Protein AF-0000000084931324 (afdb_homodimer)

Secondary structure (DSSP, 8-state):
--------EEEEESSTTHHHHHHHHHHHHHHHTT--EEEEEEES-TTSTHHHHHHHHHHHHT--S-EEEEEBBTTBGGG-TTTPPBGGGS-HHHHHHHHHHHHHHH--SEEEEE-TT-TTTT-HHHHHHHHHHHHHHHHHT-TTSSTTS-S----SEEEEEE-BGGG-TTHHHHHHHTT-----B-GGG--EEEE-GGGHHHHHHHHHT-HHHHTSSSSHHHHHHTS-HHHHHHHHTEEEEEEEEEEEPP--TTTTT---HHHHTT---/--------EEEEESSTTHHHHHHHHHHHHHHHTT--EEEEEEES-TTSTHHHHHHHHHHHHT--S-EEEEEBBTTBGGG-TTTPPBGGGS-HHHHHHHHHHHHHHH--SEEEEE-TT-TTTT-HHHHHHHHHHHHHHHHHT-TTSSTTS-S----SEEEEEE-BGGG-TTHHHHHHHTT-----B-GGG--EEEE-GGGHHHHHHHHHT-HHHHTSSSSHHHHHHTS-HHHHHHHHTEEEEEEEEEEEPP--TTTTT---HHHHT----

Structure (mmCIF, N/CA/C/O backbone):
data_AF-0000000084931324-model_v1
#
loop_
_entity.id
_entity.type
_entity.pdbx_description
1 polymer 'N-acetyl-1-D-myo-inosityl-2-amino-2-deoxy-alpha-D-glucopyranoside deacetylase MshB'
#
loop_
_atom_site.group_PDB
_atom_site.id
_atom_site.type_symbol
_atom_site.label_atom_id
_atom_site.label_alt_id
_atom_site.label_comp_id
_atom_site.label_asym_id
_atom_site.label_entity_id
_atom_site.label_seq_id
_atom_site.pdbx_PDB_ins_code
_atom_site.Cartn_x
_atom_site.Cartn_y
_atom_site.Cartn_z
_atom_site.occupancy
_atom_site.B_iso_or_equiv
_atom_site.auth_seq_id
_atom_site.auth_comp_id
_atom_site.auth_asym_id
_atom_site.auth_atom_id
_atom_site.pdbx_PDB_model_num
ATOM 1 N N . MET A 1 1 ? 27.25 8.977 28.375 1 31.2 1 MET A N 1
ATOM 2 C CA . MET A 1 1 ? 26.297 8.172 27.609 1 31.2 1 MET A CA 1
ATOM 3 C C . MET A 1 1 ? 25.453 9.055 26.703 1 31.2 1 MET A C 1
ATOM 5 O O . MET A 1 1 ? 24.781 9.977 27.172 1 31.2 1 MET A O 1
ATOM 9 N N . THR A 1 2 ? 25.781 9.273 25.453 1 41.12 2 THR A N 1
ATOM 10 C CA . THR A 1 2 ? 25.188 10.234 24.531 1 41.12 2 THR A CA 1
ATOM 11 C C . THR A 1 2 ? 23.672 10.039 24.453 1 41.12 2 THR A C 1
ATOM 13 O O . THR A 1 2 ? 23.188 8.914 24.328 1 41.12 2 THR A O 1
ATOM 16 N N . GLN A 1 3 ? 22.906 10.758 25.094 1 44.5 3 GLN A N 1
ATOM 17 C CA . GLN A 1 3 ? 21.453 10.68 25.156 1 44.5 3 GLN A CA 1
ATOM 18 C C . GLN A 1 3 ? 20.859 10.383 23.781 1 44.5 3 GLN A C 1
ATOM 20 O O . GLN A 1 3 ? 21.219 11.016 22.797 1 44.5 3 GLN A O 1
ATOM 25 N N . PRO A 1 4 ? 20.312 9.234 23.672 1 54.84 4 PRO A N 1
ATOM 26 C CA . PRO A 1 4 ? 19.828 8.852 22.344 1 54.84 4 PRO A CA 1
ATOM 27 C C . PRO A 1 4 ? 18.953 9.93 21.703 1 54.84 4 PRO A C 1
ATOM 29 O O . PRO A 1 4 ? 18.172 10.594 22.406 1 54.84 4 PRO A O 1
ATOM 32 N N . SER A 1 5 ? 19.406 10.609 20.625 1 66.25 5 SER A N 1
ATOM 33 C CA . SER A 1 5 ? 18.719 11.656 19.875 1 66.25 5 SER A CA 1
ATOM 34 C C . SER A 1 5 ? 17.328 11.227 19.453 1 66.25 5 SER A C 1
ATOM 36 O O . SER A 1 5 ? 17.031 10.023 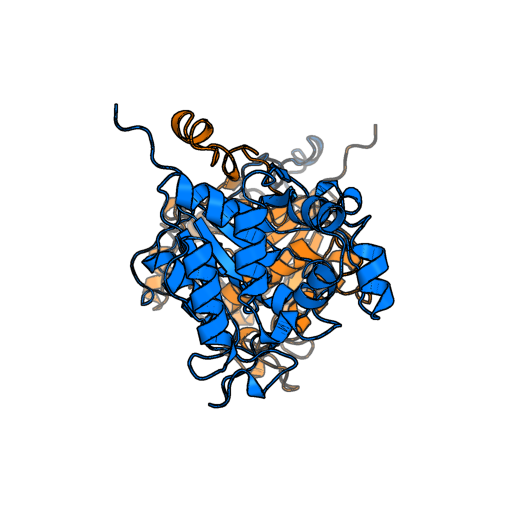19.375 1 66.25 5 SER A O 1
ATOM 38 N N . ALA A 1 6 ? 16.25 12.094 19.75 1 82.75 6 ALA A N 1
ATOM 39 C CA . ALA A 1 6 ? 14.891 11.883 19.25 1 82.75 6 ALA A CA 1
ATOM 40 C C . ALA A 1 6 ? 14.898 11.352 17.828 1 82.75 6 ALA A C 1
ATOM 42 O O . ALA A 1 6 ? 15.766 11.719 17.031 1 82.75 6 ALA A O 1
ATOM 43 N N . PRO A 1 7 ? 14.094 10.367 17.594 1 89.38 7 PRO A N 1
ATOM 44 C CA . PRO A 1 7 ? 14.055 9.82 16.234 1 89.38 7 PRO A CA 1
ATOM 45 C C . PRO A 1 7 ? 13.797 10.891 15.172 1 89.38 7 PRO A C 1
ATOM 47 O O . PRO A 1 7 ? 13.039 11.836 15.414 1 89.38 7 PRO A O 1
ATOM 50 N N . SER A 1 8 ? 14.43 10.773 14.086 1 94.31 8 SER A N 1
ATOM 51 C CA . SER A 1 8 ? 14.172 11.664 12.953 1 94.31 8 SER A CA 1
ATOM 52 C C . SER A 1 8 ? 12.82 11.367 12.312 1 94.31 8 SER A C 1
ATOM 54 O O . SER A 1 8 ? 12.367 10.219 12.305 1 94.31 8 SER A O 1
ATOM 56 N N . VAL A 1 9 ? 12.148 12.453 11.82 1 96 9 VAL A N 1
ATOM 57 C CA . VAL A 1 9 ? 10.789 12.328 11.312 1 96 9 VAL A CA 1
ATOM 58 C C . VAL A 1 9 ? 10.703 12.945 9.914 1 96 9 VAL A C 1
ATOM 60 O O . VAL A 1 9 ? 11.211 14.039 9.68 1 96 9 VAL A O 1
ATOM 63 N N . LEU A 1 10 ? 10.125 12.172 9.016 1 98.56 10 LEU A N 1
ATOM 64 C CA . LEU A 1 10 ? 9.75 12.695 7.703 1 98.56 10 LEU A CA 1
ATOM 65 C C . LEU A 1 10 ? 8.234 12.719 7.535 1 98.56 10 LEU A C 1
ATOM 67 O O . LEU A 1 10 ? 7.586 11.68 7.602 1 98.56 10 LEU A O 1
ATOM 71 N N . GLY A 1 11 ? 7.688 13.922 7.387 1 98.75 11 GLY A N 1
ATOM 72 C CA . GLY A 1 11 ? 6.293 14.039 6.992 1 98.75 11 GLY A CA 1
ATOM 73 C C . GLY A 1 11 ? 6.09 13.984 5.488 1 98.75 11 GLY A C 1
ATOM 74 O O . GLY A 1 11 ? 6.844 14.609 4.73 1 98.75 11 GLY A O 1
ATOM 75 N N . VAL A 1 12 ? 5.109 13.227 5.023 1 98.88 12 VAL A N 1
ATOM 76 C CA . VAL A 1 12 ? 4.723 13.141 3.617 1 98.88 12 VAL A CA 1
ATOM 77 C C . VAL A 1 12 ? 3.256 13.531 3.463 1 98.88 12 VAL A C 1
ATOM 79 O O . VAL A 1 12 ? 2.365 12.805 3.914 1 98.88 12 VAL A O 1
ATOM 82 N N . PHE A 1 13 ? 3.004 14.641 2.766 1 98.75 13 PHE A N 1
ATOM 83 C CA . PHE A 1 13 ? 1.649 15.18 2.756 1 98.75 13 PHE A CA 1
ATOM 84 C C . PHE A 1 13 ? 1.268 15.656 1.361 1 98.75 13 PHE A C 1
ATOM 86 O O . PHE A 1 13 ? 2.139 15.93 0.533 1 98.75 13 PHE A O 1
ATOM 93 N N . ALA A 1 14 ? -0.019 15.766 1.095 1 98.56 14 ALA A N 1
ATOM 94 C CA . ALA A 1 14 ? -0.546 16.094 -0.229 1 98.56 14 ALA A CA 1
ATOM 95 C C . ALA A 1 14 ? -0.399 17.578 -0.535 1 98.56 14 ALA A C 1
ATOM 97 O O . ALA A 1 14 ? 0.105 17.953 -1.597 1 98.56 14 ALA A O 1
ATOM 98 N N . HIS A 1 15 ? -0.837 18.406 0.388 1 98.12 15 HIS A N 1
ATOM 99 C CA . HIS A 1 15 ? -0.908 19.828 0.12 1 98.12 15 HIS A CA 1
ATOM 100 C C . HIS A 1 15 ? -0.058 20.625 1.109 1 98.12 15 HIS A C 1
ATOM 102 O O . HIS A 1 15 ? 0.158 20.188 2.24 1 98.12 15 HIS A O 1
ATOM 108 N N . PRO A 1 16 ? 0.355 21.875 0.625 1 98.31 16 PRO A N 1
ATOM 109 C CA . PRO A 1 16 ? 0.882 22.797 1.634 1 98.31 16 PRO A CA 1
ATOM 110 C C . PRO A 1 16 ? -0.142 23.141 2.715 1 98.31 16 PRO A C 1
ATOM 112 O O . PRO A 1 16 ? -1.246 23.594 2.404 1 98.31 16 PRO A O 1
ATOM 115 N N . ASP A 1 17 ? 0.05 22.938 3.938 1 98.5 17 ASP A N 1
ATOM 116 C CA . ASP A 1 17 ? -0.689 23.188 5.172 1 98.5 17 ASP A CA 1
ATOM 117 C C . ASP A 1 17 ? -1.017 21.875 5.887 1 98.5 17 ASP A C 1
ATOM 119 O O . ASP A 1 17 ? -1.266 21.875 7.094 1 98.5 17 ASP A O 1
ATOM 123 N N . ASP A 1 18 ? -1.03 20.734 5.129 1 98.44 18 ASP A N 1
ATOM 124 C CA . ASP A 1 18 ? -1.323 19.453 5.754 1 98.44 18 ASP A CA 1
ATOM 125 C C . ASP A 1 18 ? -0.317 19.141 6.859 1 98.44 18 ASP A C 1
ATOM 127 O O . ASP A 1 18 ? -0.682 18.578 7.895 1 98.44 18 ASP A O 1
ATOM 131 N N . GLU A 1 19 ? 0.991 19.453 6.613 1 98.75 19 GLU A N 1
ATOM 132 C CA . GLU A 1 19 ? 2.033 19.172 7.594 1 98.75 19 GLU A CA 1
ATOM 133 C C . GLU A 1 19 ? 1.749 19.859 8.922 1 98.75 19 GLU A C 1
ATOM 135 O O . GLU A 1 19 ? 1.959 19.281 9.992 1 98.75 19 GLU A O 1
ATOM 140 N N . SER A 1 20 ? 1.288 21.078 8.859 1 98.75 20 SER A N 1
ATOM 141 C CA . SER A 1 20 ? 0.969 21.859 10.047 1 98.75 20 SER A CA 1
ATOM 142 C C . SER A 1 20 ? -0.312 21.375 10.711 1 98.75 20 SER A C 1
ATOM 144 O O . SER A 1 20 ? -0.377 21.234 11.93 1 98.75 20 SER A O 1
ATOM 146 N N . LEU A 1 21 ? -1.293 21.031 9.891 1 97.75 21 LEU A N 1
ATOM 147 C CA . LEU A 1 21 ? -2.611 20.641 10.383 1 97.75 21 LEU A CA 1
ATOM 148 C C . LEU A 1 21 ? -2.572 19.25 11.016 1 97.75 21 LEU A C 1
ATOM 150 O O . LEU A 1 21 ? -3.195 19.016 12.047 1 97.75 21 LEU A O 1
ATOM 154 N N . LEU A 1 22 ? -1.836 18.359 10.406 1 97.69 22 LEU A N 1
ATOM 155 C CA . LEU A 1 22 ? -1.981 16.953 10.75 1 97.69 22 LEU A CA 1
ATOM 156 C C . LEU A 1 22 ? -0.855 16.5 11.672 1 97.69 22 LEU A C 1
ATOM 158 O O . LEU A 1 22 ? -1.035 15.578 12.469 1 97.69 22 LEU A O 1
ATOM 162 N N . ALA A 1 23 ? 0.325 17.188 11.547 1 97.94 23 ALA A N 1
ATOM 163 C CA . ALA A 1 23 ? 1.479 16.688 12.297 1 97.94 23 ALA A CA 1
ATOM 164 C C . ALA A 1 23 ? 2.332 17.844 12.82 1 97.94 23 ALA A C 1
ATOM 166 O O . ALA A 1 23 ? 3.496 17.641 13.18 1 97.94 23 ALA A O 1
ATOM 167 N N . GLY A 1 24 ? 1.84 19.047 12.805 1 98.44 24 GLY A N 1
ATOM 168 C CA . GLY A 1 24 ? 2.629 20.203 13.211 1 98.44 24 GLY A CA 1
ATOM 169 C C . GLY A 1 24 ? 3.184 20.078 14.617 1 98.44 24 GLY A C 1
ATOM 170 O O . GLY A 1 24 ? 4.32 20.469 14.875 1 98.44 24 GLY A O 1
ATOM 171 N N . GLY A 1 25 ? 2.355 19.594 15.562 1 97 25 GLY A N 1
ATOM 172 C CA . GLY A 1 25 ? 2.797 19.422 16.938 1 97 25 GLY A CA 1
ATOM 173 C C . GLY A 1 25 ? 3.939 18.422 17.062 1 97 25 GLY A C 1
ATOM 174 O O . GLY A 1 25 ? 4.961 18.734 17.688 1 97 25 GLY A O 1
ATOM 175 N N . VAL A 1 26 ? 3.785 17.281 16.438 1 95.75 26 VAL A N 1
ATOM 176 C CA . VAL A 1 26 ? 4.801 16.234 16.531 1 95.75 26 VAL A CA 1
ATOM 177 C C . VAL A 1 26 ? 6.086 16.703 15.852 1 95.75 26 VAL A C 1
ATOM 179 O O . VAL A 1 26 ? 7.184 16.469 16.359 1 95.75 26 VAL A O 1
ATOM 182 N N . LEU A 1 27 ? 5.973 17.312 14.688 1 96.94 27 LEU A N 1
ATOM 183 C CA . LEU A 1 27 ? 7.152 17.844 14.008 1 96.94 27 LEU A CA 1
ATOM 184 C C . LEU A 1 27 ? 7.891 18.844 14.898 1 96.94 27 LEU A C 1
ATOM 186 O O . LEU A 1 27 ? 9.109 18.75 15.055 1 96.94 27 LEU A O 1
ATOM 190 N N . ALA A 1 28 ? 7.176 19.75 15.508 1 96.25 28 ALA A N 1
ATOM 191 C CA . ALA A 1 28 ? 7.773 20.766 16.375 1 96.25 28 ALA A CA 1
ATOM 192 C C . ALA A 1 28 ? 8.414 20.109 17.609 1 96.25 28 ALA A C 1
ATOM 194 O O . ALA A 1 28 ? 9.516 20.5 18.016 1 96.25 28 ALA A O 1
ATOM 195 N N . GLN A 1 29 ? 7.691 19.188 18.156 1 93.81 29 GLN A N 1
ATOM 196 C CA . GLN A 1 29 ? 8.172 18.469 19.328 1 93.81 29 GLN A CA 1
ATOM 197 C C . GLN A 1 29 ? 9.5 17.781 19.047 1 93.81 29 GLN A C 1
ATOM 199 O O . GLN A 1 29 ? 10.445 17.891 19.844 1 93.81 29 GLN A O 1
ATOM 204 N N . HIS A 1 30 ? 9.594 17.062 17.969 1 93.88 30 HIS A N 1
ATOM 205 C CA . HIS A 1 30 ? 10.805 16.344 17.609 1 93.88 30 HIS A CA 1
ATOM 206 C C . HIS A 1 30 ? 11.945 17.297 17.281 1 93.88 30 HIS A C 1
ATOM 208 O O . HIS A 1 30 ? 13.086 17.078 17.672 1 93.88 30 HIS A O 1
ATOM 214 N N . ALA A 1 31 ? 11.641 18.344 16.562 1 94.5 31 ALA A N 1
ATOM 215 C CA . ALA A 1 31 ? 12.648 19.359 16.266 1 94.5 31 ALA A CA 1
ATOM 216 C C . ALA A 1 31 ? 13.211 19.984 17.531 1 94.5 31 ALA A C 1
ATOM 218 O O . ALA A 1 31 ? 14.43 20.156 17.656 1 94.5 31 ALA A O 1
ATOM 219 N N . ALA A 1 32 ? 12.352 20.281 18.453 1 91.81 32 ALA A N 1
ATOM 220 C CA . ALA A 1 32 ? 12.766 20.875 19.719 1 91.81 32 ALA A CA 1
ATOM 221 C C . ALA A 1 32 ? 13.672 19.938 20.5 1 91.81 32 ALA A C 1
ATOM 223 O O . ALA A 1 32 ? 14.523 20.375 21.281 1 91.81 32 ALA A O 1
ATOM 224 N N . ALA A 1 33 ? 13.453 18.672 20.25 1 90.12 33 ALA A N 1
ATOM 225 C CA . ALA A 1 33 ? 14.25 17.656 20.938 1 90.12 33 ALA A CA 1
ATOM 226 C C . ALA A 1 33 ? 15.547 17.375 20.188 1 90.12 33 ALA A C 1
ATOM 228 O O . ALA A 1 33 ? 16.297 16.453 20.547 1 90.12 33 ALA A O 1
ATOM 229 N N . GLY A 1 34 ? 15.781 18.125 19.094 1 91.69 34 GLY A N 1
ATOM 230 C CA . GLY A 1 34 ? 17.047 18.016 18.391 1 91.69 34 GLY A CA 1
ATOM 231 C C . GLY A 1 34 ? 17.016 17.016 17.25 1 91.69 34 GLY A C 1
ATOM 232 O O . GLY A 1 34 ? 18.047 16.766 16.609 1 91.69 34 GLY A O 1
ATOM 233 N N . ALA A 1 35 ? 15.875 16.453 17.016 1 92 35 ALA A N 1
ATOM 234 C CA . ALA A 1 35 ? 15.75 15.484 15.922 1 92 35 ALA A CA 1
ATOM 235 C C . ALA A 1 35 ? 15.734 16.188 14.57 1 92 35 ALA A C 1
ATOM 237 O O . ALA A 1 35 ? 15.258 17.312 14.453 1 92 35 ALA A O 1
ATOM 238 N N . ARG A 1 36 ? 16.25 15.508 13.594 1 95.19 36 ARG A N 1
ATOM 239 C CA . ARG A 1 36 ? 16.078 15.969 12.219 1 95.19 36 ARG A CA 1
ATOM 240 C C . ARG A 1 36 ? 14.648 15.742 11.75 1 95.19 36 ARG A C 1
ATOM 242 O O . ARG A 1 36 ? 14.133 14.625 11.828 1 95.19 36 ARG A O 1
ATOM 249 N N . THR A 1 37 ? 14.016 16.781 11.367 1 96.94 37 THR A N 1
ATOM 250 C CA . THR A 1 37 ? 12.664 16.688 10.82 1 96.94 37 THR A CA 1
ATOM 251 C C . THR A 1 37 ? 12.609 17.266 9.414 1 96.94 37 THR A C 1
ATOM 253 O O . THR A 1 37 ? 13.375 18.172 9.078 1 96.94 37 THR A O 1
ATOM 256 N N . ALA A 1 38 ? 11.82 16.688 8.523 1 98.69 38 ALA A N 1
ATOM 257 C CA . ALA A 1 38 ? 11.648 17.109 7.137 1 98.69 38 ALA A CA 1
ATOM 258 C C . ALA A 1 38 ? 10.227 16.859 6.656 1 98.69 38 ALA A C 1
ATOM 260 O O . ALA A 1 38 ? 9.477 16.109 7.297 1 98.69 38 ALA A O 1
ATOM 261 N N . VAL A 1 39 ? 9.875 17.531 5.582 1 98.88 39 VAL A N 1
ATOM 262 C CA . VAL A 1 39 ? 8.547 17.359 5.008 1 98.88 39 VAL A CA 1
ATOM 263 C C . VAL A 1 39 ? 8.641 17.281 3.488 1 98.88 39 VAL A C 1
ATOM 265 O O . VAL A 1 39 ? 9.344 18.078 2.863 1 98.88 39 VAL A O 1
ATOM 268 N N . VAL A 1 40 ? 8.016 16.281 2.924 1 98.88 40 VAL A N 1
ATOM 269 C CA . VAL A 1 40 ? 7.773 16.203 1.486 1 98.88 40 VAL A CA 1
ATOM 270 C C . VAL A 1 40 ? 6.312 16.516 1.189 1 98.88 40 VAL A C 1
ATOM 272 O O . VAL A 1 40 ? 5.406 15.938 1.789 1 98.88 40 VAL A O 1
ATOM 275 N N . THR A 1 41 ? 6.078 17.484 0.336 1 98.88 41 THR A N 1
ATOM 276 C CA . THR A 1 41 ? 4.734 17.828 -0.105 1 98.88 41 THR A CA 1
ATOM 277 C C . THR A 1 41 ? 4.512 17.406 -1.553 1 98.88 41 THR A C 1
ATOM 279 O O . THR A 1 41 ? 5.336 17.688 -2.424 1 98.88 41 THR A O 1
ATOM 282 N N . ALA A 1 42 ? 3.41 16.766 -1.859 1 98.44 42 ALA A N 1
ATOM 283 C CA . ALA A 1 42 ? 3.227 16.062 -3.133 1 98.44 42 ALA A CA 1
ATOM 284 C C . ALA A 1 42 ? 2.762 17.031 -4.219 1 98.44 42 ALA A C 1
ATOM 286 O O . ALA A 1 42 ? 3.066 16.844 -5.398 1 98.44 42 ALA A O 1
ATOM 287 N N . THR A 1 43 ? 1.958 18 -3.811 1 97.75 43 THR A N 1
ATOM 288 C CA . THR A 1 43 ? 1.375 18.875 -4.82 1 97.75 43 THR A CA 1
ATOM 289 C C . THR A 1 43 ? 1.871 20.312 -4.648 1 97.75 43 THR A C 1
ATOM 291 O O . THR A 1 43 ? 2.486 20.641 -3.635 1 97.75 43 THR A O 1
ATOM 294 N N . TRP A 1 44 ? 1.572 21.156 -5.676 1 93.81 44 TRP A N 1
ATOM 295 C CA . TRP A 1 44 ? 2.049 22.531 -5.816 1 93.81 44 TRP A CA 1
ATOM 296 C C . TRP A 1 44 ? 3.541 22.562 -6.133 1 93.81 44 TRP A C 1
ATOM 298 O O . TRP A 1 44 ? 4.344 21.938 -5.43 1 93.81 44 TRP A O 1
ATOM 308 N N . THR A 1 45 ? 3.824 23.266 -7.168 1 94.62 45 THR A N 1
ATOM 309 C CA . THR A 1 45 ? 5.199 23.281 -7.652 1 94.62 45 THR A CA 1
ATOM 310 C C . THR A 1 45 ? 5.922 24.547 -7.195 1 94.62 45 THR A C 1
ATOM 312 O O . THR A 1 45 ? 5.301 25.453 -6.637 1 94.62 45 THR A O 1
ATOM 315 N N . ALA A 1 46 ? 7.238 24.562 -7.34 1 92.31 46 ALA A N 1
ATOM 316 C CA . ALA A 1 46 ? 8.164 25.531 -6.758 1 92.31 46 ALA A CA 1
ATOM 317 C C . ALA A 1 46 ? 7.789 26.953 -7.16 1 92.31 46 ALA A C 1
ATOM 319 O O . ALA A 1 46 ? 7.996 27.906 -6.395 1 92.31 46 ALA A O 1
ATOM 320 N N . ASP A 1 47 ? 7.117 27.156 -8.219 1 90.31 47 ASP A N 1
ATOM 321 C CA . ASP A 1 47 ? 6.879 28.5 -8.727 1 90.31 47 ASP A CA 1
ATOM 322 C C . ASP A 1 47 ? 5.488 29 -8.344 1 90.31 47 ASP A C 1
ATOM 324 O O . ASP A 1 47 ? 5.027 30.031 -8.852 1 90.31 47 ASP A O 1
ATOM 328 N N . THR A 1 48 ? 4.906 28.359 -7.418 1 95.38 48 THR A N 1
ATOM 329 C CA . THR A 1 48 ? 3.568 28.781 -7.012 1 95.38 48 THR A CA 1
ATOM 330 C C . THR A 1 48 ? 3.619 29.562 -5.707 1 95.38 48 THR A C 1
ATOM 332 O O . THR A 1 48 ? 4.59 29.469 -4.953 1 95.38 48 THR A O 1
ATOM 335 N N . HIS A 1 49 ? 2.549 30.344 -5.406 1 95.38 49 HIS A N 1
ATOM 336 C CA . HIS A 1 49 ? 2.5 31.219 -4.242 1 95.38 49 HIS A CA 1
ATOM 337 C C . HIS A 1 49 ? 2.453 30.406 -2.949 1 95.38 49 HIS A C 1
ATOM 339 O O . HIS A 1 49 ? 2.719 30.938 -1.868 1 95.38 49 HIS A O 1
ATOM 345 N N . ARG A 1 50 ? 2.129 29.141 -3.025 1 97.38 50 ARG A N 1
ATOM 346 C CA . ARG A 1 50 ? 1.974 28.312 -1.832 1 97.38 50 ARG A CA 1
ATOM 347 C C . ARG A 1 50 ? 3.33 27.891 -1.279 1 97.38 50 ARG A C 1
ATOM 349 O O . ARG A 1 50 ? 3.438 27.5 -0.114 1 97.38 50 ARG A O 1
ATOM 356 N N . ILE A 1 51 ? 4.398 27.984 -2.1 1 97.81 51 ILE A N 1
ATOM 357 C CA . ILE A 1 51 ? 5.68 27.438 -1.68 1 97.81 51 ILE A CA 1
ATOM 358 C C . ILE A 1 51 ? 6.355 28.391 -0.695 1 97.81 51 ILE A C 1
ATOM 360 O O . ILE A 1 51 ? 6.891 27.953 0.329 1 97.81 51 ILE A O 1
ATOM 364 N N . PRO A 1 52 ? 6.297 29.734 -0.902 1 98.31 52 PRO A N 1
ATOM 365 C CA . PRO A 1 52 ? 6.797 30.609 0.151 1 98.31 52 PRO A CA 1
ATOM 366 C C . PRO A 1 52 ? 6.051 30.438 1.472 1 98.31 52 PRO A C 1
ATOM 368 O O . PRO A 1 52 ? 6.656 30.516 2.543 1 98.31 52 PRO A O 1
ATOM 371 N N . GLU A 1 53 ? 4.758 30.219 1.424 1 98.75 53 GLU A N 1
ATOM 372 C CA . GLU A 1 53 ? 3.969 29.969 2.627 1 98.75 53 GLU A CA 1
ATOM 373 C C . GLU A 1 53 ? 4.41 28.688 3.322 1 98.75 53 GLU A C 1
ATOM 375 O O . GLU A 1 53 ? 4.582 28.656 4.543 1 98.75 53 GLU A O 1
ATOM 380 N N . LEU A 1 54 ? 4.594 27.641 2.523 1 98.81 54 LEU A N 1
ATOM 381 C CA . LEU A 1 54 ? 5.094 26.375 3.049 1 98.81 54 LEU A CA 1
ATOM 382 C C . LEU A 1 54 ? 6.473 26.547 3.674 1 98.81 54 LEU A C 1
ATOM 384 O O . LEU A 1 54 ? 6.75 26 4.742 1 98.81 54 LEU A O 1
ATOM 388 N N . THR A 1 55 ? 7.332 27.312 3.043 1 98.81 55 THR A N 1
ATOM 389 C CA . THR A 1 55 ? 8.672 27.578 3.545 1 98.81 55 THR A CA 1
ATOM 390 C C . THR A 1 55 ? 8.617 28.219 4.93 1 98.81 55 THR A C 1
ATOM 392 O O . THR A 1 55 ? 9.32 27.797 5.848 1 98.81 55 THR A O 1
ATOM 395 N N . ASP A 1 56 ? 7.762 29.172 5.066 1 98.81 56 ASP A N 1
ATOM 396 C CA . ASP A 1 56 ? 7.598 29.844 6.348 1 98.81 56 ASP A CA 1
ATOM 397 C C . ASP A 1 56 ? 7.094 28.891 7.422 1 98.81 56 ASP A C 1
ATOM 399 O O . ASP A 1 56 ? 7.594 28.891 8.547 1 98.81 56 ASP A O 1
ATOM 403 N N . ALA A 1 57 ? 6.078 28.094 7.07 1 98.94 57 ALA A N 1
ATOM 404 C CA . ALA A 1 57 ? 5.504 27.125 8.008 1 98.94 57 ALA A CA 1
ATOM 405 C C . ALA A 1 57 ? 6.559 26.141 8.492 1 98.94 57 ALA A C 1
ATOM 407 O O . ALA A 1 57 ? 6.66 25.859 9.688 1 98.94 57 ALA A O 1
ATOM 408 N N . LEU A 1 58 ? 7.352 25.641 7.562 1 98.88 58 LEU A N 1
ATOM 409 C CA . LEU A 1 58 ? 8.367 24.641 7.898 1 98.88 58 LEU A CA 1
ATOM 410 C C . LEU A 1 58 ? 9.461 25.25 8.766 1 98.88 58 LEU A C 1
ATOM 412 O O . LEU A 1 58 ? 10.016 24.578 9.633 1 98.88 58 LEU A O 1
ATOM 416 N N . ALA A 1 59 ? 9.789 26.516 8.523 1 98.75 59 ALA A N 1
ATOM 417 C CA . ALA A 1 59 ? 10.742 27.203 9.375 1 98.75 59 ALA A CA 1
ATOM 418 C C . ALA A 1 59 ? 10.234 27.297 10.812 1 98.75 59 ALA A C 1
ATOM 420 O O . ALA A 1 59 ? 10.984 27.047 11.758 1 98.75 59 ALA A O 1
ATOM 421 N N . VAL A 1 60 ? 8.969 27.609 10.984 1 98.69 60 VAL A N 1
ATOM 422 C CA . VAL A 1 60 ? 8.336 27.703 12.305 1 98.69 60 VAL A CA 1
ATOM 423 C C . VAL A 1 60 ? 8.406 26.344 13 1 98.69 60 VAL A C 1
ATOM 425 O O . VAL A 1 60 ? 8.68 26.266 14.195 1 98.69 60 VAL A O 1
ATOM 428 N N . LEU A 1 61 ? 8.234 25.234 12.273 1 98.56 61 LEU A N 1
ATOM 429 C CA . LEU A 1 61 ? 8.141 23.891 12.82 1 98.56 61 LEU A CA 1
ATOM 430 C C . LEU A 1 61 ? 9.531 23.281 13.023 1 98.56 61 LEU A C 1
ATOM 432 O O . LEU A 1 61 ? 9.672 22.25 13.672 1 98.56 61 LEU A O 1
ATOM 436 N N . GLY A 1 62 ? 10.555 23.906 12.445 1 97.88 62 GLY A N 1
ATOM 437 C CA . GLY A 1 62 ? 11.883 23.328 12.477 1 97.88 62 GLY A CA 1
ATOM 438 C C . GLY A 1 62 ? 12.023 22.125 11.562 1 97.88 62 GLY A C 1
ATOM 439 O O . GLY A 1 62 ? 12.727 21.156 11.898 1 97.88 62 GLY A O 1
ATOM 440 N N . ALA A 1 63 ? 11.344 22.188 10.453 1 98 63 ALA A N 1
ATOM 441 C CA . ALA A 1 63 ? 11.289 21.016 9.586 1 98 63 ALA A CA 1
ATOM 442 C C . ALA A 1 63 ? 12.055 21.25 8.281 1 98 63 ALA A C 1
ATOM 444 O O . ALA A 1 63 ? 11.789 20.609 7.27 1 98 63 ALA A O 1
ATOM 445 N N . GLY A 1 64 ? 12.961 22.234 8.242 1 97.12 64 GLY A N 1
ATOM 446 C CA . GLY A 1 64 ? 13.844 22.469 7.109 1 97.12 64 GLY A CA 1
ATOM 447 C C . GLY A 1 64 ? 13.133 23.031 5.898 1 97.12 64 GLY A C 1
ATOM 448 O O . GLY A 1 64 ? 12.031 23.578 6.016 1 97.12 64 GLY A O 1
ATOM 449 N N . ALA A 1 65 ? 13.812 23 4.703 1 97.75 65 ALA A N 1
ATOM 450 C CA . ALA A 1 65 ? 13.281 23.531 3.455 1 97.75 65 ALA A CA 1
ATOM 451 C C . ALA A 1 65 ? 12.242 22.594 2.846 1 97.75 65 ALA A C 1
ATOM 453 O O . ALA A 1 65 ? 12.281 21.391 3.08 1 97.75 65 ALA A O 1
ATOM 454 N N . PRO A 1 66 ? 11.391 23.156 2.01 1 98.44 66 PRO A N 1
ATOM 455 C CA . PRO A 1 66 ? 10.391 22.312 1.351 1 98.44 66 PRO A CA 1
ATOM 456 C C . PRO A 1 66 ? 11.016 21.297 0.397 1 98.44 66 PRO A C 1
ATOM 458 O O . PRO A 1 66 ? 11.992 21.609 -0.293 1 98.44 66 PRO A O 1
ATOM 461 N N . ARG A 1 67 ? 10.602 20.125 0.437 1 98.44 67 ARG A N 1
ATOM 462 C CA . ARG A 1 67 ? 10.805 19.094 -0.562 1 98.44 67 ARG A CA 1
ATOM 463 C C . ARG A 1 67 ? 9.516 18.781 -1.311 1 98.44 67 ARG A C 1
ATOM 465 O O . ARG A 1 67 ? 8.453 18.641 -0.695 1 98.44 67 ARG A O 1
ATOM 472 N N . LEU A 1 68 ? 9.617 18.75 -2.641 1 98.19 68 LEU A N 1
ATOM 473 C CA . LEU A 1 68 ? 8.398 18.656 -3.441 1 98.19 68 LEU A CA 1
ATOM 474 C C . LEU A 1 68 ? 8.43 17.438 -4.352 1 98.19 68 LEU A C 1
ATOM 476 O O . LEU A 1 68 ? 9.477 17.109 -4.918 1 98.19 68 LEU A O 1
ATOM 480 N N . LEU A 1 69 ? 7.254 16.75 -4.5 1 97.56 69 LEU A N 1
ATOM 481 C CA . LEU A 1 69 ? 7.168 15.68 -5.492 1 97.56 69 LEU A CA 1
ATOM 482 C C . LEU A 1 69 ? 6.883 16.25 -6.879 1 97.56 69 LEU A C 1
ATOM 484 O O . LEU A 1 69 ? 7.129 15.594 -7.891 1 97.56 69 LEU A O 1
ATOM 488 N N . GLY A 1 70 ? 6.18 17.422 -6.945 1 95.56 70 GLY A N 1
ATOM 489 C CA . GLY A 1 70 ? 6.113 18.141 -8.211 1 95.56 70 GLY A CA 1
ATOM 490 C C . GLY A 1 70 ? 4.824 17.891 -8.969 1 95.56 70 GLY A C 1
ATOM 491 O O . GLY A 1 70 ? 4.758 18.125 -10.18 1 95.56 70 GLY A O 1
ATOM 492 N N . TYR A 1 71 ? 3.752 17.453 -8.328 1 97.5 71 TYR A N 1
ATOM 493 C CA . TYR A 1 71 ? 2.502 17.156 -9.016 1 97.5 71 TYR A CA 1
ATOM 494 C C . TYR A 1 71 ? 1.479 18.266 -8.805 1 97.5 71 TYR A C 1
ATOM 496 O O . TYR A 1 71 ? 1.651 19.109 -7.926 1 97.5 71 TYR A O 1
ATOM 504 N N . ALA A 1 72 ? 0.468 18.266 -9.633 1 97.25 72 ALA A N 1
ATOM 505 C CA . ALA A 1 72 ? -0.625 19.219 -9.516 1 97.25 72 ALA A CA 1
ATOM 506 C C . ALA A 1 72 ? -1.713 18.703 -8.578 1 97.25 72 ALA A C 1
ATOM 508 O O . ALA A 1 72 ? -1.917 17.484 -8.469 1 97.25 72 ALA A O 1
ATOM 509 N N . ASP A 1 73 ? -2.33 19.625 -7.887 1 96.56 73 ASP A N 1
ATOM 510 C CA . ASP A 1 73 ? -3.516 19.359 -7.082 1 96.56 73 ASP A CA 1
ATOM 511 C C . ASP A 1 73 ? -4.68 18.891 -7.957 1 96.56 73 ASP A C 1
ATOM 513 O O . ASP A 1 73 ? -4.906 19.438 -9.039 1 96.56 73 ASP A O 1
ATOM 517 N N . ALA A 1 74 ? -5.375 17.906 -7.52 1 94.94 74 ALA A N 1
ATOM 518 C CA . ALA A 1 74 ? -6.465 17.312 -8.281 1 94.94 74 ALA A CA 1
ATOM 519 C C . ALA A 1 74 ? -7.52 18.344 -8.641 1 94.94 74 ALA A C 1
ATOM 521 O O . ALA A 1 74 ? -8.172 18.25 -9.688 1 94.94 74 ALA A O 1
ATOM 522 N N . ARG A 1 75 ? -7.676 19.359 -7.844 1 92.19 75 ARG A N 1
ATOM 523 C CA . ARG A 1 75 ? -8.773 20.297 -8.008 1 92.19 75 ARG A CA 1
ATOM 524 C C . ARG A 1 75 ? -8.266 21.672 -8.438 1 92.19 75 ARG A C 1
ATOM 526 O O . ARG A 1 75 ? -9.039 22.625 -8.547 1 92.19 75 ARG A O 1
ATOM 533 N N . ASN A 1 76 ? -6.965 21.828 -8.547 1 93.12 76 ASN A N 1
ATOM 534 C CA . ASN A 1 76 ? -6.363 23.125 -8.883 1 93.12 76 ASN A CA 1
ATOM 535 C C . ASN A 1 76 ? -5.223 22.969 -9.883 1 93.12 76 ASN A C 1
ATOM 537 O O . ASN A 1 76 ? -4.051 23 -9.5 1 93.12 76 ASN A O 1
ATOM 541 N N . PRO A 1 77 ? -5.527 22.922 -11.094 1 88.25 77 PRO A N 1
ATOM 542 C CA . PRO A 1 77 ? -4.488 22.766 -12.117 1 88.25 77 PRO A CA 1
ATOM 543 C C . PRO A 1 77 ? -3.449 23.875 -12.078 1 88.25 77 PRO A C 1
ATOM 545 O O . PRO A 1 77 ? -2.311 23.672 -12.516 1 88.25 77 PRO A O 1
ATOM 548 N N . ALA A 1 78 ? -3.812 25 -11.547 1 91.31 78 ALA A N 1
ATOM 549 C CA . ALA A 1 78 ? -2.9 26.141 -11.469 1 91.31 78 ALA A CA 1
ATOM 550 C C . ALA A 1 78 ? -1.804 25.891 -10.438 1 91.31 78 ALA A C 1
ATOM 552 O O . ALA A 1 78 ? -0.822 26.641 -10.383 1 91.31 78 ALA A O 1
ATOM 553 N N . SER A 1 79 ? -1.958 24.781 -9.703 1 95.25 79 SER A N 1
ATOM 554 C CA . SER A 1 79 ? -0.973 24.438 -8.688 1 95.25 79 SER A CA 1
ATOM 555 C C . SER A 1 79 ? 0.31 23.906 -9.312 1 95.25 79 SER A C 1
ATOM 557 O O . SER A 1 79 ? 1.328 23.766 -8.641 1 95.25 79 SER A O 1
ATOM 559 N N . ALA A 1 80 ? 0.234 23.562 -10.578 1 94 80 ALA A N 1
ATOM 560 C CA . ALA A 1 80 ? 1.402 23.188 -11.375 1 94 80 ALA A CA 1
ATOM 561 C C . ALA A 1 80 ? 1.37 23.844 -12.75 1 94 80 ALA A C 1
ATOM 563 O O . ALA A 1 80 ? 1.086 23.188 -13.75 1 94 80 ALA A O 1
ATOM 564 N N . PRO A 1 81 ? 1.833 25.016 -12.852 1 88.62 81 PRO A N 1
ATOM 565 C CA . PRO A 1 81 ? 1.673 25.781 -14.086 1 88.62 81 PRO A CA 1
ATOM 566 C C . PRO A 1 81 ? 2.48 25.219 -15.25 1 88.62 81 PRO A C 1
ATOM 568 O O . PRO A 1 81 ? 2.156 25.469 -16.406 1 88.62 81 PRO A O 1
ATOM 571 N N . ASP A 1 82 ? 3.527 24.453 -14.984 1 89.06 82 ASP A N 1
ATOM 572 C CA . ASP A 1 82 ? 4.34 23.844 -16.031 1 89.06 82 ASP A CA 1
ATOM 573 C C . ASP A 1 82 ? 3.709 22.562 -16.547 1 89.06 82 ASP A C 1
ATOM 575 O O . ASP A 1 82 ? 4.379 21.734 -17.188 1 89.06 82 ASP A O 1
ATOM 579 N N . SER A 1 83 ? 2.553 22.297 -16.125 1 82.56 83 SER A N 1
ATOM 580 C CA . SER A 1 83 ? 1.701 21.25 -16.672 1 82.56 83 SER A CA 1
ATOM 581 C C . SER A 1 83 ? 2.141 19.875 -16.188 1 82.56 83 SER A C 1
ATOM 583 O O . SER A 1 83 ? 2.166 18.906 -16.953 1 82.56 83 SER A O 1
ATOM 585 N N . SER A 1 84 ? 2.514 19.859 -15.062 1 89.12 84 SER A N 1
ATOM 586 C CA . SER A 1 84 ? 2.713 18.547 -14.43 1 89.12 84 SER A CA 1
ATOM 587 C C . SER A 1 84 ? 1.392 17.797 -14.281 1 89.12 84 SER A C 1
ATOM 589 O O . SER A 1 84 ? 0.324 18.422 -14.242 1 89.12 84 SER A O 1
ATOM 591 N N . ALA A 1 85 ? 1.437 16.5 -14.336 1 94 85 ALA A N 1
ATOM 592 C CA . ALA A 1 85 ? 0.246 15.68 -14.102 1 94 85 ALA A CA 1
ATOM 593 C C . ALA A 1 85 ? -0.321 15.93 -12.703 1 94 85 ALA A C 1
ATOM 595 O O . ALA A 1 85 ? 0.421 16.25 -11.773 1 94 85 ALA A O 1
ATOM 596 N N . ARG A 1 86 ? -1.662 15.867 -12.602 1 96.56 86 ARG A N 1
ATOM 597 C CA . ARG A 1 86 ? -2.254 15.797 -11.266 1 96.56 86 ARG A CA 1
ATOM 598 C C . ARG A 1 86 ? -1.694 14.609 -10.484 1 96.56 86 ARG A C 1
ATOM 600 O O . ARG A 1 86 ? -1.431 13.555 -11.055 1 96.56 86 ARG A O 1
ATOM 607 N N . LEU A 1 87 ? -1.554 14.766 -9.164 1 97.62 87 LEU A N 1
ATOM 608 C CA . LEU A 1 87 ? -1.078 13.688 -8.305 1 97.62 87 LEU A CA 1
ATOM 609 C C . LEU A 1 87 ? -1.9 12.422 -8.523 1 97.62 87 LEU A C 1
ATOM 611 O O . LEU A 1 87 ? -1.344 11.328 -8.641 1 97.62 87 LEU A O 1
ATOM 615 N N . VAL A 1 88 ? -3.248 12.516 -8.648 1 95.94 88 VAL A N 1
ATOM 616 C CA . VAL A 1 88 ? -4.164 11.383 -8.734 1 95.94 88 VAL A CA 1
ATOM 617 C C . VAL A 1 88 ? -4.008 10.688 -10.086 1 95.94 88 VAL A C 1
ATOM 619 O O . VAL A 1 88 ? -4.422 9.539 -10.25 1 95.94 88 VAL A O 1
ATOM 622 N N . ASP A 1 89 ? -3.404 11.438 -11.023 1 94.44 89 ASP A N 1
ATOM 623 C CA . ASP A 1 89 ? -3.262 10.898 -12.375 1 94.44 89 ASP A CA 1
ATOM 624 C C . ASP A 1 89 ? -1.817 10.492 -12.656 1 94.44 89 ASP A C 1
ATOM 626 O O . ASP A 1 89 ? -1.513 9.969 -13.727 1 94.44 89 ASP A O 1
ATOM 630 N N . ALA A 1 90 ? -0.89 10.75 -11.719 1 95.12 90 ALA A N 1
ATOM 631 C CA . ALA A 1 90 ? 0.525 10.438 -11.914 1 95.12 90 ALA A CA 1
ATOM 632 C C . ALA A 1 90 ? 0.75 8.938 -12.023 1 95.12 90 ALA A C 1
ATOM 634 O O . ALA A 1 90 ? 0.138 8.156 -11.297 1 95.12 90 ALA A O 1
ATOM 635 N N . PRO A 1 91 ? 1.651 8.516 -12.992 1 94.12 91 PRO A N 1
ATOM 636 C CA . PRO A 1 91 ? 2.031 7.098 -12.969 1 94.12 91 PRO A CA 1
ATOM 637 C C . PRO A 1 91 ? 2.541 6.648 -11.602 1 94.12 91 PRO A C 1
ATOM 639 O O . PRO A 1 91 ? 3.43 7.285 -11.031 1 94.12 91 PRO A O 1
ATOM 642 N N . LEU A 1 92 ? 1.979 5.598 -11.164 1 95.62 92 LEU A N 1
ATOM 643 C CA . LEU A 1 92 ? 2.223 5.172 -9.789 1 95.62 92 LEU A CA 1
ATOM 644 C C . LEU A 1 92 ? 3.707 4.91 -9.555 1 95.62 92 LEU A C 1
ATOM 646 O O . LEU A 1 92 ? 4.273 5.367 -8.562 1 95.62 92 LEU A O 1
ATOM 650 N N . ASP A 1 93 ? 4.355 4.195 -10.484 1 94.25 93 ASP A N 1
ATOM 651 C CA . ASP A 1 93 ? 5.754 3.814 -10.312 1 94.25 93 ASP A CA 1
ATOM 652 C C . ASP A 1 93 ? 6.652 5.043 -10.234 1 94.25 93 ASP A C 1
ATOM 654 O O . ASP A 1 93 ? 7.609 5.074 -9.461 1 94.25 93 ASP A O 1
ATOM 658 N N . GLU A 1 94 ? 6.328 6.004 -11.016 1 96 94 GLU A N 1
ATOM 659 C CA . GLU A 1 94 ? 7.098 7.246 -11.008 1 96 94 GLU A CA 1
ATOM 660 C C . GLU A 1 94 ? 6.949 7.977 -9.68 1 96 94 GLU A C 1
ATOM 662 O O . GLU A 1 94 ? 7.945 8.406 -9.086 1 96 94 GLU A O 1
ATOM 667 N N . ALA A 1 95 ? 5.734 8.125 -9.219 1 97.56 95 ALA A N 1
ATOM 668 C CA . ALA A 1 95 ? 5.465 8.836 -7.973 1 97.56 95 ALA A CA 1
ATOM 669 C C . ALA A 1 95 ? 6.109 8.133 -6.781 1 97.56 95 ALA A C 1
ATOM 671 O O . ALA A 1 95 ? 6.715 8.781 -5.922 1 97.56 95 ALA A O 1
ATOM 672 N N . VAL A 1 96 ? 5.996 6.793 -6.766 1 97.88 96 VAL A N 1
ATOM 673 C CA . VAL A 1 96 ? 6.613 6.004 -5.703 1 97.88 96 VAL A CA 1
ATOM 674 C C . VAL A 1 96 ? 8.133 6.176 -5.742 1 97.88 96 VAL A C 1
ATOM 676 O O . VAL A 1 96 ? 8.766 6.398 -4.711 1 97.88 96 VAL A O 1
ATOM 679 N N . GLY A 1 97 ? 8.695 6.098 -6.934 1 98 97 GLY A N 1
ATOM 680 C CA . GLY A 1 97 ? 10.133 6.258 -7.082 1 98 97 GLY A CA 1
ATOM 681 C C . GLY A 1 97 ? 10.633 7.605 -6.602 1 98 97 GLY A C 1
ATOM 682 O O . GLY A 1 97 ? 11.68 7.688 -5.953 1 98 97 GLY A O 1
ATOM 683 N N . ARG A 1 98 ? 9.906 8.648 -6.898 1 98.25 98 ARG A N 1
ATOM 684 C CA . ARG A 1 98 ? 10.289 9.977 -6.441 1 98.25 98 ARG A CA 1
ATOM 685 C C . ARG A 1 98 ? 10.297 10.055 -4.918 1 98.25 98 ARG A C 1
ATOM 687 O O . ARG A 1 98 ? 11.203 10.641 -4.324 1 98.25 98 ARG A O 1
ATOM 694 N N . LEU A 1 99 ? 9.273 9.484 -4.293 1 98.75 99 LEU A N 1
ATOM 695 C CA . LEU A 1 99 ? 9.227 9.531 -2.836 1 98.75 99 LEU A CA 1
ATOM 696 C C . LEU A 1 99 ? 10.305 8.641 -2.227 1 98.75 99 LEU A C 1
ATOM 698 O O . LEU A 1 99 ? 10.898 8.984 -1.202 1 98.75 99 LEU A O 1
ATOM 702 N N . VAL A 1 100 ? 10.578 7.461 -2.82 1 98.69 100 VAL A N 1
ATOM 703 C CA . VAL A 1 100 ? 11.664 6.602 -2.363 1 98.69 100 VAL A CA 1
ATOM 704 C C . VAL A 1 100 ? 12.969 7.395 -2.332 1 98.69 100 VAL A C 1
ATOM 706 O O . VAL A 1 100 ? 13.734 7.301 -1.37 1 98.69 100 VAL A O 1
ATOM 709 N N . ALA A 1 101 ? 13.203 8.172 -3.365 1 98.75 101 ALA A N 1
ATOM 710 C CA . ALA A 1 101 ? 14.422 8.977 -3.43 1 98.75 101 ALA A CA 1
ATOM 711 C C . ALA A 1 101 ? 14.508 9.938 -2.248 1 98.75 101 ALA A C 1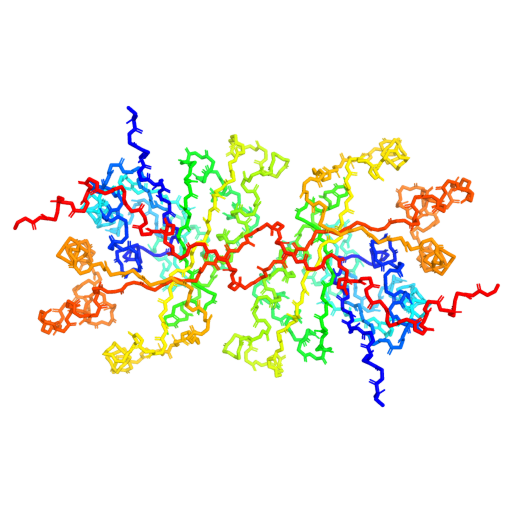
ATOM 713 O O . ALA A 1 101 ? 15.578 10.102 -1.647 1 98.75 101 ALA A O 1
ATOM 714 N N . HIS A 1 102 ? 13.43 10.578 -1.913 1 98.75 102 HIS A N 1
ATOM 715 C CA . HIS A 1 102 ? 13.414 11.484 -0.771 1 98.75 102 HIS A CA 1
ATOM 716 C C . HIS A 1 102 ? 13.664 10.734 0.533 1 98.75 102 HIS A C 1
ATOM 718 O O . HIS A 1 102 ? 14.406 11.211 1.396 1 98.75 102 HIS A O 1
ATOM 724 N N . ILE A 1 103 ? 13.016 9.562 0.734 1 98.69 103 ILE A N 1
ATOM 725 C CA . ILE A 1 103 ? 13.195 8.773 1.947 1 98.69 103 ILE A CA 1
ATOM 726 C C . ILE A 1 103 ? 14.656 8.375 2.1 1 98.69 103 ILE A C 1
ATOM 728 O O . ILE A 1 103 ? 15.234 8.492 3.186 1 98.69 103 ILE A O 1
ATOM 732 N N . ARG A 1 104 ? 15.227 7.91 0.978 1 98.62 104 ARG A N 1
ATOM 733 C CA . ARG A 1 104 ? 16.609 7.445 1.012 1 98.62 104 ARG A CA 1
ATOM 734 C C . ARG A 1 104 ? 17.578 8.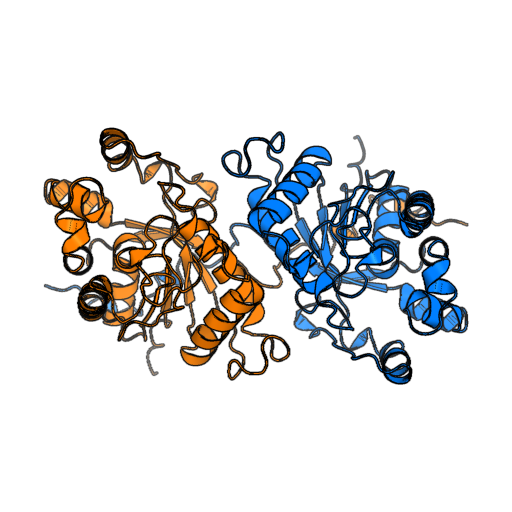609 1.247 1 98.62 104 ARG A C 1
ATOM 736 O O . ARG A 1 104 ? 18.625 8.43 1.854 1 98.62 104 ARG A O 1
ATOM 743 N N . GLN A 1 105 ? 17.234 9.789 0.81 1 98.38 105 GLN A N 1
ATOM 744 C CA . GLN A 1 105 ? 18.047 10.977 1.038 1 98.38 105 GLN A CA 1
ATOM 745 C C . GLN A 1 105 ? 17.953 11.438 2.488 1 98.38 105 GLN A C 1
ATOM 747 O O . GLN A 1 105 ? 18.953 11.75 3.117 1 98.38 105 GLN A O 1
ATOM 752 N N . VAL A 1 106 ? 16.75 11.469 3.051 1 98.06 106 VAL A N 1
ATOM 753 C CA . VAL A 1 106 ? 16.484 12.008 4.383 1 98.06 106 VAL A CA 1
ATOM 754 C C . VAL A 1 106 ? 16.844 10.961 5.438 1 98.06 106 VAL A C 1
ATOM 756 O O . VAL A 1 106 ? 17.25 11.297 6.551 1 98.06 106 VAL A O 1
ATOM 759 N N . GLN A 1 107 ? 16.641 9.695 5.137 1 97.88 107 GLN A N 1
ATOM 760 C CA . GLN A 1 107 ? 16.906 8.547 6.004 1 97.88 107 GLN A CA 1
ATOM 761 C C . GLN A 1 107 ? 16.203 8.711 7.348 1 97.88 107 GLN A C 1
ATOM 763 O O . GLN A 1 107 ? 16.828 8.594 8.398 1 97.88 107 GLN A O 1
ATOM 768 N N . PRO A 1 108 ? 14.938 8.906 7.336 1 97.25 108 PRO A N 1
ATOM 769 C CA . PRO A 1 108 ? 14.195 9.117 8.578 1 97.25 108 PRO A CA 1
ATOM 770 C C . PRO A 1 108 ? 14.016 7.828 9.383 1 97.25 108 PRO A C 1
ATOM 772 O O . PRO A 1 108 ? 13.914 6.746 8.797 1 97.25 108 PRO A O 1
ATOM 775 N N . ASP A 1 109 ? 13.953 7.98 10.695 1 93.25 109 ASP A N 1
ATOM 776 C CA . ASP A 1 109 ? 13.531 6.879 11.555 1 93.25 109 ASP A CA 1
ATOM 777 C C . ASP A 1 109 ? 12.031 6.625 11.422 1 93.25 109 ASP A C 1
ATOM 779 O O . ASP A 1 109 ? 11.586 5.477 11.383 1 93.25 109 ASP A O 1
ATOM 783 N N . ILE A 1 110 ? 11.258 7.715 11.344 1 93.81 110 ILE A N 1
ATOM 784 C CA . ILE A 1 110 ? 9.797 7.648 11.32 1 93.81 110 ILE A CA 1
ATOM 785 C C . ILE A 1 110 ? 9.266 8.422 10.125 1 93.81 110 ILE A C 1
ATOM 787 O O . ILE A 1 110 ? 9.742 9.516 9.812 1 93.81 110 ILE A O 1
ATOM 791 N N . VAL A 1 111 ? 8.297 7.836 9.438 1 97.19 111 VAL A N 1
ATOM 792 C CA . VAL A 1 111 ? 7.547 8.547 8.406 1 97.19 111 VAL A CA 1
ATOM 793 C C . VAL A 1 111 ? 6.109 8.766 8.867 1 97.19 111 VAL A C 1
ATOM 795 O O . VAL A 1 111 ? 5.492 7.867 9.445 1 97.19 111 VAL A O 1
ATOM 798 N N . ILE A 1 112 ? 5.586 9.977 8.688 1 97.5 112 ILE A N 1
ATOM 799 C CA . ILE A 1 112 ? 4.195 10.312 8.969 1 97.5 112 ILE A CA 1
ATOM 800 C C . ILE A 1 112 ? 3.49 10.727 7.684 1 97.5 112 ILE A C 1
ATOM 802 O O . ILE A 1 112 ? 3.982 11.594 6.953 1 97.5 112 ILE A O 1
ATOM 806 N N . GLY A 1 113 ? 2.398 10.094 7.371 1 97.69 113 GLY A N 1
ATOM 807 C CA . GLY A 1 113 ? 1.624 10.461 6.195 1 97.69 113 GLY A CA 1
ATOM 808 C C . GLY A 1 113 ? 0.133 10.539 6.461 1 97.69 113 GLY A C 1
ATOM 809 O O . GLY A 1 113 ? -0.287 10.797 7.59 1 97.69 113 GLY A O 1
ATOM 810 N N . HIS A 1 114 ? -0.644 10.469 5.398 1 97.88 114 HIS A N 1
ATOM 811 C CA . HIS A 1 114 ? -2.102 10.492 5.469 1 97.88 114 HIS A CA 1
ATOM 812 C C . HIS A 1 114 ? -2.664 9.117 5.809 1 97.88 114 HIS A C 1
ATOM 814 O O . HIS A 1 114 ? -2.016 8.102 5.566 1 97.88 114 HIS A O 1
ATOM 820 N N . ASP A 1 115 ? -3.824 9.148 6.352 1 95.12 115 ASP A N 1
ATOM 821 C CA . ASP A 1 115 ? -4.484 7.871 6.598 1 95.12 115 ASP A CA 1
ATOM 822 C C . ASP A 1 115 ? -5.207 7.375 5.352 1 95.12 115 ASP A C 1
ATOM 824 O O . ASP A 1 115 ? -5.227 8.062 4.324 1 95.12 115 ASP A O 1
ATOM 828 N N . VAL A 1 116 ? -5.723 6.191 5.41 1 93.06 116 VAL A N 1
ATOM 829 C CA . VAL A 1 116 ? -6.316 5.5 4.27 1 93.06 116 VAL A CA 1
ATOM 830 C C . VAL A 1 116 ? -7.609 6.199 3.854 1 93.06 116 VAL A C 1
ATOM 832 O O . VAL A 1 116 ? -8.031 6.098 2.701 1 93.06 116 VAL A O 1
ATOM 835 N N . PHE A 1 117 ? -8.227 7.047 4.668 1 90.31 117 PHE A N 1
ATOM 836 C CA . PHE A 1 117 ? -9.523 7.664 4.434 1 90.31 117 PHE A CA 1
ATOM 837 C C . PHE A 1 117 ? -9.367 8.977 3.674 1 90.31 117 PHE A C 1
ATOM 839 O O . PHE A 1 117 ? -10.328 9.461 3.066 1 90.31 117 PHE A O 1
ATOM 846 N N . GLY A 1 118 ? -8.18 9.492 3.719 1 91.44 118 GLY A N 1
ATOM 847 C CA . GLY A 1 118 ? -8 10.844 3.215 1 91.44 118 GLY A CA 1
ATOM 848 C C . GLY A 1 118 ? -8.406 11.914 4.215 1 91.44 118 GLY A C 1
ATOM 849 O O . GLY A 1 118 ? -8.883 12.984 3.83 1 91.44 118 GLY A O 1
ATOM 850 N N . GLN A 1 119 ? -8.281 11.539 5.512 1 88.31 119 GLN A N 1
ATOM 851 C CA . GLN A 1 119 ? -8.703 12.352 6.645 1 88.31 119 GLN A CA 1
ATOM 852 C C . GLN A 1 119 ? -10.195 12.664 6.574 1 88.31 119 GLN A C 1
ATOM 854 O O . GLN A 1 119 ? -10.977 11.867 6.059 1 88.31 119 GLN A O 1
ATOM 859 N N . LEU A 1 120 ? -10.562 13.828 7.137 1 85.25 120 LEU A N 1
ATOM 860 C CA . LEU A 1 120 ? -11.969 14.156 7.383 1 85.25 120 LEU A CA 1
ATOM 861 C C . LEU A 1 120 ? -12.711 14.391 6.07 1 85.25 120 LEU A C 1
ATOM 863 O O . LEU A 1 120 ? -13.859 13.977 5.93 1 85.25 120 LEU A O 1
ATOM 867 N N . THR A 1 121 ? -12.031 14.867 5.109 1 84.69 121 THR A N 1
ATOM 868 C CA . THR A 1 121 ? -12.734 15.312 3.914 1 84.69 121 THR A CA 1
ATOM 869 C C . THR A 1 121 ? -12.711 14.234 2.838 1 84.69 121 THR A C 1
ATOM 871 O O . THR A 1 121 ? -13.461 14.305 1.862 1 84.69 121 THR A O 1
ATOM 874 N N . GLY A 1 122 ? -11.836 13.297 2.979 1 88.69 122 GLY A N 1
ATOM 875 C CA . GLY A 1 122 ? -11.719 12.289 1.939 1 88.69 122 GLY A CA 1
ATOM 876 C C . GLY A 1 122 ? -11.109 12.82 0.657 1 88.69 122 GLY A C 1
ATOM 877 O O . GLY A 1 122 ? -11.383 12.312 -0.429 1 88.69 122 GLY A O 1
ATOM 878 N N . HIS A 1 123 ? -10.328 13.875 0.748 1 92.25 123 HIS A N 1
ATOM 879 C CA . HIS A 1 123 ? -9.727 14.484 -0.434 1 92.25 123 HIS A CA 1
ATOM 880 C C . HIS A 1 123 ? -8.938 13.453 -1.241 1 92.25 123 HIS A C 1
ATOM 882 O O . HIS A 1 123 ? -8.117 12.719 -0.687 1 92.25 123 HIS A O 1
ATOM 888 N N . PRO A 1 124 ? -9.203 13.352 -2.561 1 94.06 124 PRO A N 1
ATOM 889 C CA . PRO A 1 124 ? -8.547 12.328 -3.371 1 94.06 124 PRO A CA 1
ATOM 890 C C . PRO A 1 124 ? -7.023 12.422 -3.33 1 94.06 124 PRO A C 1
ATOM 892 O O . PRO A 1 124 ? -6.332 11.406 -3.373 1 94.06 124 PRO A O 1
ATOM 895 N N . ASP A 1 125 ? -6.469 13.625 -3.227 1 97.38 125 ASP A N 1
ATOM 896 C CA . ASP A 1 125 ? -5.023 13.781 -3.133 1 97.38 125 ASP A CA 1
ATOM 897 C C . ASP A 1 125 ? -4.48 13.164 -1.845 1 97.38 125 ASP A C 1
ATOM 899 O O . ASP A 1 125 ? -3.371 12.633 -1.822 1 97.38 125 ASP A O 1
ATOM 903 N N . HIS A 1 126 ? -5.23 13.266 -0.734 1 97.62 126 HIS A N 1
ATOM 904 C CA . HIS A 1 126 ? -4.801 12.656 0.519 1 97.62 126 HIS A CA 1
ATOM 905 C C . HIS A 1 126 ? -4.734 11.141 0.399 1 97.62 126 HIS A C 1
ATOM 907 O O . HIS A 1 126 ? -3.758 10.516 0.834 1 97.62 126 HIS A O 1
ATOM 913 N N . ARG A 1 127 ? -5.758 10.609 -0.237 1 95.5 127 ARG A N 1
ATOM 914 C CA . ARG A 1 127 ? -5.785 9.164 -0.427 1 95.5 127 ARG A CA 1
ATOM 915 C C . ARG A 1 127 ? -4.633 8.703 -1.313 1 95.5 127 ARG A C 1
ATOM 917 O O . ARG A 1 127 ? -3.965 7.719 -1.008 1 95.5 127 ARG A O 1
ATOM 924 N N . ARG A 1 128 ? -4.426 9.422 -2.371 1 97.5 128 ARG A N 1
ATOM 925 C CA . ARG A 1 128 ? -3.336 9.078 -3.279 1 97.5 128 ARG A CA 1
ATOM 926 C C . ARG A 1 128 ? -1.984 9.211 -2.588 1 97.5 128 ARG A C 1
ATOM 928 O O . ARG A 1 128 ? -1.109 8.359 -2.76 1 97.5 128 ARG A O 1
ATOM 935 N N . ALA A 1 129 ? -1.792 10.242 -1.824 1 98.44 129 ALA A N 1
ATOM 936 C CA . ALA A 1 129 ? -0.554 10.414 -1.069 1 98.44 129 ALA A CA 1
ATOM 937 C C . ALA A 1 129 ? -0.343 9.266 -0.09 1 98.44 129 ALA A C 1
ATOM 939 O O . ALA A 1 129 ? 0.783 8.797 0.098 1 98.44 129 ALA A O 1
ATOM 940 N N . HIS A 1 130 ? -1.408 8.828 0.532 1 97.31 130 HIS A N 1
ATOM 941 C CA . HIS A 1 130 ? -1.336 7.664 1.41 1 97.31 130 HIS A CA 1
ATOM 942 C C . HIS A 1 130 ? -0.836 6.434 0.658 1 97.31 130 HIS A C 1
ATOM 944 O O . HIS A 1 130 ? 0.095 5.762 1.107 1 97.31 130 HIS A O 1
ATOM 950 N N . GLN A 1 131 ? -1.45 6.195 -0.46 1 96.5 131 GLN A N 1
ATOM 951 C CA . GLN A 1 131 ? -1.094 5.035 -1.271 1 96.5 131 GLN A CA 1
ATOM 952 C C . GLN A 1 131 ? 0.375 5.086 -1.684 1 96.5 131 GLN A C 1
ATOM 954 O O . GLN A 1 131 ? 1.102 4.102 -1.527 1 96.5 131 GLN A O 1
ATOM 959 N N . ILE A 1 132 ? 0.826 6.207 -2.145 1 97.88 132 ILE A N 1
ATOM 960 C CA . ILE A 1 132 ? 2.207 6.402 -2.576 1 97.88 132 ILE A CA 1
ATOM 961 C C . ILE A 1 132 ? 3.148 6.211 -1.389 1 97.88 132 ILE A C 1
ATOM 963 O O . ILE A 1 132 ? 4.191 5.566 -1.514 1 97.88 132 ILE A O 1
ATOM 967 N N . THR A 1 133 ? 2.775 6.723 -0.241 1 98 133 THR A N 1
ATOM 968 C CA . THR A 1 133 ? 3.617 6.648 0.949 1 98 133 THR A CA 1
ATOM 969 C C . THR A 1 133 ? 3.783 5.199 1.404 1 98 133 THR A C 1
ATOM 971 O O . THR A 1 133 ? 4.895 4.762 1.702 1 98 133 THR A O 1
ATOM 974 N N . LEU A 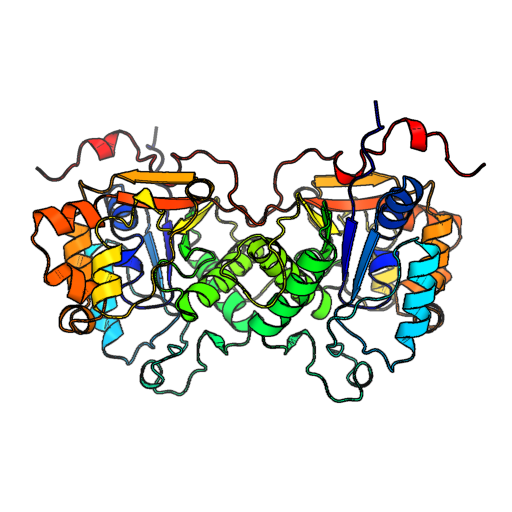1 134 ? 2.697 4.504 1.436 1 95.75 134 LEU A N 1
ATOM 975 C CA . LEU A 1 134 ? 2.734 3.098 1.829 1 95.75 134 LEU A CA 1
ATOM 976 C C . LEU A 1 134 ? 3.699 2.312 0.948 1 95.75 134 LEU A C 1
ATOM 978 O O . LEU A 1 134 ? 4.566 1.599 1.454 1 95.75 134 LEU A O 1
ATOM 982 N N . LEU A 1 135 ? 3.566 2.484 -0.286 1 95.94 135 LEU A N 1
ATOM 983 C CA . LEU A 1 135 ? 4.363 1.734 -1.251 1 95.94 135 LEU A CA 1
ATOM 984 C C . LEU A 1 135 ? 5.82 2.18 -1.216 1 95.94 135 LEU A C 1
ATOM 986 O O . LEU A 1 135 ? 6.73 1.354 -1.333 1 95.94 135 LEU A O 1
ATOM 990 N N . ALA A 1 136 ? 6.031 3.455 -1.047 1 97.88 136 ALA A N 1
ATOM 991 C CA . ALA A 1 136 ? 7.395 3.982 -1.027 1 97.88 136 ALA A CA 1
ATOM 992 C C . ALA A 1 136 ? 8.148 3.506 0.211 1 97.88 136 ALA A C 1
ATOM 994 O O . ALA A 1 136 ? 9.328 3.166 0.133 1 97.88 136 ALA A O 1
ATOM 995 N N . VAL A 1 137 ? 7.512 3.523 1.333 1 96.31 137 VAL A N 1
ATOM 996 C CA . VAL A 1 137 ? 8.164 3.082 2.564 1 96.31 137 VAL A CA 1
ATOM 997 C C . VAL A 1 137 ? 8.531 1.604 2.455 1 96.31 137 VAL A C 1
ATOM 999 O O . VAL A 1 137 ? 9.609 1.191 2.887 1 96.31 137 VAL A O 1
ATOM 1002 N N . GLU A 1 138 ? 7.652 0.814 1.872 1 93.5 138 GLU A N 1
ATOM 1003 C CA . GLU A 1 138 ? 7.945 -0.601 1.667 1 93.5 138 GLU A CA 1
ATOM 1004 C C . GLU A 1 138 ? 9.156 -0.787 0.76 1 93.5 138 GLU A C 1
ATOM 1006 O O . GLU A 1 138 ? 10.008 -1.638 1.022 1 93.5 138 GLU A O 1
ATOM 1011 N N . ALA A 1 139 ? 9.289 0.013 -0.23 1 94.81 139 ALA A N 1
ATOM 1012 C CA . ALA A 1 139 ? 10.281 -0.167 -1.281 1 94.81 139 ALA A CA 1
ATOM 1013 C C . ALA A 1 139 ? 11.625 0.438 -0.875 1 94.81 139 ALA A C 1
ATOM 1015 O O . ALA A 1 139 ? 12.672 0.031 -1.379 1 94.81 139 ALA A O 1
ATOM 1016 N N . ALA A 1 140 ? 11.617 1.364 0 1 96.69 140 ALA A N 1
ATOM 1017 C CA . ALA A 1 140 ? 12.766 2.225 0.259 1 96.69 140 ALA A CA 1
ATOM 1018 C C . ALA A 1 140 ? 13.938 1.418 0.808 1 96.69 140 ALA A C 1
ATOM 1020 O O . ALA A 1 140 ? 15.102 1.778 0.598 1 96.69 140 ALA A O 1
ATOM 1021 N N . GLY A 1 141 ? 13.656 0.377 1.459 1 93.88 141 GLY A N 1
ATOM 1022 C CA . GLY A 1 141 ? 14.711 -0.424 2.055 1 93.88 141 GLY A CA 1
ATOM 1023 C C . GLY A 1 141 ? 15.25 -1.49 1.12 1 93.88 141 GLY A C 1
ATOM 1024 O O . GLY A 1 141 ? 16.188 -2.217 1.471 1 93.88 141 GLY A O 1
ATOM 1025 N N . LEU A 1 142 ? 14.703 -1.664 -0.045 1 91.25 142 LEU A N 1
ATOM 1026 C CA . LEU A 1 142 ? 15.039 -2.746 -0.963 1 91.25 142 LEU A CA 1
ATOM 1027 C C . LEU A 1 142 ? 15.922 -2.242 -2.098 1 91.25 142 LEU A C 1
ATOM 1029 O O . LEU A 1 142 ? 15.492 -1.431 -2.918 1 91.25 142 LEU A O 1
ATOM 1033 N N . PRO A 1 143 ? 17.125 -2.672 -2.209 1 89.62 143 PRO A N 1
ATOM 1034 C CA . PRO A 1 143 ? 18.109 -2.1 -3.129 1 89.62 143 PRO A CA 1
ATOM 1035 C C . PRO A 1 143 ? 17.75 -2.303 -4.594 1 89.62 143 PRO A C 1
ATOM 1037 O O . PRO A 1 143 ? 18.094 -1.482 -5.445 1 89.62 143 PRO A O 1
ATOM 1040 N N . HIS A 1 144 ? 17.031 -3.357 -4.938 1 87.19 144 HIS A N 1
ATOM 1041 C CA . HIS A 1 144 ? 16.781 -3.654 -6.344 1 87.19 144 HIS A CA 1
ATOM 1042 C C . HIS A 1 144 ? 15.594 -2.861 -6.875 1 87.19 144 HIS A C 1
ATOM 1044 O O . HIS A 1 144 ? 15.375 -2.803 -8.086 1 87.19 144 HIS A O 1
ATOM 1050 N N . LEU A 1 145 ? 14.828 -2.371 -5.926 1 91.31 145 LEU A N 1
ATOM 1051 C CA . LEU A 1 145 ? 13.742 -1.496 -6.336 1 91.31 145 LEU A CA 1
ATOM 1052 C C . LEU A 1 145 ? 14.203 -0.046 -6.418 1 91.31 145 LEU A C 1
ATOM 1054 O O . LEU A 1 145 ? 14.789 0.477 -5.465 1 91.31 145 LEU A O 1
ATOM 1058 N N . TYR A 1 146 ? 13.984 0.595 -7.543 1 94.75 146 TYR A N 1
ATOM 1059 C CA . TYR A 1 146 ? 14.383 1.974 -7.793 1 94.75 146 TYR A CA 1
ATOM 1060 C C . TYR A 1 146 ? 15.875 2.16 -7.547 1 94.75 146 TYR A C 1
ATOM 1062 O O . TYR A 1 146 ? 16.281 2.975 -6.711 1 94.75 146 TYR A O 1
ATOM 1070 N N . PRO A 1 147 ? 16.656 1.457 -8.289 1 93.38 147 PRO A N 1
ATOM 1071 C CA . PRO A 1 147 ? 18.094 1.402 -8.016 1 93.38 147 PRO A CA 1
ATOM 1072 C C . PRO A 1 147 ? 18.781 2.764 -8.156 1 93.38 147 PRO A C 1
ATOM 1074 O O . PRO A 1 147 ? 19.844 2.992 -7.57 1 93.38 147 PRO A O 1
ATOM 1077 N N . ASP A 1 148 ? 18.156 3.682 -8.859 1 96.12 148 ASP A N 1
ATOM 1078 C CA . ASP A 1 148 ? 18.781 4.973 -9.109 1 96.12 148 ASP A CA 1
ATOM 1079 C C . ASP A 1 148 ? 18.359 6.004 -8.062 1 96.12 148 ASP A C 1
ATOM 1081 O O . ASP A 1 148 ? 18.734 7.176 -8.156 1 96.12 148 ASP A O 1
ATOM 1085 N N . ALA A 1 149 ? 17.625 5.562 -7.023 1 96.94 149 ALA A N 1
ATOM 1086 C CA . ALA A 1 149 ? 17.016 6.5 -6.078 1 96.94 149 ALA A CA 1
ATOM 1087 C C . ALA A 1 149 ? 17.906 6.68 -4.848 1 96.94 149 ALA A C 1
ATOM 1089 O O . ALA A 1 149 ? 17.438 7.168 -3.811 1 96.94 149 ALA A O 1
ATOM 1090 N N . GLY A 1 150 ? 19.188 6.328 -4.855 1 96.44 150 GLY A N 1
ATOM 1091 C CA . GLY A 1 150 ? 20.062 6.48 -3.701 1 96.44 150 GLY A CA 1
ATOM 1092 C C . GLY A 1 150 ? 20.188 5.211 -2.883 1 96.44 150 GLY A C 1
ATOM 1093 O O . GLY A 1 150 ? 19.625 4.176 -3.234 1 96.44 150 GLY A O 1
ATOM 1094 N N . GLU A 1 151 ? 20.922 5.238 -1.772 1 97.38 151 GLU A N 1
ATOM 1095 C CA . GLU A 1 151 ? 21.172 4.082 -0.917 1 97.38 151 GLU A CA 1
ATOM 1096 C C . GLU A 1 151 ? 19.906 3.648 -0.177 1 97.38 151 GLU A C 1
ATOM 1098 O O . GLU A 1 151 ? 19.203 4.48 0.392 1 97.38 151 GLU A O 1
ATOM 1103 N N . PRO A 1 152 ? 19.641 2.373 -0.183 1 96.44 152 PRO A N 1
ATOM 1104 C CA . PRO A 1 152 ? 18.438 1.893 0.498 1 96.44 152 PRO A CA 1
ATOM 1105 C C . PRO A 1 152 ? 18.391 2.32 1.963 1 96.44 152 PRO A C 1
ATOM 1107 O O . PRO A 1 152 ? 19.422 2.428 2.621 1 96.44 152 PRO A O 1
ATOM 1110 N N . TRP A 1 153 ? 17.172 2.605 2.439 1 97.19 153 TRP A N 1
ATOM 1111 C CA . TRP A 1 153 ? 16.891 2.963 3.828 1 97.19 153 TRP A CA 1
ATOM 1112 C C . TRP A 1 153 ? 15.508 2.496 4.246 1 97.19 153 TRP A C 1
ATOM 1114 O O . TRP A 1 153 ? 14.516 2.83 3.6 1 97.19 153 TRP A O 1
ATOM 1124 N N . GLN A 1 154 ? 15.461 1.702 5.281 1 94.12 154 GLN A N 1
ATOM 1125 C CA . GLN A 1 154 ? 14.172 1.25 5.793 1 94.12 154 GLN A CA 1
ATOM 1126 C C . GLN A 1 154 ? 13.773 2.027 7.047 1 94.12 154 GLN A C 1
ATOM 1128 O O . GLN A 1 154 ? 14.344 1.824 8.117 1 94.12 154 GLN A O 1
ATOM 1133 N N . PRO A 1 155 ? 12.773 2.973 6.902 1 94 155 PRO A N 1
ATOM 1134 C CA . PRO A 1 155 ? 12.281 3.611 8.125 1 94 155 PRO A CA 1
ATOM 1135 C C . PRO A 1 155 ? 11.82 2.602 9.172 1 94 155 PRO A C 1
ATOM 1137 O O . PRO A 1 155 ? 11.305 1.538 8.828 1 94 155 PRO A O 1
ATOM 1140 N N . ALA A 1 156 ? 11.922 2.949 10.414 1 88.38 156 ALA A N 1
ATOM 1141 C CA . ALA A 1 156 ? 11.586 2.057 11.523 1 88.38 156 ALA A CA 1
ATOM 1142 C C . ALA A 1 156 ? 10.078 1.982 11.727 1 88.38 156 ALA A C 1
ATOM 1144 O O . ALA A 1 156 ? 9.555 0.979 12.219 1 88.38 156 ALA A O 1
ATOM 1145 N N . ALA A 1 157 ? 9.414 3.086 11.312 1 89.81 157 ALA A N 1
ATOM 1146 C CA . ALA A 1 157 ? 7.973 3.109 11.539 1 89.81 157 ALA A CA 1
ATOM 1147 C C . ALA A 1 157 ? 7.273 4.02 10.539 1 89.81 157 ALA A C 1
ATOM 1149 O O . ALA A 1 157 ? 7.871 4.977 10.031 1 89.81 157 ALA A O 1
ATOM 1150 N N . LEU A 1 158 ? 6.055 3.664 10.281 1 93.81 158 LEU A N 1
ATOM 1151 C CA . LEU A 1 158 ? 5.141 4.477 9.484 1 93.81 158 LEU A CA 1
ATOM 1152 C C . LEU A 1 158 ? 3.859 4.77 10.258 1 93.81 158 LEU A C 1
ATOM 1154 O O . LEU A 1 158 ? 3.219 3.85 10.773 1 93.81 158 LEU A O 1
ATOM 1158 N N . TYR A 1 159 ? 3.588 6.039 10.375 1 94.12 159 TYR A N 1
ATOM 1159 C CA . TYR A 1 159 ? 2.346 6.477 11 1 94.12 159 TYR A CA 1
ATOM 1160 C C . TYR A 1 159 ? 1.476 7.242 10.016 1 94.12 159 TYR A C 1
ATOM 1162 O O . TYR A 1 159 ? 1.984 8.031 9.211 1 94.12 159 TYR A O 1
ATOM 1170 N N . ALA A 1 160 ? 0.222 6.969 10.078 1 96.06 160 ALA A N 1
ATOM 1171 C CA . ALA A 1 160 ? -0.764 7.746 9.328 1 96.06 160 ALA A CA 1
ATOM 1172 C C . ALA A 1 160 ? -1.551 8.672 10.258 1 96.06 160 ALA A C 1
ATOM 1174 O O . ALA A 1 160 ? -2.207 8.203 11.195 1 96.06 160 ALA A O 1
ATOM 1175 N N . ALA A 1 161 ? -1.445 9.977 10.023 1 96.5 161 ALA A N 1
ATOM 1176 C CA . ALA A 1 161 ? -2.268 10.906 10.789 1 96.5 161 ALA A CA 1
ATOM 1177 C C . ALA A 1 161 ? -3.752 10.664 10.531 1 96.5 161 ALA A C 1
ATOM 1179 O O . ALA A 1 161 ? -4.164 10.43 9.398 1 96.5 161 ALA A O 1
ATOM 1180 N N . THR A 1 162 ? -4.527 10.672 11.609 1 94.69 162 THR A N 1
ATOM 1181 C CA . THR A 1 162 ? -5.945 10.352 11.461 1 94.69 162 THR A CA 1
ATOM 1182 C C . THR A 1 162 ? -6.789 11.164 12.438 1 94.69 162 THR A C 1
ATOM 1184 O O . THR A 1 162 ? -6.262 12.008 13.164 1 94.69 162 THR A O 1
ATOM 1187 N N . HIS A 1 163 ? -8.102 11.062 12.273 1 93.75 163 HIS A N 1
ATOM 1188 C CA . HIS A 1 163 ? -9.078 11.711 13.141 1 93.75 163 HIS A CA 1
ATOM 1189 C C . HIS A 1 163 ? -10.18 10.734 13.555 1 93.75 163 HIS A C 1
ATOM 1191 O O . HIS A 1 163 ? -11.07 10.43 12.758 1 93.75 163 HIS A O 1
ATOM 1197 N N . PRO A 1 164 ? -10.102 10.328 14.805 1 92.44 164 PRO A N 1
ATOM 1198 C CA . PRO A 1 164 ? -11.172 9.43 15.258 1 92.44 164 PRO A CA 1
ATOM 1199 C C . PRO A 1 164 ? -12.492 10.164 15.5 1 92.44 164 PRO A C 1
ATOM 1201 O O . PRO A 1 164 ? -12.516 11.398 15.547 1 92.44 164 PRO A O 1
ATOM 1204 N N . GLU A 1 165 ? -13.516 9.414 15.633 1 86.75 165 GLU A N 1
ATOM 1205 C CA . GLU A 1 165 ? -14.828 9.992 15.906 1 86.75 165 GLU A CA 1
ATOM 1206 C C . GLU A 1 165 ? -14.789 10.875 17.156 1 86.75 165 GLU A C 1
ATOM 1208 O O . GLU A 1 165 ? -15.359 11.969 17.156 1 86.75 165 GLU A O 1
ATOM 1213 N N . SER A 1 166 ? -14.141 10.438 18.125 1 85 166 SER A N 1
ATOM 1214 C CA . SER A 1 166 ? -14.055 11.18 19.375 1 85 166 SER A CA 1
ATOM 1215 C C . SER A 1 166 ? -13.258 12.469 19.203 1 85 166 SER A C 1
ATOM 1217 O O . SER A 1 166 ? -13.43 13.43 19.953 1 85 166 SER A O 1
ATOM 1219 N N . GLY A 1 167 ? -12.43 12.492 18.188 1 81.44 167 GLY A N 1
ATOM 1220 C CA . GLY A 1 167 ? -11.547 13.625 17.984 1 81.44 167 GLY A CA 1
ATOM 1221 C C . GLY A 1 167 ? -12.141 14.703 17.094 1 81.44 167 GLY A C 1
ATOM 1222 O O . GLY A 1 167 ? -11.578 15.789 16.953 1 81.44 167 GLY A O 1
ATOM 1223 N N . VAL A 1 168 ? -13.289 14.383 16.5 1 85.06 168 VAL A N 1
ATOM 1224 C CA . VAL A 1 168 ? -13.805 15.352 15.531 1 85.06 168 VAL A CA 1
ATOM 1225 C C . VAL A 1 168 ? -15.078 15.992 16.078 1 85.06 168 VAL A C 1
ATOM 1227 O O . VAL A 1 168 ? -15.805 16.656 15.336 1 85.06 168 VAL A O 1
ATOM 1230 N N . ARG A 1 169 ? -15.281 15.906 17.297 1 84.25 169 ARG A N 1
ATOM 1231 C CA . ARG A 1 169 ? -16.531 16.406 17.875 1 84.25 169 ARG A CA 1
ATOM 1232 C C . ARG A 1 169 ? -16.656 17.922 17.672 1 84.25 169 ARG A C 1
ATOM 1234 O O . ARG A 1 169 ? -17.734 18.406 17.328 1 84.25 169 ARG A O 1
ATOM 1241 N N . LEU A 1 170 ? -15.594 18.625 17.844 1 83.44 170 LEU A N 1
ATOM 1242 C CA . LEU A 1 170 ? -15.625 20.078 17.734 1 83.44 170 LEU A CA 1
ATOM 1243 C C . LEU A 1 170 ? -15.477 20.516 16.281 1 83.44 170 LEU A C 1
ATOM 1245 O O . LEU A 1 170 ? -16.109 21.469 15.852 1 83.44 170 LEU A O 1
ATOM 1249 N N . LEU A 1 171 ? -14.742 19.781 15.539 1 86.38 171 LEU A N 1
ATOM 1250 C CA . LEU A 1 171 ? -14.414 20.172 14.172 1 86.38 171 LEU A CA 1
ATOM 1251 C C . LEU A 1 171 ? -15.492 19.719 13.203 1 86.38 171 LEU A C 1
ATOM 1253 O O . LEU A 1 171 ? -15.766 20.391 12.203 1 86.38 171 LEU A O 1
ATOM 1257 N N . GLY A 1 172 ? -16.125 18.625 13.477 1 86.12 172 GLY A N 1
ATOM 1258 C CA . GLY A 1 172 ? -17.094 18.016 12.586 1 86.12 172 GLY A CA 1
ATOM 1259 C C . GLY A 1 172 ? -18.203 18.953 12.164 1 86.12 172 GLY A C 1
ATOM 1260 O O . GLY A 1 172 ? -18.375 19.234 10.977 1 86.12 172 GLY A O 1
ATOM 1261 N N . PRO A 1 173 ? -18.859 19.5 13.133 1 86.31 173 PRO A N 1
ATOM 1262 C CA . PRO A 1 173 ? -19.953 20.422 12.812 1 86.31 173 PRO A CA 1
ATOM 1263 C C . PRO A 1 173 ? -19.484 21.656 12.039 1 86.31 173 PRO A C 1
ATOM 1265 O O . PRO A 1 173 ? -20.219 22.156 11.18 1 86.31 173 PRO A O 1
ATOM 1268 N N . ARG A 1 174 ? -18.344 22.078 12.281 1 86.12 174 ARG A N 1
ATOM 1269 C CA . ARG A 1 174 ? -17.812 23.25 11.594 1 86.12 174 ARG A CA 1
ATOM 1270 C C . ARG A 1 174 ? -17.516 22.938 10.125 1 86.12 174 ARG A C 1
ATOM 1272 O O . ARG A 1 174 ? -17.797 23.766 9.25 1 86.12 174 ARG A O 1
ATOM 1279 N N . LEU A 1 175 ? -16.953 21.812 9.922 1 87.62 175 LEU A N 1
ATOM 1280 C CA . LEU A 1 175 ? -16.688 21.375 8.555 1 87.62 175 LEU A CA 1
ATOM 1281 C C . LEU A 1 175 ? -18 21.172 7.793 1 87.62 175 LEU A C 1
ATOM 1283 O O . LEU A 1 175 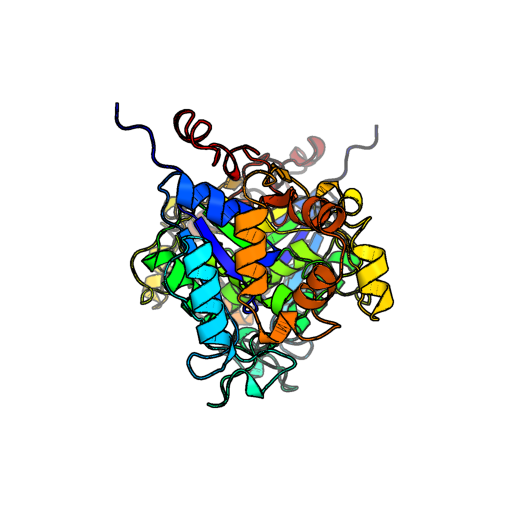? -18.125 21.594 6.641 1 87.62 175 LEU A O 1
ATOM 1287 N N . GLN A 1 176 ? -18.938 20.625 8.414 1 87.5 176 GLN A N 1
ATOM 1288 C CA . GLN A 1 176 ? -20.234 20.391 7.785 1 87.5 176 GLN A CA 1
ATOM 1289 C C . GLN A 1 176 ? -20.922 21.703 7.441 1 87.5 176 GLN A C 1
ATOM 1291 O O . GLN A 1 176 ? -21.609 21.812 6.418 1 87.5 176 GLN A O 1
ATOM 1296 N N . SER A 1 177 ? -20.703 22.656 8.266 1 88.19 177 SER A N 1
ATOM 1297 C CA . SER A 1 177 ? -21.359 23.953 8.07 1 88.19 177 SER A CA 1
ATOM 1298 C C . SER A 1 177 ? -20.875 24.625 6.793 1 88.19 177 SER A C 1
ATOM 1300 O O . SER A 1 177 ? -21.547 25.484 6.242 1 88.19 177 SER A O 1
ATOM 1302 N N . VAL A 1 178 ? -19.734 24.234 6.336 1 88.25 178 VAL A N 1
ATOM 1303 C CA . VAL A 1 178 ? -19.219 24.828 5.113 1 88.25 178 VAL A CA 1
ATOM 1304 C C . VAL A 1 178 ? -19.312 23.828 3.963 1 88.25 178 VAL A C 1
ATOM 1306 O O . VAL A 1 178 ? -18.594 23.969 2.965 1 88.25 178 VAL A O 1
ATOM 1309 N N . GLY A 1 179 ? -20.062 22.766 4.18 1 87.19 179 GLY A N 1
ATOM 1310 C CA . GLY A 1 179 ? -20.406 21.844 3.104 1 87.19 179 GLY A CA 1
ATOM 1311 C C . GLY A 1 179 ? -19.375 20.734 2.928 1 87.19 179 GLY A C 1
ATOM 1312 O O . GLY A 1 179 ? -19.328 20.078 1.878 1 87.19 179 GLY A O 1
ATOM 1313 N N . LYS A 1 180 ? -18.547 20.547 3.895 1 86 180 LYS A N 1
ATOM 1314 C CA . LYS A 1 180 ? -17.547 19.5 3.771 1 86 180 LYS A CA 1
ATOM 1315 C C . LYS A 1 180 ? -18.016 18.203 4.434 1 86 180 LYS A C 1
ATOM 1317 O O . LYS A 1 180 ? -18.734 18.234 5.43 1 86 180 LYS A O 1
ATOM 1322 N N . THR A 1 181 ? -17.641 17.141 3.785 1 82.88 181 THR A N 1
ATOM 1323 C CA . THR A 1 181 ? -17.891 15.82 4.371 1 82.88 181 THR A CA 1
ATOM 1324 C C . THR A 1 181 ? -16.953 15.57 5.551 1 82.88 181 THR A C 1
ATOM 1326 O O . THR A 1 181 ? -15.852 16.125 5.605 1 82.88 181 THR A O 1
ATOM 1329 N N . VAL A 1 182 ? -17.5 14.852 6.5 1 85.5 182 VAL A N 1
ATOM 1330 C CA . VAL A 1 182 ? -16.688 14.492 7.656 1 85.5 182 VAL A CA 1
ATOM 1331 C C . VAL A 1 182 ? -16.594 12.977 7.777 1 85.5 182 VAL A C 1
ATOM 1333 O O . VAL A 1 182 ? -17.609 12.305 8.039 1 85.5 182 VAL A O 1
ATOM 1336 N N . HIS A 1 183 ? -15.438 12.492 7.469 1 84.44 183 HIS A N 1
ATOM 1337 C CA . HIS A 1 183 ? -15.133 11.086 7.703 1 84.44 183 HIS A CA 1
ATOM 1338 C C . HIS A 1 183 ? -14.227 10.914 8.922 1 84.44 183 HIS A C 1
ATOM 1340 O O . HIS A 1 183 ? -13.148 11.508 8.992 1 84.44 183 HIS A O 1
ATOM 1346 N N . ALA A 1 184 ? -14.742 10.211 9.898 1 88.38 184 ALA A N 1
ATOM 1347 C CA . ALA A 1 184 ? -13.93 9.914 11.078 1 88.38 184 ALA A CA 1
ATOM 1348 C C . ALA A 1 184 ? -13.453 8.469 11.062 1 88.38 184 ALA A C 1
ATOM 1350 O O . ALA A 1 184 ? -14.18 7.57 10.633 1 88.38 184 ALA A O 1
ATOM 1351 N N . ALA A 1 185 ? -12.281 8.305 11.453 1 89.56 185 ALA A N 1
ATOM 1352 C CA . ALA A 1 185 ? -11.75 6.953 11.562 1 89.56 185 ALA A CA 1
ATOM 1353 C C . ALA A 1 185 ? -12.375 6.215 12.742 1 89.56 185 ALA A C 1
ATOM 1355 O O . ALA A 1 185 ? -12.633 6.809 13.789 1 89.56 185 ALA A O 1
ATOM 1356 N N . PRO A 1 186 ? -12.617 4.891 12.539 1 87.44 186 PRO A N 1
ATOM 1357 C CA . PRO A 1 186 ? -12.984 4.113 13.727 1 87.44 186 PRO A CA 1
ATOM 1358 C C . PRO A 1 186 ? -11.938 4.211 14.836 1 87.44 186 PRO A C 1
ATOM 1360 O O . PRO A 1 186 ? -10.734 4.266 14.562 1 87.44 186 PRO A O 1
ATOM 1363 N N . GLU A 1 187 ? -12.391 4.16 16.078 1 90.06 187 GLU A N 1
ATOM 1364 C CA . GLU A 1 187 ? -11.492 4.301 17.219 1 90.06 187 GLU A CA 1
ATOM 1365 C C . GLU A 1 187 ? -10.383 3.256 17.188 1 90.06 187 GLU A C 1
ATOM 1367 O O . GLU A 1 187 ? -9.258 3.523 17.609 1 90.06 187 GLU A O 1
ATOM 1372 N N . ALA A 1 188 ? -10.719 2.092 16.625 1 87.88 188 ALA A N 1
ATOM 1373 C CA . ALA A 1 188 ? -9.781 0.973 16.594 1 87.88 188 ALA A CA 1
ATOM 1374 C C . ALA A 1 188 ? -8.586 1.283 15.695 1 87.88 188 ALA A C 1
ATOM 1376 O O . ALA A 1 188 ? -7.551 0.621 15.781 1 87.88 188 ALA A O 1
ATOM 1377 N N . TYR A 1 189 ? -8.688 2.289 14.898 1 89.06 189 TYR A N 1
ATOM 1378 C CA . TYR A 1 189 ? -7.613 2.656 13.984 1 89.06 189 TYR A CA 1
ATOM 1379 C C . TYR A 1 189 ? -6.617 3.588 14.664 1 89.06 189 TYR A C 1
ATOM 1381 O O . TYR A 1 189 ? -5.523 3.82 14.141 1 89.06 189 TYR A O 1
ATOM 1389 N N . VAL A 1 190 ? -6.977 4.125 15.789 1 91.25 190 VAL A N 1
ATOM 1390 C CA . VAL A 1 190 ? -6.062 5.004 16.516 1 91.25 190 VAL A CA 1
ATOM 1391 C C . VAL A 1 190 ? -5.117 4.168 17.375 1 91.25 190 VAL A C 1
ATOM 1393 O O . VAL A 1 190 ? -5.523 3.627 18.406 1 91.25 190 VAL A O 1
ATOM 1396 N N . THR A 1 191 ? -3.889 4.07 16.969 1 89.38 191 THR A N 1
ATOM 1397 C CA . THR A 1 191 ? -2.908 3.287 17.719 1 89.38 191 THR A CA 1
ATOM 1398 C C . THR A 1 191 ? -2.047 4.191 18.594 1 89.38 191 THR A C 1
ATOM 1400 O O . THR A 1 191 ? -1.411 3.725 19.531 1 89.38 191 THR A O 1
ATOM 1403 N N . THR A 1 192 ? -1.969 5.496 18.266 1 91 192 THR A N 1
ATOM 1404 C CA . THR A 1 192 ? -1.121 6.445 18.984 1 91 192 THR A CA 1
ATOM 1405 C C . THR A 1 192 ? -1.811 7.801 19.109 1 91 192 THR A C 1
ATOM 1407 O O . THR A 1 192 ? -2.348 8.32 18.125 1 91 192 THR A O 1
ATOM 1410 N N . THR A 1 193 ? -1.89 8.273 20.25 1 92.19 193 THR A N 1
ATOM 1411 C CA . THR A 1 193 ? -2.379 9.609 20.547 1 92.19 193 THR A CA 1
ATOM 1412 C C . THR A 1 193 ? -1.283 10.461 21.188 1 92.19 193 THR A C 1
ATOM 1414 O O . THR A 1 193 ? -0.648 10.031 22.156 1 92.19 193 THR A O 1
ATOM 1417 N N . VAL A 1 194 ? -1.035 11.625 20.641 1 93.12 194 VAL A N 1
ATOM 1418 C CA . VAL A 1 194 ? 0.028 12.484 21.156 1 93.12 194 VAL A CA 1
ATOM 1419 C C . VAL A 1 194 ? -0.564 13.797 21.641 1 93.12 194 VAL A C 1
ATOM 1421 O O . VAL A 1 194 ? -1.229 14.516 20.891 1 93.12 194 VAL A O 1
ATOM 1424 N N . ASP A 1 195 ? -0.319 14.102 22.906 1 92.88 195 ASP A N 1
ATOM 1425 C CA . ASP A 1 195 ? -0.634 15.43 23.438 1 92.88 195 ASP A CA 1
ATOM 1426 C C . ASP A 1 195 ? 0.395 16.453 22.969 1 92.88 195 ASP A C 1
ATOM 1428 O O . ASP A 1 195 ? 1.54 16.453 23.438 1 92.88 195 ASP A O 1
ATOM 1432 N N . VAL A 1 196 ? -0.073 17.359 22.125 1 95.06 196 VAL A N 1
ATOM 1433 C CA . VAL A 1 196 ? 0.856 18.359 21.625 1 95.06 196 VAL A CA 1
ATOM 1434 C C . VAL A 1 196 ? 0.45 19.734 22.125 1 95.06 196 VAL A C 1
ATOM 1436 O O . VAL A 1 196 ? 0.793 20.75 21.5 1 95.06 196 VAL A O 1
ATOM 1439 N N . SER A 1 197 ? -0.297 19.797 23.141 1 95 197 SER A N 1
ATOM 1440 C CA . SER A 1 197 ? -0.753 21.062 23.719 1 95 197 SER A CA 1
ATOM 1441 C C . SER A 1 197 ? 0.42 21.984 24.016 1 95 197 SER A C 1
ATOM 1443 O O . SER A 1 197 ? 0.32 23.203 23.828 1 95 197 SER A O 1
ATOM 1445 N N . PRO A 1 198 ? 1.562 21.5 24.469 1 93.75 198 PRO A N 1
ATOM 1446 C CA . PRO A 1 198 ? 2.691 22.406 24.703 1 93.75 198 PRO A CA 1
ATOM 1447 C C . PRO A 1 198 ? 3.197 23.078 23.422 1 93.75 198 PRO A C 1
ATOM 1449 O O . PRO A 1 198 ? 3.869 24.109 23.484 1 93.75 198 PRO A O 1
ATOM 1452 N N . TRP A 1 199 ? 2.875 22.516 22.297 1 95.12 199 TRP A N 1
ATOM 1453 C CA . TRP A 1 199 ? 3.359 23.031 21.016 1 95.12 199 TRP A CA 1
ATOM 1454 C C . TRP A 1 199 ? 2.223 23.656 20.219 1 95.12 199 TRP A C 1
ATOM 1456 O O . TRP A 1 199 ? 2.359 23.906 19.016 1 95.12 199 TRP A O 1
ATOM 1466 N N . ALA A 1 200 ? 1.108 23.875 20.875 1 96.5 200 ALA A N 1
ATOM 1467 C CA . ALA A 1 200 ? -0.072 24.375 20.188 1 96.5 200 ALA A CA 1
ATOM 1468 C C . ALA A 1 200 ? 0.205 25.75 19.562 1 96.5 200 ALA A C 1
ATOM 1470 O O . ALA A 1 200 ? -0.25 26.031 18.453 1 96.5 200 ALA A O 1
ATOM 1471 N N . ALA A 1 201 ? 0.941 26.578 20.312 1 96.94 201 ALA A N 1
ATOM 1472 C CA . ALA A 1 201 ? 1.231 27.906 19.797 1 96.94 201 ALA A CA 1
ATOM 1473 C C . ALA A 1 201 ? 2.082 27.844 18.547 1 96.94 201 ALA A C 1
ATOM 1475 O O . ALA A 1 201 ? 1.805 28.547 17.562 1 96.94 201 ALA A O 1
ATOM 1476 N N . VAL A 1 202 ? 3.123 27.031 18.562 1 98 202 VAL A N 1
ATOM 1477 C CA . VAL A 1 202 ? 4 26.859 17.406 1 98 202 VAL A CA 1
ATOM 1478 C C . VAL A 1 202 ? 3.217 26.25 16.25 1 98 202 VAL A C 1
ATOM 1480 O O . VAL A 1 202 ? 3.35 26.703 15.102 1 98 202 VAL A O 1
ATOM 1483 N N . LYS A 1 203 ? 2.41 25.266 16.531 1 98.44 203 LYS A N 1
ATOM 1484 C CA . LYS A 1 203 ? 1.562 24.641 15.516 1 98.44 203 LYS A CA 1
ATOM 1485 C C . LYS A 1 203 ? 0.621 25.672 14.883 1 98.44 203 LYS A C 1
ATOM 1487 O O . LYS A 1 203 ? 0.464 25.703 13.664 1 98.44 203 LYS A O 1
ATOM 1492 N N . TRP A 1 204 ? 0.057 26.5 15.68 1 98.38 204 TRP A N 1
ATOM 1493 C CA . TRP A 1 204 ? -0.868 27.5 15.188 1 98.38 204 TRP A CA 1
ATOM 1494 C C . TRP A 1 204 ? -0.144 28.516 14.297 1 98.38 204 TRP A C 1
ATOM 1496 O O . TRP A 1 204 ? -0.651 28.906 13.242 1 98.38 204 TRP A O 1
ATOM 1506 N N . GLU A 1 205 ? 1.015 28.938 14.742 1 98.62 205 GLU A N 1
ATOM 1507 C CA . GLU A 1 205 ? 1.817 29.859 13.938 1 98.62 205 GLU A CA 1
ATOM 1508 C C . GLU A 1 205 ? 2.119 29.25 12.562 1 98.62 205 GLU A C 1
ATOM 1510 O O . GLU A 1 205 ? 2.049 29.953 11.555 1 98.62 205 GLU A O 1
ATOM 1515 N N . ALA A 1 206 ? 2.443 27.984 12.531 1 98.88 206 ALA A N 1
ATOM 1516 C CA . ALA A 1 206 ? 2.723 27.312 11.273 1 98.88 206 ALA A CA 1
ATOM 1517 C C . ALA A 1 206 ? 1.479 27.25 10.391 1 98.88 206 ALA A C 1
ATOM 1519 O O . ALA A 1 206 ? 1.557 27.469 9.18 1 98.88 206 ALA A O 1
ATOM 1520 N N . ILE A 1 207 ? 0.314 26.938 10.969 1 98.75 207 ILE A N 1
ATOM 1521 C CA . ILE A 1 207 ? -0.943 26.891 10.227 1 98.75 207 ILE A CA 1
ATOM 1522 C C . ILE A 1 207 ? -1.228 28.266 9.617 1 98.75 207 ILE A C 1
ATOM 1524 O O . ILE A 1 207 ? -1.576 28.359 8.445 1 98.75 207 ILE A O 1
ATOM 1528 N N . LEU A 1 208 ? -0.953 29.312 10.344 1 98.25 208 LEU A N 1
ATOM 1529 C CA . LEU A 1 208 ? -1.25 30.672 9.898 1 98.25 208 LEU A CA 1
ATOM 1530 C C . LEU A 1 208 ? -0.274 31.125 8.82 1 98.25 208 LEU A C 1
ATOM 1532 O O . LEU A 1 208 ? -0.56 32.062 8.062 1 98.25 208 LEU A O 1
ATOM 1536 N N . ALA A 1 209 ? 0.887 30.516 8.805 1 98.69 209 ALA A N 1
ATOM 1537 C CA . ALA A 1 209 ? 1.861 30.828 7.766 1 98.69 209 ALA A CA 1
ATOM 1538 C C . ALA A 1 209 ? 1.3 30.531 6.379 1 98.69 209 ALA A C 1
ATOM 1540 O O . ALA A 1 209 ? 1.803 31.047 5.375 1 98.69 209 ALA A O 1
ATOM 1541 N N . HIS A 1 210 ? 0.34 29.656 6.32 1 98.62 210 HIS A N 1
ATOM 1542 C CA . HIS A 1 210 ? -0.38 29.438 5.074 1 98.62 210 HIS A CA 1
ATOM 1543 C C . HIS A 1 210 ? -1.471 30.469 4.871 1 98.62 210 HIS A C 1
ATOM 1545 O O . HIS A 1 210 ? -2.66 30.156 4.918 1 98.62 210 HIS A O 1
ATOM 1551 N N . ARG A 1 211 ? -1.024 31.625 4.477 1 98.12 211 ARG A N 1
ATOM 1552 C CA . ARG A 1 211 ? -1.816 32.844 4.504 1 98.12 211 ARG A CA 1
ATOM 1553 C C . ARG A 1 211 ? -2.979 32.781 3.518 1 98.12 211 ARG A C 1
ATOM 1555 O O . ARG A 1 211 ? -4.09 33.219 3.824 1 98.12 211 ARG A O 1
ATOM 1562 N N . SER A 1 212 ? -2.734 32.25 2.344 1 97.12 212 SER A N 1
ATOM 1563 C CA . SER A 1 212 ? -3.77 32.188 1.316 1 97.12 212 SER A CA 1
ATOM 1564 C C . SER A 1 212 ? -4.922 31.297 1.747 1 97.12 212 SER A C 1
ATOM 1566 O O . SER A 1 212 ? -6.082 31.562 1.424 1 97.12 212 SER A O 1
ATOM 1568 N N . GLU A 1 213 ? -4.605 30.234 2.494 1 96.5 213 GLU A N 1
ATOM 1569 C CA . GLU A 1 213 ? -5.637 29.328 2.994 1 96.5 213 GLU A CA 1
ATOM 1570 C C . GLU A 1 213 ? -6.336 29.906 4.223 1 96.5 213 GLU A C 1
ATOM 1572 O O . GLU A 1 213 ? -7.547 29.766 4.387 1 96.5 213 GLU A O 1
ATOM 1577 N N . ALA A 1 214 ? -5.582 30.578 5.105 1 97 214 ALA A N 1
ATOM 1578 C CA . ALA A 1 214 ? -6.125 31.156 6.332 1 97 214 ALA A CA 1
ATOM 1579 C C . ALA A 1 214 ? -7.078 32.312 6.02 1 97 214 ALA A C 1
ATOM 1581 O O . ALA A 1 214 ? -8.008 32.562 6.789 1 97 214 ALA A O 1
ATOM 1582 N N . ALA A 1 215 ? -6.887 32.938 4.91 1 96.38 215 ALA A N 1
ATOM 1583 C CA . ALA A 1 215 ? -7.68 34.125 4.539 1 96.38 215 ALA A CA 1
ATOM 1584 C C . ALA A 1 215 ? -9.055 33.688 4.016 1 96.38 215 ALA A C 1
ATOM 1586 O O . ALA A 1 215 ? -9.984 34.5 3.998 1 96.38 215 ALA A O 1
ATOM 1587 N N . ARG A 1 216 ? -9.188 32.5 3.602 1 94.06 216 ARG A N 1
ATOM 1588 C CA . ARG A 1 216 ? -10.43 32 3.006 1 94.06 216 ARG A CA 1
ATOM 1589 C C . ARG A 1 216 ? -11.281 31.266 4.039 1 94.06 216 ARG A C 1
ATOM 1591 O O . ARG A 1 216 ? -10.742 30.625 4.953 1 94.06 216 ARG A O 1
ATOM 1598 N N . PRO A 1 217 ? -12.547 31.297 3.934 1 90.94 217 PRO A N 1
ATOM 1599 C CA . PRO A 1 217 ? -13.422 30.781 4.992 1 90.94 217 PRO A CA 1
ATOM 1600 C C . PRO A 1 217 ? -13.625 29.266 4.906 1 90.94 217 PRO A C 1
ATOM 1602 O O . PRO A 1 217 ? -14.062 28.641 5.879 1 90.94 217 PRO A O 1
ATOM 1605 N N . ARG A 1 218 ? -13.32 28.656 3.873 1 89.94 218 ARG A N 1
ATOM 1606 C CA . ARG A 1 218 ? -13.719 27.25 3.705 1 89.94 218 ARG A CA 1
ATOM 1607 C C . ARG A 1 218 ? -12.578 26.312 4.082 1 89.94 218 ARG A C 1
ATOM 1609 O O . ARG A 1 218 ? -12.805 25.297 4.727 1 89.94 218 ARG A O 1
ATOM 1616 N N . PRO A 1 219 ? -11.359 26.75 3.707 1 92.94 219 PRO A N 1
ATOM 1617 C CA . PRO A 1 219 ? -10.273 25.844 4.113 1 92.94 219 PRO A CA 1
ATOM 1618 C C . PRO A 1 219 ? -10.109 25.766 5.629 1 92.94 219 PRO A C 1
ATOM 1620 O O . PRO A 1 219 ? -10.477 26.703 6.344 1 92.94 219 PRO A O 1
ATOM 1623 N N . LEU A 1 220 ? -9.531 24.672 6.047 1 93.62 220 LEU A N 1
ATOM 1624 C CA . LEU A 1 220 ? -9.445 24.406 7.48 1 93.62 220 LEU A CA 1
ATOM 1625 C C . LEU A 1 220 ? -8.656 25.5 8.188 1 93.62 220 LEU A C 1
ATOM 1627 O O . LEU A 1 220 ? -9.047 25.953 9.266 1 93.62 220 LEU A O 1
ATOM 1631 N N . PRO A 1 221 ? -7.504 25.969 7.648 1 96.5 221 PRO A N 1
ATOM 1632 C CA . PRO A 1 221 ? -6.84 27.078 8.32 1 96.5 221 PRO A CA 1
ATOM 1633 C C . PRO A 1 221 ? -7.762 28.281 8.523 1 96.5 221 PRO A C 1
ATOM 1635 O O . PRO A 1 221 ? -7.723 28.922 9.578 1 96.5 221 PRO A O 1
ATOM 1638 N N . GLY A 1 222 ? -8.562 28.547 7.527 1 95.94 222 GLY A N 1
ATOM 1639 C CA . GLY A 1 222 ? -9.516 29.641 7.656 1 95.94 222 GLY A CA 1
ATOM 1640 C C . GLY A 1 222 ? -10.586 29.375 8.695 1 95.94 222 GLY A C 1
ATOM 1641 O O . GLY A 1 222 ? -10.93 30.266 9.484 1 95.94 222 GLY A O 1
ATOM 1642 N N . LEU A 1 223 ? -11.102 28.188 8.734 1 94 223 LEU A N 1
ATOM 1643 C CA . LEU A 1 223 ? -12.102 27.812 9.727 1 94 223 LEU A CA 1
ATOM 1644 C C . LEU A 1 223 ? -11.539 27.938 11.141 1 94 223 LEU A C 1
ATOM 1646 O O . LEU A 1 223 ? -12.203 28.453 12.039 1 94 223 LEU A O 1
ATOM 1650 N N . LEU A 1 224 ? -10.352 27.469 11.328 1 95.44 224 LEU A N 1
ATOM 1651 C CA . LEU A 1 224 ? -9.711 27.516 12.641 1 95.44 224 LEU A CA 1
ATOM 1652 C C . LEU A 1 224 ? -9.43 28.953 13.055 1 95.44 224 LEU A C 1
ATOM 1654 O O . LEU A 1 224 ? -9.523 29.297 14.242 1 95.44 224 LEU A O 1
ATOM 1658 N N . ALA A 1 225 ? -9.07 29.781 12.07 1 95.12 225 ALA A N 1
ATOM 1659 C CA . ALA A 1 225 ? -8.734 31.188 12.352 1 95.12 225 ALA A CA 1
ATOM 1660 C C . ALA A 1 225 ? -9.945 31.938 12.891 1 95.12 225 ALA A C 1
ATOM 1662 O O . ALA A 1 225 ? -9.797 32.969 13.562 1 95.12 225 ALA A O 1
ATOM 1663 N N . ARG A 1 226 ? -11.109 31.438 12.672 1 93.19 226 ARG A N 1
ATOM 1664 C CA . ARG A 1 226 ? -12.344 32.125 13.047 1 93.19 226 ARG A CA 1
ATOM 1665 C C . ARG A 1 226 ? -12.898 31.594 14.367 1 93.19 226 ARG A C 1
ATOM 1667 O O . ARG A 1 226 ? -13.883 32.094 14.883 1 93.19 226 ARG A O 1
ATOM 1674 N N . LEU A 1 227 ? -12.203 30.656 14.906 1 93.31 227 LEU A N 1
ATOM 1675 C CA . LEU A 1 227 ? -12.609 30.109 16.188 1 93.31 227 LEU A CA 1
ATOM 1676 C C . LEU A 1 227 ? -11.984 30.891 17.344 1 93.31 227 LEU A C 1
ATOM 1678 O O . LEU A 1 227 ? -10.891 31.438 17.203 1 93.31 227 LEU A O 1
ATOM 1682 N N . PRO A 1 228 ? -12.75 30.797 18.516 1 94.06 228 PRO A N 1
ATOM 1683 C CA . PRO A 1 228 ? -12.078 31.297 19.719 1 94.06 228 PRO A CA 1
ATOM 1684 C C . PRO A 1 228 ? -10.805 30.516 20.047 1 94.06 228 PRO A C 1
ATOM 1686 O O . PRO A 1 228 ? -10.727 29.312 19.812 1 94.06 228 PRO A O 1
ATOM 1689 N N . GLU A 1 229 ? -9.859 31.25 20.625 1 94.31 229 GLU A N 1
ATOM 1690 C CA . GLU A 1 229 ? -8.539 30.703 20.906 1 94.31 229 GLU A CA 1
ATOM 1691 C C . GLU A 1 229 ? -8.648 29.406 21.719 1 94.31 229 GLU A C 1
ATOM 1693 O O . GLU A 1 229 ? -7.945 28.438 21.453 1 94.31 229 GLU A O 1
ATOM 1698 N N . ALA A 1 230 ? -9.508 29.391 22.734 1 93.56 230 ALA A N 1
ATOM 1699 C CA . ALA A 1 230 ? -9.641 28.219 23.609 1 93.56 230 ALA A CA 1
ATOM 1700 C C . ALA A 1 230 ? -10.094 27 22.812 1 93.56 230 ALA A C 1
ATOM 1702 O O . ALA A 1 230 ? -9.578 25.891 23.016 1 93.56 230 ALA A O 1
ATOM 1703 N N . GLU A 1 231 ? -11.055 27.203 21.969 1 93.44 231 GLU A N 1
ATOM 1704 C CA . GLU A 1 231 ? -11.57 26.109 21.156 1 93.44 231 GLU A CA 1
ATOM 1705 C C . GLU A 1 231 ? -10.523 25.641 20.141 1 93.44 231 GLU A C 1
ATOM 1707 O O . GLU A 1 231 ? -10.344 24.438 19.922 1 93.44 231 GLU A O 1
ATOM 1712 N N . ARG A 1 232 ? -9.859 26.578 19.531 1 94.94 232 ARG A N 1
ATOM 1713 C CA . ARG A 1 232 ? -8.812 26.266 18.562 1 94.94 232 ARG A CA 1
ATOM 1714 C C . ARG A 1 232 ? -7.711 25.438 19.188 1 94.94 232 ARG A C 1
ATOM 1716 O O . ARG A 1 232 ? -7.281 24.422 18.609 1 94.94 232 ARG A O 1
ATOM 1723 N N . THR A 1 233 ? -7.316 25.828 20.375 1 94.25 233 THR A N 1
ATOM 1724 C CA . THR A 1 233 ? -6.246 25.141 21.094 1 94.25 233 THR A CA 1
ATOM 1725 C C . THR A 1 233 ? -6.668 23.719 21.453 1 94.25 233 THR A C 1
ATOM 1727 O O . THR A 1 233 ? -5.859 22.797 21.391 1 94.25 233 THR A O 1
ATOM 1730 N N . GLU A 1 234 ? -7.906 23.594 21.828 1 92.81 234 GLU A N 1
ATOM 1731 C CA . GLU A 1 234 ? -8.43 22.25 22.125 1 92.81 234 GLU A CA 1
ATOM 1732 C C . GLU A 1 234 ? -8.398 21.359 20.891 1 92.81 234 GLU A C 1
ATOM 1734 O O . GLU A 1 234 ? -8.039 20.188 20.969 1 92.81 234 GLU A O 1
ATOM 1739 N N . ILE A 1 235 ? -8.734 21.906 19.781 1 93.69 235 ILE A N 1
ATOM 1740 C CA . ILE A 1 235 ? -8.828 21.156 18.531 1 93.69 235 ILE A CA 1
ATOM 1741 C C . ILE A 1 235 ? -7.43 20.75 18.062 1 93.69 235 ILE A C 1
ATOM 1743 O O . ILE A 1 235 ? -7.215 19.609 17.672 1 93.69 235 ILE A O 1
ATOM 1747 N N . ILE A 1 236 ? -6.43 21.672 18.172 1 95.94 236 ILE A N 1
ATOM 1748 C CA . ILE A 1 236 ? -5.148 21.391 17.531 1 95.94 236 ILE A CA 1
ATOM 1749 C C . ILE A 1 236 ? -4.184 20.812 18.562 1 95.94 236 ILE A C 1
ATOM 1751 O O . ILE A 1 236 ? -3.053 20.438 18.219 1 95.94 236 ILE A O 1
ATOM 1755 N N . GLY A 1 237 ? -4.609 20.609 19.844 1 95.56 237 GLY A N 1
ATOM 1756 C CA . GLY A 1 237 ? -3.725 20.234 20.938 1 95.56 237 GLY A CA 1
ATOM 1757 C C . GLY A 1 237 ? -3.494 18.734 21.016 1 95.56 237 GLY A C 1
ATOM 1758 O O . GLY A 1 237 ? -2.701 18.266 21.844 1 95.56 237 GLY A O 1
ATOM 1759 N N . THR A 1 238 ? -4.227 17.953 20.25 1 94.88 238 THR A N 1
ATOM 1760 C CA . THR A 1 238 ? -4.051 16.516 20.219 1 94.88 238 THR A CA 1
ATOM 1761 C C . THR A 1 238 ? -3.949 16.016 18.781 1 94.88 238 THR A C 1
ATOM 1763 O O . THR A 1 238 ? -4.711 16.438 17.922 1 94.88 238 THR A O 1
ATOM 1766 N N . GLU A 1 239 ? -2.979 15.18 18.531 1 95.25 239 GLU A N 1
ATOM 1767 C CA . GLU A 1 239 ? -2.809 14.547 17.219 1 95.25 239 GLU A CA 1
ATOM 1768 C C . GLU A 1 239 ? -2.939 13.031 17.328 1 95.25 239 GLU A C 1
ATOM 1770 O O . GLU A 1 239 ? -2.457 12.422 18.281 1 95.25 239 GLU A O 1
ATOM 1775 N N . PHE A 1 240 ? -3.666 12.398 16.406 1 93.81 240 PHE A N 1
ATOM 1776 C CA . PHE A 1 240 ? -3.967 10.977 16.391 1 93.81 240 PHE A CA 1
ATOM 1777 C C . PHE A 1 240 ? -3.303 10.297 15.195 1 93.81 240 PHE A C 1
ATOM 1779 O O . PHE A 1 240 ? -3.271 10.852 14.094 1 93.81 240 PHE A O 1
ATOM 1786 N N . PHE A 1 241 ? -2.801 9.086 15.477 1 94.56 241 PHE A N 1
ATOM 1787 C CA . PHE A 1 241 ? -2.09 8.383 14.414 1 94.56 241 PHE A CA 1
ATOM 1788 C C . PHE A 1 241 ? -2.465 6.902 14.406 1 94.56 241 PHE A C 1
ATOM 1790 O O . PHE A 1 241 ? -2.766 6.324 15.453 1 94.56 241 PHE A O 1
ATOM 1797 N N . THR A 1 242 ? -2.473 6.336 13.258 1 93 242 THR A N 1
ATOM 1798 C CA . THR A 1 242 ? -2.48 4.895 13.047 1 93 242 THR A CA 1
ATOM 1799 C C . THR A 1 242 ? -1.084 4.391 12.695 1 93 242 THR A C 1
ATOM 1801 O O . THR A 1 242 ? -0.497 4.816 11.695 1 93 242 THR A O 1
ATOM 1804 N N . ARG A 1 243 ? -0.518 3.543 13.5 1 92 243 ARG A N 1
ATOM 1805 C CA . ARG A 1 243 ? 0.752 2.916 13.148 1 92 243 ARG A CA 1
ATOM 1806 C C . ARG A 1 243 ? 0.557 1.834 12.094 1 92 243 ARG A C 1
ATOM 1808 O O . ARG A 1 243 ? -0.345 1.002 12.203 1 92 243 ARG A O 1
ATOM 1815 N N . LEU A 1 244 ? 1.363 1.898 11.07 1 90.06 244 LEU A N 1
ATOM 1816 C CA . LEU A 1 244 ? 1.297 0.938 9.977 1 90.06 244 LEU A CA 1
ATOM 1817 C C . LEU A 1 244 ? 2.6 0.154 9.859 1 90.06 244 LEU A C 1
ATOM 1819 O O . LEU A 1 244 ? 3.639 0.594 10.352 1 90.06 244 LEU A O 1
ATOM 1823 N N . SER A 1 245 ? 2.559 -1.105 9.227 1 79.38 245 SER A N 1
ATOM 1824 C CA . SER A 1 245 ? 3.74 -1.934 9.008 1 79.38 245 SER A CA 1
ATOM 1825 C C . SER A 1 245 ? 3.93 -2.248 7.527 1 79.38 245 SER A C 1
ATOM 1827 O O . SER A 1 245 ? 3.342 -3.199 7.008 1 79.38 245 SER A O 1
ATOM 1829 N N . PRO A 1 246 ? 4.723 -1.489 6.82 1 70 246 PRO A N 1
ATOM 1830 C CA . PRO A 1 246 ? 4.879 -1.752 5.387 1 70 246 PRO A CA 1
ATOM 1831 C C . PRO A 1 246 ? 5.785 -2.947 5.105 1 70 246 PRO A C 1
ATOM 1833 O O . PRO A 1 246 ? 6.207 -3.152 3.963 1 70 246 PRO A O 1
ATOM 1836 N N . GLY A 1 247 ? 6.066 -3.818 5.941 1 71.19 247 GLY A N 1
ATOM 1837 C CA . GLY A 1 247 ? 6.945 -4.965 5.773 1 71.19 247 GLY A CA 1
ATOM 1838 C C . GLY A 1 247 ? 6.434 -6.215 6.465 1 71.19 247 GLY A C 1
ATOM 1839 O O . GLY A 1 247 ? 5.242 -6.32 6.762 1 71.19 247 GLY A O 1
ATOM 1840 N N . PRO A 1 248 ? 7.352 -7.168 6.406 1 72.88 248 PRO A N 1
ATOM 1841 C CA . PRO A 1 248 ? 6.957 -8.414 7.066 1 72.88 248 PRO A CA 1
ATOM 1842 C C . PRO A 1 248 ? 6.402 -8.188 8.469 1 72.88 248 PRO A C 1
ATOM 1844 O O . PRO A 1 248 ? 6.914 -7.352 9.211 1 72.88 248 PRO A O 1
ATOM 1847 N N . ALA A 1 249 ? 5.273 -8.688 8.703 1 72.75 249 ALA A N 1
ATOM 1848 C CA . ALA A 1 249 ? 4.57 -8.531 9.977 1 72.75 249 ALA A CA 1
ATOM 1849 C C . ALA A 1 249 ? 4.684 -9.797 10.82 1 72.75 249 ALA A C 1
ATOM 1851 O O . ALA A 1 249 ? 4.719 -10.914 10.281 1 72.75 249 ALA A O 1
ATOM 1852 N N . PRO A 1 250 ? 4.879 -9.531 12.07 1 62.81 250 PRO A N 1
ATOM 1853 C CA . PRO A 1 250 ? 4.852 -10.719 12.93 1 62.81 250 PRO A CA 1
ATOM 1854 C C . PRO A 1 250 ? 3.5 -11.43 12.906 1 62.81 250 PRO A C 1
ATOM 1856 O O . PRO A 1 250 ? 2.482 -10.82 12.57 1 62.81 250 PRO A O 1
ATOM 1859 N N . GLY A 1 251 ? 3.318 -12.719 12.883 1 61.5 251 GLY A N 1
ATOM 1860 C CA . GLY A 1 251 ? 2.09 -13.492 12.961 1 61.5 251 GLY A CA 1
ATOM 1861 C C . GLY A 1 251 ? 2.33 -14.969 13.203 1 61.5 251 GLY A C 1
ATOM 1862 O O . GLY A 1 251 ? 3.471 -15.391 13.406 1 61.5 251 GLY A O 1
ATOM 1863 N N . ASP A 1 252 ? 1.175 -15.633 13.445 1 59.53 252 ASP A N 1
ATOM 1864 C CA . ASP A 1 252 ? 1.252 -17.094 13.57 1 59.53 252 ASP A CA 1
ATOM 1865 C C . ASP A 1 252 ? 1.674 -17.734 12.258 1 59.53 252 ASP A C 1
ATOM 1867 O O . ASP A 1 252 ? 0.919 -17.719 11.281 1 59.53 252 ASP A O 1
ATOM 1871 N N . PRO A 1 253 ? 2.885 -18.141 12.172 1 49.78 253 PRO A N 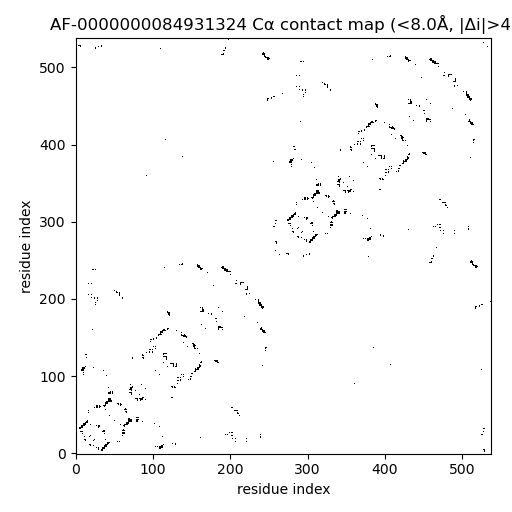1
ATOM 1872 C CA . PRO A 1 253 ? 3.363 -18.75 10.922 1 49.78 253 PRO A CA 1
ATOM 1873 C C . PRO A 1 253 ? 2.516 -19.938 10.484 1 49.78 253 PRO A C 1
ATOM 1875 O O . PRO A 1 253 ? 2.576 -20.359 9.32 1 49.78 253 PRO A O 1
ATOM 1878 N N . HIS A 1 254 ? 1.652 -20.344 11.383 1 57.09 254 HIS A N 1
ATOM 1879 C CA . HIS A 1 254 ? 0.91 -21.562 11.086 1 57.09 254 HIS A CA 1
ATOM 1880 C C . HIS A 1 254 ? -0.488 -21.25 10.562 1 57.09 254 HIS A C 1
ATOM 1882 O O . HIS A 1 254 ? -1.24 -22.156 10.195 1 57.09 254 HIS A O 1
ATOM 1888 N N . GLN A 1 255 ? -0.729 -20.094 10.539 1 63.19 255 GLN A N 1
ATOM 1889 C CA . GLN A 1 255 ? -2.078 -19.734 10.117 1 63.19 255 GLN A CA 1
ATOM 1890 C C . GLN A 1 255 ? -2.367 -20.234 8.711 1 63.19 255 GLN A C 1
ATOM 1892 O O . GLN A 1 255 ? -3.488 -20.656 8.414 1 63.19 255 GLN A O 1
ATOM 1897 N N . LEU A 1 256 ? -1.395 -20.172 7.922 1 67.31 256 LEU A N 1
ATOM 1898 C CA . LEU A 1 256 ? -1.567 -20.609 6.543 1 67.31 256 LEU A CA 1
ATOM 1899 C C . LEU A 1 256 ? -1.514 -22.141 6.449 1 67.31 256 LEU A C 1
ATOM 1901 O O . LEU A 1 256 ? -2.092 -22.719 5.535 1 67.31 256 LEU A O 1
ATOM 1905 N N . CYS A 1 257 ? -0.894 -22.766 7.445 1 61 257 CYS A N 1
ATOM 1906 C CA . CYS A 1 257 ? -0.706 -24.219 7.418 1 61 257 CYS A CA 1
ATOM 1907 C C . CYS A 1 257 ? -1.706 -24.906 8.328 1 61 257 CYS A C 1
ATOM 1909 O O . CYS A 1 257 ? -1.807 -26.141 8.328 1 61 257 CYS A O 1
ATOM 1911 N N . ALA A 1 258 ? -2.322 -24.219 9.273 1 52.44 258 ALA A N 1
ATOM 1912 C CA . ALA A 1 258 ? -3.1 -24.859 10.336 1 52.44 258 ALA A CA 1
ATOM 1913 C C . ALA A 1 258 ? -4.352 -25.531 9.766 1 52.44 258 ALA A C 1
ATOM 1915 O O . ALA A 1 258 ? -5.324 -24.859 9.43 1 52.44 258 ALA A O 1
ATOM 1916 N N . LEU A 1 259 ? -4.082 -26.703 9.188 1 56.34 259 LEU A N 1
ATOM 1917 C CA . LEU A 1 259 ? -5.199 -27.531 8.75 1 56.34 259 LEU A CA 1
ATOM 1918 C C . LEU A 1 259 ? -5.766 -28.328 9.922 1 56.34 259 LEU A C 1
ATOM 1920 O O . LEU A 1 259 ? -5.035 -28.688 10.852 1 56.34 259 LEU A O 1
ATOM 1924 N N . PRO A 1 260 ? -7.043 -28.328 10.125 1 50.53 260 PRO A N 1
ATOM 1925 C CA . PRO A 1 260 ? -7.59 -29.203 11.156 1 50.53 260 PRO A CA 1
ATOM 1926 C C . PRO A 1 260 ? -7.008 -30.609 11.102 1 50.53 260 PRO A C 1
ATOM 1928 O O . PRO A 1 260 ? -6.621 -31.094 10.031 1 50.53 260 PRO A O 1
ATOM 1931 N N . ALA A 1 261 ? -6.586 -31.094 12.273 1 47.91 261 ALA A N 1
ATOM 1932 C CA . ALA A 1 261 ? -6.016 -32.406 12.516 1 47.91 261 ALA A CA 1
ATOM 1933 C C . ALA A 1 261 ? -6.664 -33.469 11.617 1 47.91 261 ALA A C 1
ATOM 1935 O O . ALA A 1 261 ? -6.012 -34.406 11.195 1 47.91 261 ALA A O 1
ATOM 1936 N N . ALA A 1 262 ? -7.852 -33.375 11.375 1 44.5 262 ALA A N 1
ATOM 1937 C CA . ALA A 1 262 ? -8.531 -34.469 10.664 1 44.5 262 ALA A CA 1
ATOM 1938 C C . ALA A 1 262 ? -8.047 -34.562 9.219 1 44.5 262 ALA A C 1
ATOM 1940 O O . ALA A 1 262 ? -8.258 -35.562 8.555 1 44.5 262 ALA A O 1
ATOM 1941 N N . VAL A 1 263 ? -7.637 -33.531 8.609 1 45.22 263 VAL A N 1
ATOM 1942 C CA . VAL A 1 263 ? -7.234 -33.531 7.207 1 45.22 263 VAL A CA 1
ATOM 1943 C C . VAL A 1 263 ? -5.805 -34.062 7.082 1 45.22 263 VAL A C 1
ATOM 1945 O O . VAL A 1 263 ? -5.316 -34.312 5.977 1 45.22 263 VAL A O 1
ATOM 1948 N N . SER A 1 264 ? -5.039 -33.844 8.086 1 43.75 264 SER A N 1
ATOM 1949 C CA . SER A 1 264 ? -3.707 -34.438 8.023 1 43.75 264 SER A CA 1
ATOM 1950 C C . SER A 1 264 ? -3.773 -35.906 7.617 1 43.75 264 SER A C 1
ATOM 1952 O O . SER A 1 264 ? -2.834 -36.438 7.02 1 43.75 264 SER A O 1
ATOM 1954 N N . SER A 1 265 ? -4.824 -36.5 8 1 39.88 265 SER A N 1
ATOM 1955 C CA . SER A 1 265 ? -4.949 -37.906 7.715 1 39.88 265 SER A CA 1
ATOM 1956 C C . SER A 1 265 ? -5.336 -38.156 6.258 1 39.88 265 SER A C 1
ATOM 1958 O O . SER A 1 265 ? -5.312 -39.312 5.785 1 39.88 265 SER A O 1
ATOM 1960 N N . ALA A 1 266 ? -5.887 -37.312 5.586 1 40.66 266 ALA A N 1
ATOM 1961 C CA . ALA A 1 266 ? -6.348 -37.594 4.23 1 40.66 266 ALA A CA 1
ATOM 1962 C C . ALA A 1 266 ? -5.238 -37.344 3.211 1 40.66 266 ALA A C 1
ATOM 1964 O O . ALA A 1 266 ? -5.496 -36.906 2.094 1 40.66 266 ALA A O 1
ATOM 1965 N N . LEU A 1 267 ? -4.023 -37.531 3.49 1 44.62 267 LEU A N 1
ATOM 1966 C CA . LEU A 1 267 ? -2.922 -37.594 2.531 1 44.62 267 LEU A CA 1
ATOM 1967 C C . LEU A 1 267 ? -3.246 -38.531 1.385 1 44.62 267 LEU A C 1
ATOM 1969 O O . LEU A 1 267 ? -3.76 -39.625 1.608 1 44.62 267 LEU A O 1
ATOM 1973 N N . PRO A 1 268 ? -3.416 -38.188 0.202 1 36.03 268 PRO A N 1
ATOM 1974 C CA . PRO A 1 268 ? -3.656 -39.25 -0.777 1 36.03 268 PRO A CA 1
ATOM 1975 C C . PRO A 1 268 ? -2.703 -40.438 -0.612 1 36.03 268 PRO A C 1
ATOM 1977 O O . PRO A 1 268 ? -1.556 -40.25 -0.194 1 36.03 268 PRO A O 1
ATOM 1980 N N . ALA A 1 269 ? -3.283 -41.812 -0.367 1 29.12 269 ALA A N 1
ATOM 1981 C CA . ALA A 1 269 ? -2.508 -43.062 -0.463 1 29.12 269 ALA A CA 1
ATOM 1982 C C . ALA A 1 269 ? -1.748 -43.125 -1.785 1 29.12 269 ALA A C 1
ATOM 1984 O O . ALA A 1 269 ? -2.293 -42.781 -2.84 1 29.12 269 ALA A O 1
ATOM 1985 N N . MET B 1 1 ? -18.906 -30.688 18.219 1 31.53 1 MET B N 1
ATOM 1986 C CA . MET B 1 1 ? -18.109 -29.469 18.078 1 31.53 1 MET B CA 1
ATOM 1987 C C . MET B 1 1 ? -17.641 -29.297 16.641 1 31.53 1 MET B C 1
ATOM 1989 O O . MET B 1 1 ? -16.969 -30.172 16.078 1 31.53 1 MET B O 1
ATOM 1993 N N . THR B 1 2 ? -18.328 -28.578 15.797 1 41.5 2 THR B N 1
ATOM 1994 C CA . THR B 1 2 ? -18.094 -28.453 14.359 1 41.5 2 THR B CA 1
ATOM 1995 C C . THR B 1 2 ? -16.656 -28.078 14.07 1 41.5 2 THR B C 1
ATOM 1997 O O . THR B 1 2 ? -16.109 -27.156 14.688 1 41.5 2 THR B O 1
ATOM 2000 N N . GLN B 1 3 ? -15.82 -28.922 13.742 1 44.53 3 GLN B N 1
ATOM 2001 C CA . GLN B 1 3 ? -14.398 -28.734 13.461 1 44.53 3 GLN B CA 1
ATOM 2002 C C . GLN B 1 3 ? -14.164 -27.453 12.664 1 44.53 3 GLN B C 1
ATOM 2004 O O . GLN B 1 3 ? -14.852 -27.203 11.68 1 44.53 3 GLN B O 1
ATOM 2009 N N . PRO B 1 4 ? -13.523 -26.562 13.297 1 54.91 4 PRO B N 1
ATOM 2010 C CA . PRO B 1 4 ? -13.367 -25.266 12.617 1 54.91 4 PRO B CA 1
ATOM 2011 C C . PRO B 1 4 ? -12.828 -25.422 11.195 1 54.91 4 PRO B C 1
ATOM 2013 O O . PRO B 1 4 ? -11.969 -26.266 10.938 1 54.91 4 PRO B O 1
ATOM 2016 N N . SER B 1 5 ? -13.625 -25.125 10.133 1 66.19 5 SER B N 1
ATOM 2017 C CA . SER B 1 5 ? -13.297 -25.188 8.711 1 66.19 5 SER B CA 1
ATOM 2018 C C . SER B 1 5 ? -12.016 -24.422 8.406 1 66.19 5 SER B C 1
ATOM 2020 O O . SER B 1 5 ? -11.625 -23.531 9.148 1 66.19 5 SER B O 1
ATOM 2022 N N . ALA B 1 6 ? -11.023 -25.078 7.648 1 82.69 6 ALA B N 1
ATOM 2023 C CA . ALA B 1 6 ? -9.828 -24.406 7.129 1 82.69 6 ALA B CA 1
ATOM 2024 C C . ALA B 1 6 ? -10.164 -23.016 6.621 1 82.69 6 ALA B C 1
ATOM 2026 O O . ALA B 1 6 ? -11.25 -22.781 6.086 1 82.69 6 ALA B O 1
ATOM 2027 N N . PRO B 1 7 ? -9.336 -22.094 6.969 1 89.31 7 PRO B N 1
ATOM 2028 C CA . PRO B 1 7 ? -9.602 -20.719 6.504 1 89.31 7 PRO B CA 1
ATOM 2029 C C . PRO B 1 7 ? -9.766 -20.641 4.988 1 89.31 7 PRO B C 1
ATOM 2031 O O . PRO B 1 7 ? -9.094 -21.359 4.25 1 89.31 7 PRO B O 1
ATOM 2034 N N . SER B 1 8 ? -10.656 -19.859 4.555 1 94.31 8 SER B N 1
ATOM 2035 C CA . SER B 1 8 ? -10.828 -19.594 3.127 1 94.31 8 SER B CA 1
ATOM 2036 C C . SER B 1 8 ? -9.672 -18.766 2.574 1 94.31 8 SER B C 1
ATOM 2038 O O . SER B 1 8 ? -9.109 -17.938 3.281 1 94.31 8 SER B O 1
ATOM 2040 N N . VAL B 1 9 ? -9.305 -19.062 1.29 1 96 9 VAL B N 1
ATOM 2041 C CA . VAL B 1 9 ? -8.125 -18.438 0.691 1 96 9 VAL B CA 1
ATOM 2042 C C . VAL B 1 9 ? -8.492 -17.828 -0.657 1 96 9 VAL B C 1
ATOM 2044 O O . VAL B 1 9 ? -9.172 -18.453 -1.468 1 96 9 VAL B O 1
ATOM 2047 N N . LEU B 1 10 ? -8.094 -16.578 -0.818 1 98.56 10 LEU B N 1
ATOM 2048 C CA . LEU B 1 10 ? -8.156 -15.922 -2.123 1 98.56 10 LEU B CA 1
ATOM 2049 C C . LEU B 1 10 ? -6.758 -15.633 -2.656 1 98.56 10 LEU B C 1
ATOM 2051 O O . LEU B 1 10 ? -5.988 -14.898 -2.031 1 98.56 10 LEU B O 1
ATOM 2055 N N . GLY B 1 11 ? -6.414 -16.266 -3.771 1 98.75 11 GLY B N 1
ATOM 2056 C CA . GLY B 1 11 ? -5.207 -15.898 -4.492 1 98.75 11 GLY B CA 1
ATOM 2057 C C . GLY B 1 11 ? -5.414 -14.742 -5.449 1 98.75 11 GLY B C 1
ATOM 2058 O O . GLY B 1 11 ? -6.414 -14.695 -6.168 1 98.75 11 GLY B O 1
ATOM 2059 N N . VAL B 1 12 ? -4.516 -13.773 -5.457 1 98.88 12 VAL B N 1
ATOM 2060 C CA . VAL B 1 12 ? -4.52 -12.648 -6.387 1 98.88 12 VAL B CA 1
ATOM 2061 C C . VAL B 1 12 ? -3.207 -12.617 -7.164 1 98.88 12 VAL B C 1
ATOM 2063 O O . VAL B 1 12 ? -2.146 -12.352 -6.594 1 98.88 12 VAL B O 1
ATOM 2066 N N . PHE B 1 13 ? -3.293 -12.828 -8.477 1 98.81 13 PHE B N 1
ATOM 2067 C CA . PHE B 1 13 ? -2.066 -13.016 -9.242 1 98.81 13 PHE B CA 1
ATOM 2068 C C . PHE B 1 13 ? -2.139 -12.281 -10.578 1 98.81 13 PHE B C 1
ATOM 2070 O O . PHE B 1 13 ? -3.229 -11.969 -11.062 1 98.81 13 PHE B O 1
ATOM 2077 N N . ALA B 1 14 ? -0.997 -12 -11.172 1 98.56 14 ALA B N 1
ATOM 2078 C CA . ALA B 1 14 ? -0.892 -11.188 -12.383 1 98.56 14 ALA B CA 1
ATOM 2079 C C . ALA B 1 14 ? -1.295 -11.984 -13.617 1 98.56 14 ALA B C 1
ATOM 2081 O O . ALA B 1 14 ? -2.107 -11.523 -14.422 1 98.56 14 ALA B O 1
ATOM 2082 N N . HIS B 1 15 ? -0.727 -13.156 -13.758 1 98.12 15 HIS B N 1
ATOM 2083 C CA . HIS B 1 15 ? -0.903 -13.922 -14.984 1 98.12 15 HIS B CA 1
ATOM 2084 C C . HIS B 1 15 ? -1.54 -15.281 -14.711 1 98.12 15 HIS B C 1
ATOM 2086 O O . HIS B 1 15 ? -1.383 -15.828 -13.617 1 98.12 15 HIS B O 1
ATOM 2092 N N . PRO B 1 16 ? -2.221 -15.82 -15.82 1 98.31 16 PRO B N 1
ATOM 2093 C CA . PRO B 1 16 ? -2.559 -17.234 -15.711 1 98.31 16 PRO B CA 1
ATOM 2094 C C . PRO B 1 16 ? -1.327 -18.125 -15.562 1 98.31 16 PRO B C 1
ATOM 2096 O O . PRO B 1 16 ? -0.412 -18.078 -16.391 1 98.31 16 PRO B O 1
ATOM 2099 N N . ASP B 1 17 ? -1.155 -18.906 -14.586 1 98.5 17 ASP B N 1
ATOM 2100 C CA . ASP B 1 17 ? -0.143 -19.891 -14.188 1 98.5 17 ASP B CA 1
ATOM 2101 C C . ASP B 1 17 ? 0.521 -19.484 -12.875 1 98.5 17 ASP B C 1
ATOM 2103 O O . ASP B 1 17 ? 1.086 -20.328 -12.172 1 98.5 17 ASP B O 1
ATOM 2107 N N . ASP B 1 18 ? 0.47 -18.156 -12.523 1 98.38 18 ASP B N 1
ATOM 2108 C CA . ASP B 1 18 ? 1.075 -17.719 -11.273 1 98.38 18 ASP B CA 1
ATOM 2109 C C . ASP B 1 18 ? 0.453 -18.422 -10.078 1 98.38 18 ASP B C 1
ATOM 2111 O O . ASP B 1 18 ? 1.151 -18.766 -9.117 1 98.38 18 ASP B O 1
ATOM 2115 N N . GLU B 1 19 ? -0.9 -18.625 -10.102 1 98.75 19 GLU B N 1
ATOM 2116 C CA . GLU B 1 19 ? -1.594 -19.266 -8.992 1 98.75 19 GLU B CA 1
ATOM 2117 C C . GLU B 1 19 ? -1.049 -20.672 -8.742 1 98.75 19 GLU B C 1
ATOM 2119 O O . GLU B 1 19 ? -0.892 -21.094 -7.594 1 98.75 19 GLU B O 1
ATOM 2124 N N . SER B 1 20 ? -0.766 -21.391 -9.805 1 98.75 20 SER B N 1
ATOM 2125 C CA . SER B 1 20 ? -0.236 -22.75 -9.711 1 98.75 20 SER B CA 1
ATOM 2126 C C . SER B 1 20 ? 1.227 -22.734 -9.281 1 98.75 20 SER B C 1
ATOM 2128 O O . SER B 1 20 ? 1.635 -23.547 -8.438 1 98.75 20 SER B O 1
ATOM 2130 N N . LEU B 1 21 ? 1.975 -21.797 -9.812 1 97.75 21 LEU B N 1
ATOM 2131 C CA . LEU B 1 21 ? 3.414 -21.734 -9.578 1 97.75 21 LEU B CA 1
ATOM 2132 C C . LEU B 1 21 ? 3.715 -21.25 -8.164 1 97.75 21 LEU B C 1
ATOM 2134 O O . LEU B 1 21 ? 4.621 -21.781 -7.508 1 97.75 21 LEU B O 1
ATOM 2138 N N . LEU B 1 22 ? 2.959 -20.312 -7.699 1 97.69 22 LEU B N 1
ATOM 2139 C CA . LEU B 1 22 ? 3.363 -19.594 -6.492 1 97.69 22 LEU B CA 1
ATOM 2140 C C . LEU B 1 22 ? 2.592 -20.094 -5.277 1 97.69 22 LEU B C 1
ATOM 2142 O O . LEU B 1 22 ? 3.092 -20.031 -4.152 1 97.69 22 LEU B O 1
ATOM 2146 N N . ALA B 1 23 ? 1.349 -20.609 -5.539 1 97.94 23 ALA B N 1
ATOM 2147 C CA . ALA B 1 23 ? 0.512 -20.969 -4.395 1 97.94 23 ALA B CA 1
ATOM 2148 C C . ALA B 1 23 ? -0.302 -22.219 -4.676 1 97.94 23 ALA B C 1
ATOM 2150 O O . ALA B 1 23 ? -1.296 -22.484 -3.996 1 97.94 23 ALA B O 1
ATOM 2151 N N . GLY B 1 24 ? 0.015 -22.969 -5.691 1 98.44 24 GLY B N 1
ATOM 2152 C CA . GLY B 1 24 ? -0.765 -24.141 -6.059 1 98.44 24 GLY B CA 1
ATOM 2153 C C . GLY B 1 24 ? -0.9 -25.141 -4.934 1 98.44 24 GLY B C 1
ATOM 2154 O O . GLY B 1 24 ? -1.962 -25.75 -4.754 1 98.44 24 GLY B O 1
ATOM 2155 N N . GLY B 1 25 ? 0.208 -25.406 -4.203 1 96.94 25 GLY B N 1
ATOM 2156 C CA . GLY B 1 25 ? 0.182 -26.344 -3.086 1 96.94 25 GLY B CA 1
ATOM 2157 C C . GLY B 1 25 ? -0.756 -25.906 -1.975 1 96.94 25 GLY B C 1
ATOM 2158 O O . GLY B 1 25 ? -1.6 -26.688 -1.528 1 96.94 25 GLY B O 1
ATOM 2159 N N . VAL B 1 26 ? -0.645 -24.656 -1.582 1 95.88 26 VAL B N 1
ATOM 2160 C CA . VAL B 1 26 ? -1.463 -24.141 -0.488 1 95.88 26 VAL B CA 1
ATOM 2161 C C . VAL B 1 26 ? -2.932 -24.109 -0.908 1 95.88 26 VAL B C 1
ATOM 2163 O O . VAL B 1 26 ? -3.816 -24.453 -0.118 1 95.88 26 VAL B O 1
ATOM 2166 N N . LEU B 1 27 ? -3.209 -23.672 -2.119 1 96.94 27 LEU B N 1
ATOM 2167 C CA . LEU B 1 27 ? -4.582 -23.672 -2.609 1 96.94 27 LEU B CA 1
ATOM 2168 C C . LEU B 1 27 ? -5.172 -25.078 -2.58 1 96.94 27 LEU B C 1
ATOM 2170 O O . LEU B 1 27 ? -6.281 -25.281 -2.08 1 96.94 27 LEU B O 1
ATOM 2174 N N . ALA B 1 28 ? -4.43 -26.062 -3.061 1 96.25 28 ALA B N 1
ATOM 2175 C CA . ALA B 1 28 ? -4.887 -27.438 -3.082 1 96.25 28 ALA B CA 1
ATOM 2176 C C . ALA B 1 28 ? -5.09 -27.984 -1.667 1 96.25 28 ALA B C 1
ATOM 2178 O O . ALA B 1 28 ? -6.074 -28.672 -1.391 1 96.25 28 ALA B O 1
ATOM 2179 N N . GLN B 1 29 ? -4.137 -27.672 -0.836 1 93.88 29 GLN B N 1
ATOM 2180 C CA . GLN B 1 29 ? -4.188 -28.109 0.557 1 93.88 29 GLN B CA 1
ATOM 2181 C C . GLN B 1 29 ? -5.453 -27.594 1.243 1 93.88 29 GLN B C 1
ATOM 2183 O O . GLN B 1 29 ? -6.152 -28.359 1.912 1 93.88 29 GLN B O 1
ATOM 2188 N N . HIS B 1 30 ? -5.746 -26.328 1.106 1 93.88 30 HIS B N 1
ATOM 2189 C CA . HIS B 1 30 ? -6.914 -25.734 1.739 1 93.88 30 HIS B CA 1
ATOM 2190 C C . HIS B 1 30 ? -8.203 -26.281 1.138 1 93.88 30 HIS B C 1
ATOM 2192 O O . HIS B 1 30 ? -9.164 -26.562 1.862 1 93.88 30 HIS B O 1
ATOM 2198 N N . ALA B 1 31 ? -8.242 -26.438 -0.155 1 94.44 31 ALA B N 1
ATOM 2199 C CA . ALA B 1 31 ? -9.414 -27.016 -0.81 1 94.44 31 ALA B CA 1
ATOM 2200 C C . ALA B 1 31 ? -9.68 -28.422 -0.304 1 94.44 31 ALA B C 1
ATOM 2202 O O . ALA B 1 31 ? -10.828 -28.781 -0.024 1 94.44 31 ALA B O 1
ATOM 2203 N N . ALA B 1 32 ? -8.641 -29.188 -0.18 1 91.94 32 ALA B N 1
ATOM 2204 C CA . ALA B 1 32 ? -8.766 -30.562 0.296 1 91.94 32 ALA B CA 1
ATOM 2205 C C . ALA B 1 32 ? -9.305 -30.609 1.725 1 91.94 32 ALA B C 1
ATOM 2207 O O . ALA B 1 32 ? -9.961 -31.578 2.119 1 91.94 32 ALA B O 1
ATOM 2208 N N . ALA B 1 33 ? -9.016 -29.547 2.426 1 89.94 33 ALA B N 1
ATOM 2209 C CA . ALA B 1 33 ? -9.461 -29.469 3.812 1 89.94 33 ALA B CA 1
ATOM 2210 C C . ALA B 1 33 ? -10.875 -28.891 3.9 1 89.94 33 ALA B C 1
ATOM 2212 O O . ALA B 1 33 ? -11.383 -28.641 4.996 1 89.94 33 ALA B O 1
ATOM 2213 N N . GLY B 1 34 ? -11.484 -28.625 2.719 1 91.5 34 GLY B N 1
ATOM 2214 C CA . GLY B 1 34 ? -12.875 -28.203 2.689 1 91.5 34 GLY B CA 1
ATOM 2215 C C . GLY B 1 34 ? -13.031 -26.688 2.695 1 91.5 34 GLY B C 1
ATOM 2216 O O . GLY B 1 34 ? -14.156 -26.188 2.758 1 91.5 34 GLY B O 1
ATOM 2217 N N . ALA B 1 35 ? -11.93 -26 2.656 1 92 35 ALA B N 1
ATOM 2218 C CA . ALA B 1 35 ? -11.992 -24.531 2.643 1 92 35 ALA B CA 1
ATOM 2219 C C . ALA B 1 35 ? -12.43 -24.016 1.277 1 92 35 ALA B C 1
ATOM 2221 O O . ALA B 1 35 ? -12.148 -24.641 0.25 1 92 35 ALA B O 1
ATOM 2222 N N . ARG B 1 36 ? -13.109 -22.906 1.296 1 95.12 36 ARG B N 1
ATOM 2223 C CA . ARG B 1 36 ? -13.367 -22.188 0.047 1 95.12 36 ARG B CA 1
ATOM 2224 C C . ARG B 1 36 ? -12.102 -21.516 -0.474 1 95.12 36 ARG B C 1
ATOM 2226 O O . ARG B 1 36 ? -11.453 -20.766 0.249 1 95.12 36 ARG B O 1
ATOM 2233 N N . THR B 1 37 ? -11.719 -21.875 -1.63 1 96.88 37 THR B N 1
ATOM 2234 C CA . THR B 1 37 ? -10.57 -21.25 -2.275 1 96.88 37 THR B CA 1
ATOM 2235 C C . THR B 1 37 ? -10.977 -20.594 -3.596 1 96.88 37 THR B C 1
ATOM 2237 O O . THR B 1 37 ? -11.906 -21.062 -4.262 1 96.88 37 THR B O 1
ATOM 2240 N N . ALA B 1 38 ? -10.398 -19.469 -3.953 1 98.69 38 ALA B N 1
ATOM 2241 C CA . ALA B 1 38 ? -10.656 -18.719 -5.18 1 98.69 38 ALA B CA 1
ATOM 2242 C C . ALA B 1 38 ? -9.398 -18.016 -5.68 1 98.69 38 ALA B C 1
ATOM 2244 O O . ALA B 1 38 ? -8.414 -17.906 -4.945 1 98.69 38 ALA B O 1
ATOM 2245 N N . VAL B 1 39 ? -9.438 -17.656 -6.949 1 98.88 39 VAL B N 1
ATOM 2246 C CA . VAL B 1 39 ? -8.305 -16.953 -7.543 1 98.88 39 VAL B CA 1
ATOM 2247 C C . VAL B 1 39 ? -8.797 -15.812 -8.414 1 98.88 39 VAL B C 1
ATOM 2249 O O . VAL B 1 39 ? -9.742 -15.977 -9.195 1 98.88 39 VAL B O 1
ATOM 2252 N N . VAL B 1 40 ? -8.227 -14.648 -8.211 1 98.88 40 VAL B N 1
ATOM 2253 C CA . VAL B 1 40 ? -8.375 -13.523 -9.125 1 98.88 40 VAL B CA 1
ATOM 2254 C C . VAL B 1 40 ? -7.098 -13.344 -9.938 1 98.88 40 VAL B C 1
ATOM 2256 O O . VAL B 1 40 ? -6 -13.273 -9.383 1 98.88 40 VAL B O 1
ATOM 2259 N N . THR B 1 41 ? -7.219 -13.344 -11.234 1 98.81 41 THR B N 1
ATOM 2260 C CA . THR B 1 41 ? -6.098 -13.094 -12.133 1 98.81 41 THR B CA 1
ATOM 2261 C C . THR B 1 41 ? -6.223 -11.727 -12.797 1 98.81 41 THR B C 1
ATOM 2263 O O . THR B 1 41 ? -7.281 -11.383 -13.328 1 98.81 41 THR B O 1
ATOM 2266 N N . ALA B 1 42 ? -5.184 -10.93 -12.812 1 98.44 42 ALA B N 1
ATOM 2267 C CA . ALA B 1 42 ? -5.27 -9.516 -13.164 1 98.44 42 ALA B CA 1
ATOM 2268 C C . ALA B 1 42 ? -5.238 -9.312 -14.672 1 98.44 42 ALA B C 1
ATOM 2270 O O . ALA B 1 42 ? -5.824 -8.367 -15.195 1 98.44 42 ALA B O 1
ATOM 2271 N N . THR B 1 43 ? -4.48 -10.18 -15.344 1 97.75 43 THR B N 1
ATOM 2272 C CA . THR B 1 43 ? -4.305 -9.961 -16.781 1 97.75 43 THR B CA 1
ATOM 2273 C C . THR B 1 43 ? -4.902 -11.109 -17.578 1 97.75 43 THR B C 1
ATOM 2275 O O . THR B 1 43 ? -5.258 -12.148 -17.016 1 97.75 43 THR B O 1
ATOM 2278 N N . TRP B 1 44 ? -4.996 -10.891 -18.922 1 93.75 44 TRP B N 1
ATOM 2279 C CA . TRP B 1 44 ? -5.656 -11.773 -19.875 1 93.75 44 TRP B CA 1
ATOM 2280 C C . TRP B 1 44 ? -7.168 -11.734 -19.703 1 93.75 44 TRP B C 1
ATOM 2282 O O . TRP B 1 44 ? -7.672 -11.945 -18.594 1 93.75 44 TRP B O 1
ATOM 2292 N N . THR B 1 45 ? -7.801 -11.492 -20.797 1 94.62 45 THR B N 1
ATOM 2293 C CA . THR B 1 45 ? -9.25 -11.312 -20.734 1 94.62 45 THR B CA 1
ATOM 2294 C C . THR B 1 45 ? -9.969 -12.586 -21.172 1 94.62 45 THR B C 1
ATOM 2296 O O . THR B 1 45 ? -9.336 -13.531 -21.656 1 94.62 45 THR B O 1
ATOM 2299 N N . ALA B 1 46 ? -11.258 -12.656 -20.922 1 92.31 46 ALA B N 1
ATOM 2300 C CA . ALA B 1 46 ? -12.102 -13.844 -21.016 1 92.31 46 ALA B CA 1
ATOM 2301 C C . ALA B 1 46 ? -12.031 -14.461 -22.406 1 92.31 46 ALA B C 1
ATOM 2303 O O . ALA B 1 46 ? -12.133 -15.68 -22.562 1 92.31 46 ALA B O 1
ATOM 2304 N N . ASP B 1 47 ? -11.703 -13.742 -23.391 1 90.19 47 ASP B N 1
ATOM 2305 C CA . ASP B 1 47 ? -11.781 -14.25 -24.766 1 90.19 47 ASP B CA 1
ATOM 2306 C C . ASP B 1 47 ? -10.406 -14.703 -25.25 1 90.19 47 ASP B C 1
ATOM 2308 O O . ASP B 1 47 ? -10.227 -14.984 -26.438 1 90.19 47 ASP B O 1
ATOM 2312 N N . THR B 1 48 ? -9.523 -14.875 -24.359 1 95.44 48 THR B N 1
ATOM 2313 C CA . THR B 1 48 ? -8.188 -15.289 -24.781 1 95.44 48 THR B CA 1
ATOM 2314 C C . THR B 1 48 ? -7.973 -16.781 -24.5 1 95.44 48 THR B C 1
ATOM 2316 O O . THR B 1 48 ? -8.68 -17.375 -23.688 1 95.44 48 THR B O 1
ATOM 2319 N N . HIS B 1 49 ? -6.973 -17.391 -25.156 1 95.38 49 HIS B N 1
ATOM 2320 C CA . HIS B 1 49 ? -6.719 -18.812 -25.078 1 95.38 49 HIS B CA 1
ATOM 2321 C C . HIS B 1 49 ? -6.223 -19.219 -23.688 1 95.38 49 HIS B C 1
ATOM 2323 O O . HIS B 1 49 ? -6.25 -20.391 -23.328 1 95.38 49 HIS B O 1
ATOM 2329 N N . ARG B 1 50 ? -5.77 -18.266 -22.906 1 97.38 50 ARG B N 1
ATOM 2330 C CA . ARG B 1 50 ? -5.199 -18.562 -21.609 1 97.38 50 ARG B CA 1
ATOM 2331 C C . ARG B 1 50 ? -6.293 -18.844 -20.578 1 97.38 50 ARG B C 1
ATOM 2333 O O . ARG B 1 50 ? -6.031 -19.438 -19.531 1 97.38 50 ARG B O 1
ATOM 2340 N N . ILE B 1 51 ? -7.547 -18.453 -20.875 1 97.81 51 ILE B N 1
ATOM 2341 C CA . ILE B 1 51 ? -8.594 -18.531 -19.859 1 97.81 51 ILE B CA 1
ATOM 2342 C C . ILE B 1 51 ? -9.086 -19.969 -19.75 1 97.81 51 ILE B C 1
ATOM 2344 O O . ILE B 1 51 ? -9.273 -20.484 -18.641 1 97.81 51 ILE B O 1
ATOM 2348 N N . PRO B 1 52 ? -9.242 -20.719 -20.875 1 98.31 52 PRO B N 1
ATOM 2349 C CA . PRO B 1 52 ? -9.539 -22.141 -20.719 1 98.31 52 PRO B CA 1
ATOM 2350 C C . PRO B 1 52 ? -8.453 -22.906 -19.969 1 98.31 52 PRO B C 1
ATOM 2352 O O . PRO B 1 52 ? -8.75 -23.812 -19.188 1 98.31 52 PRO B O 1
ATOM 2355 N N . GLU B 1 53 ? -7.207 -22.547 -20.188 1 98.75 53 GLU B N 1
ATOM 2356 C CA . GLU B 1 53 ? -6.098 -23.172 -19.469 1 98.75 53 GLU B CA 1
ATOM 2357 C C . GLU B 1 53 ? -6.176 -22.859 -17.969 1 98.75 53 GLU B C 1
ATOM 2359 O O . GLU B 1 53 ? -6.008 -23.75 -17.141 1 98.75 53 GLU B O 1
ATOM 2364 N N . LEU B 1 54 ? -6.441 -21.594 -17.656 1 98.81 54 LEU B N 1
ATOM 2365 C CA . LEU B 1 54 ? -6.625 -21.188 -16.266 1 98.81 54 LEU B CA 1
ATOM 2366 C C . LEU B 1 54 ? -7.793 -21.938 -15.625 1 98.81 54 LEU B C 1
ATOM 2368 O O . LEU B 1 54 ? -7.699 -22.375 -14.484 1 98.81 54 LEU B O 1
ATOM 2372 N N . THR B 1 55 ? -8.875 -22.094 -16.359 1 98.81 55 THR B N 1
ATOM 2373 C CA . THR B 1 55 ? -10.055 -22.812 -15.875 1 98.81 55 THR B CA 1
ATOM 2374 C C . THR B 1 55 ? -9.695 -24.234 -15.484 1 98.81 55 THR B C 1
ATOM 2376 O O . THR B 1 55 ? -10.07 -24.703 -14.406 1 98.81 55 THR B O 1
ATOM 2379 N N . ASP B 1 56 ? -8.961 -24.875 -16.312 1 98.81 56 ASP B N 1
ATOM 2380 C CA . ASP B 1 56 ? -8.539 -26.25 -16.047 1 98.81 56 ASP B CA 1
ATOM 2381 C C . ASP B 1 56 ? -7.652 -26.312 -14.812 1 98.81 56 ASP B C 1
ATOM 2383 O O . ASP B 1 56 ? -7.82 -27.203 -13.969 1 98.81 56 ASP B O 1
ATOM 2387 N N . ALA B 1 57 ? -6.684 -25.406 -14.727 1 98.94 57 ALA B N 1
ATOM 2388 C CA . ALA B 1 57 ? -5.762 -25.375 -13.594 1 98.94 57 ALA B CA 1
ATOM 2389 C C . ALA B 1 57 ? -6.52 -25.172 -12.281 1 98.94 57 ALA B C 1
ATOM 2391 O O . ALA B 1 57 ? -6.254 -25.875 -11.305 1 98.94 57 ALA B O 1
ATOM 2392 N N . LEU B 1 58 ? -7.469 -24.25 -12.289 1 98.88 58 LEU B N 1
ATOM 2393 C CA . LEU B 1 58 ? -8.227 -23.953 -11.078 1 98.88 58 LEU B CA 1
ATOM 2394 C C . LEU B 1 58 ? -9.102 -25.125 -10.68 1 98.88 58 LEU B C 1
ATOM 2396 O O . LEU B 1 58 ? -9.32 -25.375 -9.484 1 98.88 58 LEU B O 1
ATOM 2400 N N . ALA B 1 59 ? -9.625 -25.844 -11.664 1 98.75 59 ALA B N 1
ATOM 2401 C CA . ALA B 1 59 ? -10.391 -27.047 -11.383 1 98.75 59 ALA B CA 1
ATOM 2402 C C . ALA B 1 59 ? -9.531 -28.094 -10.672 1 98.75 59 ALA B C 1
ATOM 2404 O O . ALA B 1 59 ? -9.961 -28.703 -9.695 1 98.75 59 ALA B O 1
ATOM 2405 N N . VAL B 1 60 ? -8.312 -28.281 -11.141 1 98.69 60 VAL B N 1
ATOM 2406 C CA . VAL B 1 60 ? -7.367 -29.219 -10.547 1 98.69 60 VAL B CA 1
ATOM 2407 C C . VAL B 1 60 ? -7.078 -28.828 -9.102 1 98.69 60 VAL B C 1
ATOM 2409 O O . VAL B 1 60 ? -7.004 -29.688 -8.219 1 98.69 60 VAL B O 1
ATOM 2412 N N . LEU B 1 61 ? -6.988 -27.516 -8.797 1 98.56 61 LEU B N 1
ATOM 2413 C CA . LEU B 1 61 ? -6.586 -27 -7.492 1 98.56 61 LEU B CA 1
ATOM 2414 C C . LEU B 1 61 ? -7.781 -26.906 -6.551 1 98.56 61 LEU B C 1
ATOM 2416 O O . LEU B 1 61 ? -7.613 -26.703 -5.348 1 98.56 61 LEU B O 1
ATOM 2420 N N . GLY B 1 62 ? -8.992 -27.047 -7.094 1 97.88 62 GLY B N 1
ATOM 2421 C CA . GLY B 1 62 ? -10.188 -26.828 -6.289 1 97.88 62 GLY B CA 1
ATOM 2422 C C . GLY B 1 62 ? -10.422 -25.375 -5.945 1 97.88 62 GLY B C 1
ATOM 2423 O O . GLY B 1 62 ? -10.883 -25.062 -4.844 1 97.88 62 GLY B O 1
ATOM 2424 N N . ALA B 1 63 ? -10.094 -24.531 -6.879 1 98 63 ALA B N 1
ATOM 2425 C CA . ALA B 1 63 ? -10.125 -23.094 -6.586 1 98 63 ALA B CA 1
ATOM 2426 C C . ALA B 1 63 ? -11.242 -22.406 -7.367 1 98 63 ALA B C 1
ATOM 2428 O O . ALA B 1 63 ? -11.18 -21.188 -7.605 1 98 63 ALA B O 1
ATOM 2429 N N . GLY B 1 64 ? -12.234 -23.141 -7.871 1 97.12 64 GLY B N 1
ATOM 2430 C CA . GLY B 1 64 ? -13.414 -22.578 -8.508 1 97.12 64 GLY B CA 1
ATOM 2431 C C . GLY B 1 64 ? -13.133 -22 -9.883 1 97.12 64 GLY B C 1
ATOM 2432 O O . GLY B 1 64 ? -12.109 -22.312 -10.492 1 97.12 64 GLY B O 1
ATOM 2433 N N . ALA B 1 65 ? -14.094 -21.172 -10.422 1 97.75 65 ALA B N 1
ATOM 2434 C CA . ALA B 1 65 ? -13.992 -20.562 -11.742 1 97.75 65 ALA B CA 1
ATOM 2435 C C . ALA B 1 65 ? -13.047 -19.359 -11.719 1 97.75 65 ALA B C 1
ATOM 2437 O O . ALA B 1 65 ? -12.875 -18.719 -10.672 1 97.75 65 ALA B O 1
ATOM 2438 N N . PRO B 1 66 ? -12.531 -19.031 -12.883 1 98.44 66 PRO B N 1
ATOM 2439 C CA . PRO B 1 66 ? -11.656 -17.859 -12.945 1 98.44 66 PRO B CA 1
ATOM 2440 C C . PRO B 1 66 ? -12.391 -16.562 -12.641 1 98.44 66 PRO B C 1
ATOM 2442 O O . PRO B 1 66 ? -13.547 -16.375 -13.039 1 98.44 66 PRO B O 1
ATOM 2445 N N . ARG B 1 67 ? -11.852 -15.742 -11.875 1 98.44 67 ARG B N 1
ATOM 2446 C CA . ARG B 1 67 ? -12.188 -14.336 -11.688 1 98.44 67 ARG B CA 1
ATOM 2447 C C . ARG B 1 67 ? -11.117 -13.43 -12.289 1 98.44 67 ARG B C 1
ATOM 2449 O O . ARG B 1 67 ? -9.922 -13.656 -12.078 1 98.44 67 ARG B O 1
ATOM 2456 N N . LEU B 1 68 ? -11.57 -12.445 -13.062 1 98.19 68 LEU B N 1
ATOM 2457 C CA . LEU B 1 68 ? -10.617 -11.664 -13.836 1 98.19 68 LEU B CA 1
ATOM 2458 C C . LEU B 1 68 ? -10.742 -10.18 -13.508 1 98.19 68 LEU B C 1
ATOM 2460 O O . LEU B 1 68 ? -11.859 -9.664 -13.336 1 98.19 68 LEU B O 1
ATOM 2464 N N . LEU B 1 69 ? -9.578 -9.461 -13.422 1 97.56 69 LEU B N 1
ATOM 2465 C CA . LEU B 1 69 ? -9.633 -8.008 -13.289 1 97.56 69 LEU B CA 1
ATOM 2466 C C . LEU B 1 69 ? -9.805 -7.352 -14.656 1 97.56 69 LEU B C 1
ATOM 2468 O O . LEU B 1 69 ? -10.234 -6.199 -14.742 1 97.56 69 LEU B O 1
ATOM 2472 N N . GLY B 1 70 ? -9.289 -8.008 -15.742 1 95.62 70 GLY B N 1
ATOM 2473 C CA . GLY B 1 70 ? -9.664 -7.562 -17.078 1 95.62 70 GLY B CA 1
ATOM 2474 C C . GLY B 1 70 ? -8.609 -6.688 -17.734 1 95.62 70 GLY B C 1
ATOM 2475 O O . GLY B 1 70 ? -8.906 -5.938 -18.656 1 95.62 70 GLY B O 1
ATOM 2476 N N . TYR B 1 71 ? -7.348 -6.738 -17.297 1 97.5 71 TYR B N 1
ATOM 2477 C CA . TYR B 1 71 ? -6.309 -5.879 -17.859 1 97.5 71 TYR B CA 1
ATOM 2478 C C . TYR B 1 71 ? -5.406 -6.66 -18.797 1 97.5 71 TYR B C 1
ATOM 2480 O O . TYR B 1 71 ? -5.434 -7.895 -18.828 1 97.5 71 TYR B O 1
ATOM 2488 N N . ALA B 1 72 ? -4.668 -5.93 -19.609 1 97.25 72 ALA B N 1
ATOM 2489 C CA . ALA B 1 72 ? -3.705 -6.535 -20.531 1 97.25 72 ALA B CA 1
ATOM 2490 C C . ALA B 1 72 ? -2.352 -6.734 -19.844 1 97.25 72 ALA B C 1
ATOM 2492 O O . ALA B 1 72 ? -1.983 -5.977 -18.953 1 97.25 72 ALA B O 1
ATOM 2493 N N . ASP B 1 73 ? -1.687 -7.789 -20.266 1 96.56 73 ASP B N 1
ATOM 2494 C CA . ASP B 1 73 ? -0.302 -8.047 -19.875 1 96.56 73 ASP B CA 1
ATOM 2495 C C . ASP B 1 73 ? 0.625 -6.953 -20.406 1 96.56 73 ASP B C 1
ATOM 2497 O O . ASP B 1 73 ? 0.483 -6.508 -21.547 1 96.56 73 ASP B O 1
ATOM 2501 N N . ALA B 1 74 ? 1.52 -6.516 -19.594 1 94.81 74 ALA B N 1
ATOM 2502 C CA . ALA B 1 74 ? 2.428 -5.422 -19.938 1 94.81 74 ALA B CA 1
ATOM 2503 C C . ALA B 1 74 ? 3.211 -5.73 -21.203 1 94.81 74 ALA B C 1
ATOM 2505 O O . ALA B 1 74 ? 3.559 -4.82 -21.969 1 94.81 74 ALA B O 1
ATOM 2506 N N . ARG B 1 75 ? 3.455 -6.977 -21.484 1 92.12 75 ARG B N 1
ATOM 2507 C CA . ARG B 1 75 ? 4.348 -7.352 -22.578 1 92.12 75 ARG B CA 1
ATOM 2508 C C . ARG B 1 75 ? 3.576 -8.031 -23.703 1 92.12 75 ARG B C 1
ATOM 2510 O O . ARG B 1 75 ? 4.172 -8.5 -24.672 1 92.12 75 ARG B O 1
ATOM 2517 N N . ASN B 1 76 ? 2.289 -8.227 -23.531 1 93.06 76 ASN B N 1
ATOM 2518 C CA . ASN B 1 76 ? 1.475 -8.93 -24.516 1 93.06 76 ASN B CA 1
ATOM 2519 C C . ASN B 1 76 ? 0.131 -8.234 -24.719 1 93.06 76 ASN B C 1
ATOM 2521 O O . ASN B 1 76 ? -0.89 -8.68 -24.188 1 93.06 76 ASN B O 1
ATOM 2525 N N . PRO B 1 77 ? 0.11 -7.285 -25.547 1 88.12 77 PRO B N 1
ATOM 2526 C CA . PRO B 1 77 ? -1.139 -6.566 -25.812 1 88.12 77 PRO B CA 1
ATOM 2527 C C . PRO B 1 77 ? -2.254 -7.48 -26.312 1 88.12 77 PRO B C 1
ATOM 2529 O O . PRO B 1 77 ? -3.436 -7.172 -26.125 1 88.12 77 PRO B O 1
ATOM 2532 N N . ALA B 1 78 ? -1.898 -8.586 -26.875 1 91.38 78 ALA B N 1
ATOM 2533 C CA . ALA B 1 78 ? -2.885 -9.523 -27.406 1 91.38 78 ALA B CA 1
ATOM 2534 C C . ALA B 1 78 ? -3.621 -10.242 -26.281 1 91.38 78 ALA B C 1
ATOM 2536 O O . ALA B 1 78 ? -4.633 -10.906 -26.516 1 91.38 78 ALA B O 1
ATOM 2537 N N . SER B 1 79 ? -3.148 -10 -25.062 1 95.25 79 SER B N 1
ATOM 2538 C CA . SER B 1 79 ? -3.775 -10.609 -23.891 1 95.25 79 SER B CA 1
ATOM 2539 C C . SER B 1 79 ? -5.105 -9.945 -23.562 1 95.25 79 SER B C 1
ATOM 2541 O O . SER B 1 79 ? -5.879 -10.453 -22.75 1 95.25 79 SER B O 1
ATOM 2543 N N . ALA B 1 80 ? -5.324 -8.789 -24.141 1 94 80 ALA B N 1
ATOM 2544 C CA . ALA B 1 80 ? -6.605 -8.094 -24.047 1 94 80 ALA B CA 1
ATOM 2545 C C . ALA B 1 80 ? -7.02 -7.539 -25.406 1 94 80 ALA B C 1
ATOM 2547 O O . ALA B 1 80 ? -6.93 -6.332 -25.641 1 94 80 ALA B O 1
ATOM 2548 N N . PRO B 1 81 ? -7.633 -8.297 -26.203 1 88.69 81 PRO B N 1
ATOM 2549 C CA . PRO B 1 81 ? -7.91 -7.91 -27.578 1 88.69 81 PRO B CA 1
ATOM 2550 C C . PRO B 1 81 ? -8.922 -6.77 -27.688 1 88.69 81 PRO B C 1
ATOM 2552 O O . PRO B 1 81 ? -8.961 -6.066 -28.703 1 88.69 81 PRO B O 1
ATOM 2555 N N . ASP B 1 82 ? -9.75 -6.57 -26.672 1 89.19 82 ASP B N 1
ATOM 2556 C CA . ASP B 1 82 ? -10.734 -5.488 -26.688 1 89.19 82 ASP B CA 1
ATOM 2557 C C . ASP B 1 82 ? -10.102 -4.172 -26.234 1 89.19 82 ASP B C 1
ATOM 2559 O O . ASP B 1 82 ? -10.812 -3.229 -25.875 1 89.19 82 ASP B O 1
ATOM 2563 N N . SER B 1 83 ? -8.859 -4.18 -26.094 1 82.94 83 SER B N 1
ATOM 2564 C CA . SER B 1 83 ? -8.055 -2.977 -25.891 1 82.94 83 SER B CA 1
ATOM 2565 C C . SER B 1 83 ? -8.188 -2.459 -24.453 1 82.94 83 SER B C 1
ATOM 2567 O O . SER B 1 83 ? -8.289 -1.25 -24.234 1 82.94 83 SER B O 1
ATOM 2569 N N . SER B 1 84 ? -8.266 -3.322 -23.641 1 89.31 84 SER B N 1
ATOM 2570 C CA . SER B 1 84 ? -8.133 -2.93 -22.234 1 89.31 84 SER B CA 1
ATOM 2571 C C . SER B 1 84 ? -6.742 -2.371 -21.953 1 89.31 84 SER B C 1
ATOM 2573 O O . SER B 1 84 ? -5.785 -2.689 -22.656 1 89.31 84 SER B O 1
ATOM 2575 N N . ALA B 1 85 ? -6.652 -1.45 -21.016 1 94.06 85 ALA B N 1
ATOM 2576 C CA . ALA B 1 85 ? -5.355 -0.927 -20.594 1 94.06 85 ALA B CA 1
ATOM 2577 C C . ALA B 1 85 ? -4.465 -2.041 -20.047 1 94.06 85 ALA B C 1
ATOM 2579 O O . ALA B 1 85 ? -4.961 -3.025 -19.5 1 94.06 85 ALA B O 1
ATOM 2580 N N . ARG B 1 86 ? -3.15 -1.913 -20.297 1 96.62 86 ARG B N 1
ATOM 2581 C CA . ARG B 1 86 ? -2.215 -2.762 -19.562 1 96.62 86 ARG B CA 1
ATOM 2582 C C . ARG B 1 86 ? -2.393 -2.598 -18.062 1 96.62 86 ARG B C 1
ATOM 2584 O O . ARG B 1 86 ? -2.668 -1.498 -17.578 1 96.62 86 ARG B O 1
ATOM 2591 N N . LEU B 1 87 ? -2.189 -3.684 -17.297 1 97.62 87 LEU B N 1
ATOM 2592 C CA . LEU B 1 87 ? -2.279 -3.633 -15.844 1 97.62 87 LEU B CA 1
ATOM 2593 C C . LEU B 1 87 ? -1.4 -2.521 -15.281 1 97.62 87 LEU B C 1
ATOM 2595 O O . LEU B 1 87 ? -1.831 -1.765 -14.414 1 97.62 87 LEU B O 1
ATOM 2599 N N . VAL B 1 88 ? -0.15 -2.33 -15.805 1 96 88 VAL B N 1
ATOM 2600 C CA . VAL B 1 88 ? 0.839 -1.393 -15.281 1 96 88 VAL B CA 1
ATOM 2601 C C . VAL B 1 88 ? 0.406 0.039 -15.586 1 96 88 VAL B C 1
ATOM 2603 O O . VAL B 1 88 ? 0.889 0.987 -14.961 1 96 88 VAL B O 1
ATOM 2606 N N . ASP B 1 89 ? -0.526 0.151 -16.562 1 94.44 89 ASP B N 1
ATOM 2607 C CA . ASP B 1 89 ? -0.966 1.477 -16.984 1 94.44 89 ASP B CA 1
ATOM 2608 C C . ASP B 1 89 ? -2.373 1.778 -16.469 1 94.44 89 ASP B C 1
ATOM 2610 O O . ASP B 1 89 ? -2.891 2.877 -16.672 1 94.44 89 ASP B O 1
ATOM 2614 N N . ALA B 1 90 ? -3.031 0.811 -15.812 1 95.12 90 ALA B N 1
ATOM 2615 C CA . ALA B 1 90 ? -4.395 0.99 -15.32 1 95.12 90 ALA B CA 1
ATOM 2616 C C . ALA B 1 90 ? -4.453 2.061 -14.234 1 95.12 90 ALA B C 1
ATOM 2618 O O . ALA B 1 90 ? -3.574 2.129 -13.375 1 95.12 90 ALA B O 1
ATOM 2619 N N . PRO B 1 91 ? -5.52 2.949 -14.281 1 94.06 91 PRO B N 1
ATOM 2620 C CA . PRO B 1 91 ? -5.699 3.838 -13.133 1 94.06 91 PRO B CA 1
ATOM 2621 C C . PRO B 1 91 ? -5.766 3.084 -11.812 1 94.06 91 PRO B C 1
ATOM 2623 O O . PRO B 1 91 ? -6.535 2.131 -11.672 1 94.06 91 PRO B O 1
ATOM 2626 N N . LEU B 1 92 ? -4.98 3.533 -10.922 1 95.62 92 LEU B N 1
ATOM 2627 C CA . LEU B 1 92 ? -4.793 2.793 -9.68 1 95.62 92 LEU B CA 1
ATOM 2628 C C . LEU B 1 92 ? -6.113 2.625 -8.938 1 95.62 92 LEU B C 1
ATOM 2630 O O . LEU B 1 92 ? -6.445 1.523 -8.492 1 95.62 92 LEU B O 1
ATOM 2634 N N . ASP B 1 93 ? -6.898 3.699 -8.836 1 94.19 93 ASP B N 1
ATOM 2635 C CA . ASP B 1 93 ? -8.141 3.668 -8.07 1 94.19 93 ASP B CA 1
ATOM 2636 C C . ASP B 1 93 ? -9.133 2.674 -8.68 1 94.19 93 ASP B C 1
ATOM 2638 O O . ASP B 1 93 ? -9.828 1.969 -7.949 1 94.19 93 ASP B O 1
ATOM 2642 N N . GLU B 1 94 ? -9.148 2.629 -9.945 1 96 94 GLU B N 1
ATOM 2643 C CA . GLU B 1 94 ? -10.031 1.696 -10.641 1 96 94 GLU B CA 1
ATOM 2644 C C . GLU B 1 94 ? -9.625 0.25 -10.375 1 96 94 GLU B C 1
ATOM 2646 O O . GLU B 1 94 ? -10.469 -0.587 -10.047 1 96 94 GLU B O 1
ATOM 2651 N N . ALA B 1 95 ? -8.359 -0.039 -10.516 1 97.56 95 ALA B N 1
ATOM 2652 C CA . ALA B 1 95 ? -7.859 -1.396 -10.336 1 97.56 95 ALA B CA 1
ATOM 2653 C C . ALA B 1 95 ? -8.062 -1.864 -8.891 1 97.56 95 ALA B C 1
ATOM 2655 O O . ALA B 1 95 ? -8.484 -2.998 -8.656 1 97.56 95 ALA B O 1
ATOM 2656 N N . VAL B 1 96 ? -7.777 -0.973 -7.938 1 97.94 96 VAL B N 1
ATOM 2657 C CA . VAL B 1 96 ? -7.98 -1.286 -6.527 1 97.94 96 VAL B CA 1
ATOM 2658 C C . VAL B 1 96 ? -9.461 -1.551 -6.262 1 97.94 96 VAL B C 1
ATOM 2660 O O . VAL B 1 96 ? -9.812 -2.531 -5.602 1 97.94 96 VAL B O 1
ATOM 2663 N N . GLY B 1 97 ? -10.312 -0.689 -6.801 1 98 97 GLY B N 1
ATOM 2664 C CA . GLY B 1 97 ? -11.742 -0.861 -6.617 1 98 97 GLY B CA 1
ATOM 2665 C C . GLY B 1 97 ? -12.258 -2.18 -7.164 1 98 97 GLY B C 1
ATOM 2666 O O . GLY B 1 97 ? -13.094 -2.834 -6.531 1 98 97 GLY B O 1
ATOM 2667 N N . ARG B 1 98 ? -11.773 -2.578 -8.312 1 98.31 98 ARG B N 1
ATOM 2668 C CA . ARG B 1 98 ? -12.18 -3.855 -8.891 1 98.31 98 ARG B CA 1
ATOM 2669 C C . ARG B 1 98 ? -11.781 -5.02 -7.988 1 98.31 98 ARG B C 1
ATOM 2671 O O . ARG B 1 98 ? -12.562 -5.953 -7.793 1 98.31 98 ARG B O 1
ATOM 2678 N N . LEU B 1 99 ? -10.57 -4.965 -7.453 1 98.75 99 LEU B N 1
ATOM 2679 C CA . LEU B 1 99 ? -10.133 -6.051 -6.582 1 98.75 99 LEU B CA 1
ATOM 2680 C C . LEU B 1 99 ? -10.891 -6.023 -5.258 1 98.75 99 LEU B C 1
ATOM 2682 O O . LEU B 1 99 ? -11.227 -7.078 -4.707 1 98.75 99 LEU B O 1
ATOM 2686 N N . VAL B 1 100 ? -11.172 -4.836 -4.699 1 98.69 100 VAL B N 1
ATOM 2687 C CA . VAL B 1 100 ? -11.984 -4.719 -3.492 1 98.69 100 VAL B CA 1
ATOM 2688 C C . VAL B 1 100 ? -13.312 -5.43 -3.695 1 98.69 100 VAL B C 1
ATOM 2690 O O . VAL B 1 100 ? -13.773 -6.164 -2.816 1 98.69 100 VAL B O 1
ATOM 2693 N N . ALA B 1 101 ? -13.914 -5.23 -4.852 1 98.81 101 ALA B N 1
ATOM 2694 C CA . ALA B 1 101 ? -15.188 -5.871 -5.145 1 98.81 101 ALA B CA 1
ATOM 2695 C C . ALA B 1 101 ? -15.07 -7.391 -5.082 1 98.81 101 ALA B C 1
ATOM 2697 O O . ALA B 1 101 ? -15.945 -8.062 -4.531 1 98.81 101 ALA B O 1
ATOM 2698 N N . HIS B 1 102 ? -14.031 -7.938 -5.621 1 98.75 102 HIS B N 1
ATOM 2699 C CA . HIS B 1 102 ? -13.812 -9.383 -5.57 1 98.75 102 HIS B CA 1
ATOM 2700 C C . HIS B 1 102 ? -13.609 -9.852 -4.133 1 98.75 102 HIS B C 1
ATOM 2702 O O . HIS B 1 102 ? -14.141 -10.891 -3.734 1 98.75 102 HIS B O 1
ATOM 2708 N N . ILE B 1 103 ? -12.797 -9.141 -3.33 1 98.69 103 ILE B N 1
ATOM 2709 C CA . ILE B 1 103 ? -12.539 -9.508 -1.943 1 98.69 103 ILE B CA 1
ATOM 2710 C C . ILE B 1 103 ? -13.852 -9.531 -1.161 1 98.69 103 ILE B C 1
ATOM 2712 O O . ILE B 1 103 ? -14.117 -10.469 -0.408 1 98.69 103 ILE B O 1
ATOM 2716 N N . ARG B 1 104 ? -14.641 -8.461 -1.379 1 98.62 104 ARG B N 1
ATOM 2717 C CA . ARG B 1 104 ? -15.898 -8.344 -0.644 1 98.62 104 ARG B CA 1
ATOM 2718 C C . ARG B 1 104 ? -16.891 -9.414 -1.082 1 98.62 104 ARG B C 1
ATOM 2720 O O . ARG B 1 104 ? -17.719 -9.859 -0.286 1 98.62 104 ARG B O 1
ATOM 2727 N N . GLN B 1 105 ? -16.828 -9.852 -2.312 1 98.38 105 GLN B N 1
ATOM 2728 C CA . GLN B 1 105 ? -17.688 -10.922 -2.814 1 98.38 105 GLN B CA 1
ATOM 2729 C C . GLN B 1 105 ? -17.25 -12.273 -2.268 1 98.38 105 GLN B C 1
ATOM 2731 O O . GLN B 1 105 ? -18.078 -13.062 -1.818 1 98.38 105 GLN B O 1
ATOM 2736 N N . VAL B 1 106 ? -15.953 -12.555 -2.254 1 98.06 106 VAL B N 1
ATOM 2737 C CA . VAL B 1 106 ? -15.414 -13.859 -1.876 1 98.06 106 VAL B CA 1
ATOM 2738 C C . VAL B 1 106 ? -15.328 -13.961 -0.354 1 98.06 106 VAL B C 1
ATOM 2740 O O . VAL B 1 106 ? -15.453 -15.047 0.208 1 98.06 106 VAL B O 1
ATOM 2743 N N . GLN B 1 107 ? -15.07 -12.875 0.322 1 97.88 107 GLN B N 1
ATOM 2744 C CA . GLN B 1 107 ? -14.945 -12.766 1.771 1 97.88 107 GLN B CA 1
ATOM 2745 C C . GLN B 1 107 ? -13.93 -13.773 2.311 1 97.88 107 GLN B C 1
ATOM 2747 O O . GLN B 1 107 ? -14.234 -14.539 3.225 1 97.88 107 GLN B O 1
ATOM 2752 N N . PRO B 1 108 ? -12.75 -13.734 1.817 1 97.25 108 PRO B N 1
ATOM 2753 C CA . PRO B 1 108 ? -11.734 -14.695 2.244 1 97.25 108 PRO B CA 1
ATOM 2754 C C . PRO B 1 108 ? -11.188 -14.391 3.639 1 97.25 108 PRO B C 1
ATOM 2756 O O . PRO B 1 108 ? -11.117 -13.227 4.039 1 97.25 108 PRO B O 1
ATOM 2759 N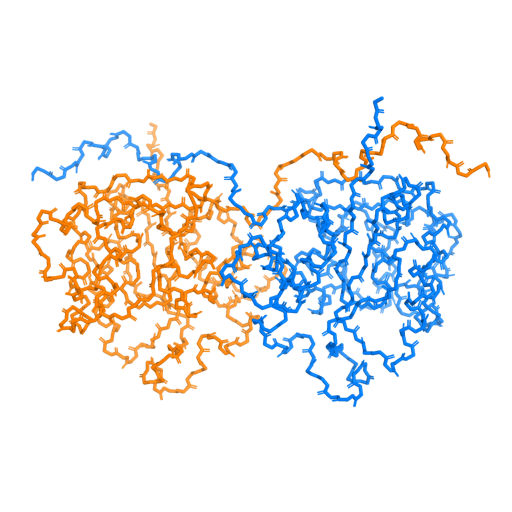 N . ASP B 1 109 ? -10.789 -15.438 4.336 1 93.19 109 ASP B N 1
ATOM 2760 C CA . ASP B 1 109 ? -10.016 -15.273 5.562 1 93.19 109 ASP B CA 1
ATOM 2761 C C . ASP B 1 109 ? -8.586 -14.82 5.258 1 93.19 109 ASP B C 1
ATOM 2763 O O . ASP B 1 109 ? -8.039 -13.961 5.949 1 93.19 109 ASP B O 1
ATOM 2767 N N . ILE B 1 110 ? -8 -15.406 4.203 1 93.81 110 ILE B N 1
ATOM 2768 C CA . ILE B 1 110 ? -6.609 -15.172 3.844 1 93.81 110 ILE B CA 1
ATOM 2769 C C . ILE B 1 110 ? -6.516 -14.75 2.379 1 93.81 110 ILE B C 1
ATOM 2771 O O . ILE B 1 110 ? -7.191 -15.328 1.519 1 93.81 110 ILE B O 1
ATOM 2775 N N . VAL B 1 111 ? -5.711 -13.742 2.109 1 97.19 111 VAL B N 1
ATOM 2776 C CA . VAL B 1 111 ? -5.359 -13.375 0.742 1 97.19 111 VAL B CA 1
ATOM 2777 C C . VAL B 1 111 ? -3.889 -13.688 0.483 1 97.19 111 VAL B C 1
ATOM 2779 O O . VAL B 1 111 ? -3.033 -13.43 1.333 1 97.19 111 VAL B O 1
ATOM 2782 N N . ILE B 1 112 ? -3.586 -14.305 -0.651 1 97.56 112 ILE B N 1
ATOM 2783 C CA . ILE B 1 112 ? -2.221 -14.57 -1.094 1 97.56 112 ILE B CA 1
ATOM 2784 C C . ILE B 1 112 ? -1.948 -13.836 -2.402 1 97.56 112 ILE B C 1
ATOM 2786 O O . ILE B 1 112 ? -2.725 -13.938 -3.355 1 97.56 112 ILE B O 1
ATOM 2790 N N . GLY B 1 113 ? -0.91 -13.047 -2.436 1 97.69 113 GLY B N 1
ATOM 2791 C CA . GLY B 1 113 ? -0.534 -12.336 -3.65 1 97.69 113 GLY B CA 1
ATOM 2792 C C . GLY B 1 113 ? 0.954 -12.406 -3.941 1 97.69 113 GLY B C 1
ATOM 2793 O O . GLY B 1 113 ? 1.631 -13.352 -3.531 1 97.69 113 GLY B O 1
ATOM 2794 N N . HIS B 1 114 ? 1.419 -11.492 -4.758 1 97.88 114 HIS B N 1
ATOM 2795 C CA . HIS B 1 114 ? 2.824 -11.383 -5.133 1 97.88 114 HIS B CA 1
ATOM 2796 C C . HIS B 1 114 ? 3.623 -10.641 -4.07 1 97.88 114 HIS B C 1
ATOM 2798 O O . HIS B 1 114 ? 3.061 -9.859 -3.299 1 97.88 114 HIS B O 1
ATOM 2804 N N . ASP B 1 115 ? 4.875 -10.906 -4.07 1 95.12 115 ASP B N 1
ATOM 2805 C CA . ASP B 1 115 ? 5.727 -10.148 -3.16 1 95.12 115 ASP B CA 1
ATOM 2806 C C . ASP B 1 115 ? 6.141 -8.812 -3.779 1 95.12 115 ASP B C 1
ATOM 2808 O O . ASP B 1 115 ? 5.797 -8.523 -4.926 1 95.12 115 ASP B O 1
ATOM 2812 N N . VAL B 1 116 ? 6.793 -8 -3.025 1 93.12 116 VAL B N 1
ATOM 2813 C CA . VAL B 1 116 ? 7.129 -6.633 -3.396 1 93.12 116 VAL B CA 1
ATOM 2814 C C . VAL B 1 116 ? 8.164 -6.645 -4.52 1 93.12 116 VAL B C 1
ATOM 2816 O O . VAL B 1 116 ? 8.273 -5.68 -5.281 1 93.12 116 VAL B O 1
ATOM 2819 N N . PHE B 1 117 ? 8.867 -7.727 -4.793 1 90.5 117 PHE B N 1
ATOM 2820 C CA . PHE B 1 117 ? 9.969 -7.812 -5.742 1 90.5 117 PHE B CA 1
ATOM 2821 C C . PHE B 1 117 ? 9.453 -8.164 -7.137 1 90.5 117 PHE B C 1
ATOM 2823 O O . PHE B 1 117 ? 10.141 -7.93 -8.133 1 90.5 117 PHE B O 1
ATOM 2830 N N . GLY B 1 118 ? 8.266 -8.695 -7.156 1 91.69 118 GLY B N 1
ATOM 2831 C CA . GLY B 1 118 ? 7.797 -9.258 -8.414 1 91.69 118 GLY B CA 1
ATOM 2832 C C . GLY B 1 118 ? 8.328 -10.656 -8.672 1 91.69 118 GLY B C 1
ATOM 2833 O O . GLY B 1 118 ? 8.547 -11.039 -9.82 1 91.69 118 GLY B O 1
ATOM 2834 N N . GLN B 1 119 ? 8.602 -11.367 -7.547 1 88.56 119 GLN B N 1
ATOM 2835 C CA . GLN B 1 119 ? 9.211 -12.695 -7.547 1 88.56 119 GLN B CA 1
ATOM 2836 C C . GLN B 1 119 ? 10.57 -12.672 -8.227 1 88.56 119 GLN B C 1
ATOM 2838 O O . GLN B 1 119 ? 11.281 -11.664 -8.18 1 88.56 119 GLN B O 1
ATOM 2843 N N . LEU B 1 120 ? 10.945 -13.82 -8.812 1 85.25 120 LEU B N 1
ATOM 2844 C CA . LEU B 1 120 ? 12.305 -14.062 -9.281 1 85.25 120 LEU B CA 1
ATOM 2845 C C . LEU B 1 120 ? 12.625 -13.164 -10.477 1 85.25 120 LEU B C 1
ATOM 2847 O O . LEU B 1 120 ? 13.742 -12.656 -10.586 1 85.25 120 LEU B O 1
ATOM 2851 N N . THR B 1 121 ? 11.656 -12.867 -11.242 1 84.69 121 THR B N 1
ATOM 2852 C CA . THR B 1 121 ? 11.945 -12.211 -12.516 1 84.69 121 THR B CA 1
ATOM 2853 C C . THR B 1 121 ? 11.766 -10.703 -12.391 1 84.69 121 THR B C 1
ATOM 2855 O O . THR B 1 121 ? 12.203 -9.945 -13.266 1 84.69 121 THR B O 1
ATOM 2858 N N . GLY B 1 122 ? 11.094 -10.281 -11.375 1 88.62 122 GLY B N 1
ATOM 2859 C CA . GLY B 1 122 ? 10.82 -8.859 -11.266 1 88.62 122 GLY B CA 1
ATOM 2860 C C . GLY B 1 122 ? 9.828 -8.352 -12.297 1 88.62 122 GLY B C 1
ATOM 2861 O O . GLY B 1 122 ? 9.867 -7.18 -12.68 1 88.62 122 GLY B O 1
ATOM 2862 N N . HIS B 1 123 ? 8.977 -9.219 -12.797 1 92.31 123 HIS B N 1
ATOM 2863 C CA . HIS B 1 123 ? 8.008 -8.836 -13.82 1 92.31 123 HIS B CA 1
ATOM 2864 C C . HIS B 1 123 ? 7.168 -7.652 -13.367 1 92.31 123 HIS B C 1
ATOM 2866 O O . HIS B 1 123 ? 6.621 -7.66 -12.258 1 92.31 123 HIS B O 1
ATOM 2872 N N . PRO B 1 124 ? 7.07 -6.598 -14.195 1 94.06 124 PRO B N 1
ATOM 2873 C CA . PRO B 1 124 ? 6.348 -5.391 -13.781 1 94.06 124 PRO B CA 1
ATOM 2874 C C . PRO B 1 124 ? 4.891 -5.676 -13.414 1 94.06 124 PRO B C 1
ATOM 2876 O O . PRO B 1 124 ? 4.344 -5.039 -12.508 1 94.06 124 PRO B O 1
ATOM 2879 N N . ASP B 1 125 ? 4.254 -6.629 -14.078 1 97.38 125 ASP B N 1
ATOM 2880 C CA . ASP B 1 125 ? 2.879 -6.984 -13.742 1 97.38 125 ASP B CA 1
ATOM 2881 C C . ASP B 1 125 ? 2.789 -7.57 -12.336 1 97.38 125 ASP B C 1
ATOM 2883 O O . ASP B 1 125 ? 1.799 -7.359 -11.633 1 97.38 125 ASP B O 1
ATOM 2887 N N . HIS B 1 126 ? 3.793 -8.352 -11.914 1 97.62 126 HIS B N 1
ATOM 2888 C CA . HIS B 1 126 ? 3.795 -8.906 -10.562 1 97.62 126 HIS B CA 1
ATOM 2889 C C . HIS B 1 126 ? 3.881 -7.805 -9.516 1 97.62 126 HIS B C 1
ATOM 2891 O O . HIS B 1 126 ? 3.143 -7.82 -8.523 1 97.62 126 HIS B O 1
ATOM 2897 N N . ARG B 1 127 ? 4.75 -6.863 -9.805 1 95.56 127 ARG B N 1
ATOM 2898 C CA . ARG B 1 127 ? 4.902 -5.742 -8.875 1 95.56 127 ARG B CA 1
ATOM 2899 C C . ARG B 1 127 ? 3.617 -4.93 -8.789 1 95.56 127 ARG B C 1
ATOM 2901 O O . ARG B 1 127 ? 3.182 -4.57 -7.691 1 95.56 127 ARG B O 1
ATOM 2908 N N . ARG B 1 128 ? 3.037 -4.668 -9.914 1 97.5 128 ARG B N 1
ATOM 2909 C CA . ARG B 1 128 ? 1.79 -3.908 -9.945 1 97.5 128 ARG B CA 1
ATOM 2910 C C . ARG B 1 128 ? 0.671 -4.664 -9.242 1 97.5 128 ARG B C 1
ATOM 2912 O O . ARG B 1 128 ? -0.111 -4.074 -8.492 1 97.5 128 ARG B O 1
ATOM 2919 N N . ALA B 1 129 ? 0.575 -5.938 -9.453 1 98.44 129 ALA B N 1
ATOM 2920 C CA . ALA B 1 129 ? -0.424 -6.758 -8.773 1 98.44 129 ALA B CA 1
ATOM 2921 C C . ALA B 1 129 ? -0.221 -6.723 -7.262 1 98.44 129 ALA B C 1
ATOM 2923 O O . ALA B 1 129 ? -1.189 -6.68 -6.496 1 98.44 129 ALA B O 1
ATOM 2924 N N . HIS B 1 130 ? 1.021 -6.75 -6.836 1 97.31 130 HIS B N 1
ATOM 2925 C CA . HIS B 1 130 ? 1.33 -6.613 -5.418 1 97.31 130 HIS B CA 1
ATOM 2926 C C . HIS B 1 130 ? 0.799 -5.297 -4.859 1 97.31 130 HIS B C 1
ATOM 2928 O O . HIS B 1 130 ? 0.111 -5.285 -3.836 1 97.31 130 HIS B O 1
ATOM 2934 N N . GLN B 1 131 ? 1.111 -4.242 -5.555 1 96.5 131 GLN B N 1
ATOM 2935 C CA . GLN B 1 131 ? 0.691 -2.914 -5.121 1 96.5 131 GLN B CA 1
ATOM 2936 C C . GLN B 1 131 ? -0.829 -2.824 -5.02 1 96.5 131 GLN B C 1
ATOM 2938 O O . GLN B 1 131 ? -1.361 -2.363 -4.008 1 96.5 131 GLN B O 1
ATOM 2943 N N . ILE B 1 132 ? -1.521 -3.297 -6.004 1 97.88 132 ILE B N 1
ATOM 2944 C CA . ILE B 1 132 ? -2.98 -3.279 -6.043 1 97.88 132 ILE B CA 1
ATOM 2945 C C . ILE B 1 132 ? -3.533 -4.133 -4.902 1 97.88 132 ILE B C 1
ATOM 2947 O O . ILE B 1 132 ? -4.484 -3.732 -4.227 1 97.88 132 ILE B O 1
ATOM 2951 N N . THR B 1 133 ? -2.922 -5.27 -4.656 1 98.06 133 THR B N 1
ATOM 2952 C CA . THR B 1 133 ? -3.395 -6.188 -3.625 1 98.06 133 THR B CA 1
ATOM 2953 C C . THR B 1 133 ? -3.254 -5.566 -2.238 1 98.06 133 THR B C 1
ATOM 2955 O O . THR B 1 133 ? -4.184 -5.625 -1.431 1 98.06 133 THR B O 1
ATOM 2958 N N . LEU B 1 134 ? -2.129 -4.984 -2.012 1 95.75 134 LEU B N 1
ATOM 2959 C CA . LEU B 1 134 ? -1.89 -4.328 -0.731 1 95.75 134 LEU B CA 1
ATOM 2960 C C . LEU B 1 134 ? -2.955 -3.275 -0.451 1 95.75 134 LEU B C 1
ATOM 2962 O O . LEU B 1 134 ? -3.561 -3.27 0.623 1 95.75 134 LEU B O 1
ATOM 2966 N N . LEU B 1 135 ? -3.178 -2.475 -1.388 1 95.94 135 LEU B N 1
ATOM 2967 C CA . LEU B 1 135 ? -4.105 -1.362 -1.231 1 95.94 135 LEU B CA 1
ATOM 2968 C C . LEU B 1 135 ? -5.543 -1.863 -1.137 1 95.94 135 LEU B C 1
ATOM 2970 O O . LEU B 1 135 ? -6.344 -1.331 -0.363 1 95.94 135 LEU B O 1
ATOM 2974 N N . ALA B 1 136 ? -5.859 -2.873 -1.899 1 97.94 136 ALA B N 1
ATOM 2975 C CA . ALA B 1 136 ? -7.219 -3.406 -1.899 1 97.94 136 ALA B CA 1
ATOM 2976 C C . ALA B 1 136 ? -7.547 -4.078 -0.569 1 97.94 136 ALA B C 1
ATOM 2978 O O . ALA B 1 136 ? -8.656 -3.936 -0.049 1 97.94 136 ALA B O 1
ATOM 2979 N N . VAL B 1 137 ? -6.633 -4.836 -0.052 1 96.38 137 VAL B N 1
ATOM 2980 C CA . VAL B 1 137 ? -6.863 -5.516 1.218 1 96.38 137 VAL B CA 1
ATOM 2981 C C . VAL B 1 137 ? -7.062 -4.484 2.326 1 96.38 137 VAL B C 1
ATOM 2983 O O . VAL B 1 137 ? -7.922 -4.652 3.193 1 96.38 137 VAL B O 1
ATOM 2986 N N . GLU B 1 138 ? -6.285 -3.418 2.303 1 93.56 138 GLU B N 1
ATOM 2987 C CA . GLU B 1 138 ? -6.445 -2.35 3.283 1 93.56 138 GLU B CA 1
ATOM 2988 C C . GLU B 1 138 ? -7.828 -1.71 3.178 1 93.56 138 GLU B C 1
ATOM 2990 O O . GLU B 1 138 ? -8.469 -1.428 4.195 1 93.56 138 GLU B O 1
ATOM 2995 N N . ALA B 1 139 ? -8.328 -1.547 2.012 1 94.88 139 ALA B N 1
ATOM 2996 C CA . ALA B 1 139 ? -9.539 -0.779 1.755 1 94.88 139 ALA B CA 1
ATOM 2997 C C . ALA B 1 139 ? -10.781 -1.645 1.934 1 94.88 139 ALA B C 1
ATOM 2999 O O . ALA B 1 139 ? -11.875 -1.131 2.199 1 94.88 139 ALA B O 1
ATOM 3000 N N . ALA B 1 140 ? -10.656 -2.906 1.809 1 96.75 140 ALA B N 1
ATOM 3001 C CA . ALA B 1 140 ? -11.797 -3.811 1.656 1 96.75 140 ALA B CA 1
ATOM 3002 C C . ALA B 1 140 ? -12.664 -3.811 2.908 1 96.75 140 ALA B C 1
ATOM 3004 O O . ALA B 1 140 ? -13.875 -4.043 2.83 1 96.75 140 ALA B O 1
ATOM 3005 N N . GLY B 1 141 ? -12.086 -3.553 4.004 1 93.88 141 GLY B N 1
ATOM 3006 C CA . GLY B 1 141 ? -12.836 -3.574 5.25 1 93.88 141 GLY B CA 1
ATOM 3007 C C . GLY B 1 141 ? -13.477 -2.24 5.586 1 93.88 141 GLY B C 1
ATOM 3008 O O . GLY B 1 141 ? -14.188 -2.121 6.586 1 93.88 141 GLY B O 1
ATOM 3009 N N . LEU B 1 142 ? -13.25 -1.21 4.828 1 91.31 142 LEU B N 1
ATOM 3010 C CA . LEU B 1 142 ? -13.688 0.147 5.129 1 91.31 142 LEU B CA 1
ATOM 3011 C C . LEU B 1 142 ? -14.898 0.525 4.289 1 91.31 142 LEU B C 1
ATOM 3013 O O . LEU B 1 142 ? -14.805 0.628 3.064 1 91.31 142 LEU B O 1
ATOM 3017 N N . PRO B 1 143 ? -16.031 0.755 4.859 1 89.62 143 PRO B N 1
ATOM 3018 C CA . PRO B 1 143 ? -17.297 0.918 4.129 1 89.62 143 PRO B CA 1
ATOM 3019 C C . PRO B 1 143 ? -17.312 2.168 3.252 1 89.62 143 PRO B C 1
ATOM 3021 O O . PRO B 1 143 ? -17.984 2.191 2.217 1 89.62 143 PRO B O 1
ATOM 3024 N N . HIS B 1 144 ? -16.594 3.219 3.615 1 87.19 144 HIS B N 1
ATOM 3025 C CA . HIS B 1 144 ? -16.703 4.473 2.881 1 87.19 144 HIS B CA 1
ATOM 3026 C C . HIS B 1 144 ? -15.812 4.473 1.646 1 87.19 144 HIS B C 1
ATOM 3028 O O . HIS B 1 144 ? -15.938 5.344 0.781 1 87.19 144 HIS B O 1
ATOM 3034 N N . LEU B 1 145 ? -14.883 3.535 1.676 1 91.38 145 LEU B N 1
ATOM 3035 C CA . LEU B 1 145 ? -14.062 3.377 0.481 1 91.38 145 LEU B CA 1
ATOM 3036 C C . LEU B 1 145 ? -14.703 2.402 -0.498 1 91.38 145 LEU B C 1
ATOM 3038 O O . LEU B 1 145 ? -15.07 1.286 -0.121 1 91.38 145 LEU B O 1
ATOM 3042 N N . TYR B 1 146 ? -14.883 2.816 -1.735 1 94.81 146 TYR B N 1
ATOM 3043 C CA . TYR B 1 146 ? -15.5 2.021 -2.789 1 94.81 146 TYR B CA 1
ATOM 3044 C C . TYR B 1 146 ? -16.875 1.535 -2.363 1 94.81 146 TYR B C 1
ATOM 3046 O O . TYR B 1 146 ? -17.141 0.329 -2.324 1 94.81 146 TYR B O 1
ATOM 3054 N N . PRO B 1 147 ? -17.734 2.451 -2.111 1 93.38 147 PRO B N 1
ATOM 3055 C CA . PRO B 1 147 ? -19.031 2.115 -1.512 1 93.38 147 PRO B CA 1
ATOM 3056 C C . PRO B 1 147 ? -19.875 1.218 -2.406 1 93.38 147 PRO B C 1
ATOM 3058 O O . PRO B 1 147 ? -20.766 0.507 -1.916 1 93.38 147 PRO B O 1
ATOM 3061 N N . ASP B 1 148 ? -19.578 1.187 -3.689 1 96.25 148 ASP B N 1
ATOM 3062 C CA . ASP B 1 148 ? -20.406 0.421 -4.617 1 96.25 148 ASP B CA 1
ATOM 3063 C C . ASP B 1 148 ? -19.844 -0.983 -4.824 1 96.25 148 ASP B C 1
ATOM 3065 O O . ASP B 1 148 ? -20.375 -1.757 -5.625 1 96.25 148 ASP B O 1
ATOM 3069 N N . ALA B 1 149 ? -18.812 -1.362 -4.043 1 97 149 ALA B N 1
ATOM 3070 C CA . ALA B 1 149 ? -18.094 -2.611 -4.293 1 97 149 ALA B CA 1
ATOM 3071 C C . ALA B 1 149 ? -18.625 -3.734 -3.408 1 97 149 ALA B C 1
ATOM 3073 O O . ALA B 1 149 ? -17.969 -4.766 -3.242 1 97 149 ALA B O 1
ATOM 3074 N N . GLY B 1 150 ? -19.812 -3.639 -2.805 1 96.5 150 GLY B N 1
ATOM 3075 C CA . GLY B 1 150 ? -20.344 -4.688 -1.952 1 96.5 150 GLY B CA 1
ATOM 3076 C C . GLY B 1 150 ? -20.094 -4.441 -0.476 1 96.5 150 GLY B C 1
ATOM 3077 O O . GLY B 1 150 ? -19.516 -3.422 -0.1 1 96.5 150 GLY B O 1
ATOM 3078 N N . GLU B 1 151 ? -20.484 -5.359 0.404 1 97.44 151 GLU B N 1
ATOM 3079 C CA . GLU B 1 151 ? -20.359 -5.234 1.854 1 97.44 151 GLU B CA 1
ATOM 3080 C C . GLU B 1 151 ? -18.906 -5.328 2.293 1 97.44 151 GLU B C 1
ATOM 3082 O O . GLU B 1 151 ? -18.172 -6.219 1.85 1 97.44 151 GLU B O 1
ATOM 3087 N N . PRO B 1 152 ? -18.484 -4.434 3.145 1 96.44 152 PRO B N 1
ATOM 3088 C CA . PRO B 1 152 ? -17.094 -4.461 3.596 1 96.44 152 PRO B CA 1
ATOM 3089 C C . PRO B 1 152 ? -16.703 -5.809 4.188 1 96.44 152 PRO B C 1
ATOM 3091 O O . PRO B 1 152 ? -17.516 -6.484 4.809 1 96.44 152 PRO B O 1
ATOM 3094 N N . TRP B 1 153 ? -15.445 -6.199 3.943 1 97.19 153 TRP B N 1
ATOM 3095 C CA . TRP B 1 153 ? -14.852 -7.418 4.48 1 97.19 153 TRP B CA 1
ATOM 3096 C C . TRP B 1 153 ? -13.359 -7.242 4.707 1 97.19 153 TRP B C 1
ATOM 3098 O O . TRP B 1 153 ? -12.625 -6.875 3.785 1 97.19 153 TRP B O 1
ATOM 3108 N N . GLN B 1 154 ? -12.93 -7.449 5.918 1 94.19 154 GLN B N 1
ATOM 3109 C CA . GLN B 1 154 ? -11.508 -7.363 6.223 1 94.19 154 GLN B CA 1
ATOM 3110 C C . GLN B 1 154 ? -10.883 -8.75 6.332 1 94.19 154 GLN B C 1
ATOM 3112 O O . GLN B 1 154 ? -11.117 -9.469 7.309 1 94.19 154 GLN B O 1
ATOM 3117 N N . PRO B 1 155 ? -10.086 -9.156 5.285 1 94.06 155 PRO B N 1
ATOM 3118 C CA . PRO B 1 155 ? -9.352 -10.422 5.449 1 94.06 155 PRO B CA 1
ATOM 3119 C C . PRO B 1 155 ? -8.508 -10.453 6.723 1 94.06 155 PRO B C 1
ATOM 3121 O O . PRO B 1 155 ? -7.977 -9.422 7.141 1 94.06 155 PRO B O 1
ATOM 3124 N N . ALA B 1 156 ? -8.305 -11.609 7.281 1 88.56 156 ALA B N 1
ATOM 3125 C CA . ALA B 1 156 ? -7.574 -11.773 8.531 1 88.56 156 ALA B CA 1
ATOM 3126 C C . ALA B 1 156 ? -6.07 -11.688 8.305 1 88.56 156 ALA B C 1
ATOM 3128 O O . ALA B 1 156 ? -5.32 -11.305 9.203 1 88.56 156 ALA B O 1
ATOM 3129 N N . ALA B 1 157 ? -5.684 -12.047 7.059 1 89.88 157 ALA B N 1
ATOM 3130 C CA . ALA B 1 157 ? -4.25 -12.047 6.793 1 89.88 157 ALA B CA 1
ATOM 3131 C C . ALA B 1 157 ? -3.965 -11.844 5.305 1 89.88 157 ALA B C 1
ATOM 3133 O O . ALA B 1 157 ? -4.789 -12.188 4.457 1 89.88 157 ALA B O 1
ATOM 3134 N N . LEU B 1 158 ? -2.828 -11.273 5.078 1 93.81 158 LEU B N 1
ATOM 3135 C CA . LEU B 1 158 ? -2.27 -11.133 3.738 1 93.81 158 LEU B CA 1
ATOM 3136 C C . LEU B 1 158 ? -0.872 -11.734 3.664 1 93.81 158 LEU B C 1
ATOM 3138 O O . LEU B 1 158 ? -0.009 -11.422 4.484 1 93.81 158 LEU B O 1
ATOM 3142 N N . TYR B 1 159 ? -0.734 -12.641 2.736 1 94.12 159 TYR B N 1
ATOM 3143 C CA . TYR B 1 159 ? 0.567 -13.242 2.477 1 94.12 159 TYR B CA 1
ATOM 3144 C C . TYR B 1 159 ? 1.038 -12.938 1.06 1 94.12 159 TYR B C 1
ATOM 3146 O O . TYR B 1 159 ? 0.242 -12.945 0.118 1 94.12 159 TYR B O 1
ATOM 3154 N N . ALA B 1 160 ? 2.281 -12.641 0.96 1 96.06 160 ALA B N 1
ATOM 3155 C CA . ALA B 1 160 ? 2.926 -12.5 -0.343 1 96.06 160 ALA B CA 1
ATOM 3156 C C . ALA B 1 160 ? 3.818 -13.703 -0.646 1 96.06 160 ALA B C 1
ATOM 3158 O O . ALA B 1 160 ? 4.754 -13.992 0.102 1 96.06 160 ALA B O 1
ATOM 3159 N N . ALA B 1 161 ? 3.498 -14.422 -1.714 1 96.5 161 ALA B N 1
ATOM 3160 C CA . ALA B 1 161 ? 4.375 -15.508 -2.141 1 96.5 161 ALA B CA 1
ATOM 3161 C C . ALA B 1 161 ? 5.754 -14.984 -2.529 1 96.5 161 ALA B C 1
ATOM 3163 O O . ALA B 1 161 ? 5.863 -13.938 -3.178 1 96.5 161 ALA B O 1
ATOM 3164 N N . THR B 1 162 ? 6.789 -15.672 -2.066 1 94.69 162 THR B N 1
ATOM 3165 C CA . THR B 1 162 ? 8.141 -15.18 -2.311 1 94.69 162 THR B CA 1
ATOM 3166 C C . THR B 1 162 ? 9.109 -16.328 -2.521 1 94.69 162 THR B C 1
ATOM 3168 O O . THR B 1 162 ? 8.703 -17.5 -2.541 1 94.69 162 THR B O 1
ATOM 3171 N N . HIS B 1 163 ? 10.328 -15.992 -2.9 1 93.81 163 HIS B N 1
ATOM 3172 C CA . HIS B 1 163 ? 11.422 -16.938 -3.098 1 93.81 163 HIS B CA 1
ATOM 3173 C C . HIS B 1 163 ? 12.703 -16.453 -2.424 1 93.81 163 HIS B C 1
ATOM 3175 O O . HIS B 1 163 ? 13.375 -15.555 -2.938 1 93.81 163 HIS B O 1
ATOM 3181 N N . PRO B 1 164 ? 13.008 -17.094 -1.321 1 92.5 164 PRO B N 1
ATOM 3182 C CA . PRO B 1 164 ? 14.258 -16.688 -0.671 1 92.5 164 PRO B CA 1
ATOM 3183 C C . PRO B 1 164 ? 15.492 -17.188 -1.412 1 92.5 164 PRO B C 1
ATOM 3185 O O . PRO B 1 164 ? 15.391 -18.062 -2.283 1 92.5 164 PRO B O 1
ATOM 3188 N N . GLU B 1 165 ? 16.594 -16.656 -1.06 1 86.81 165 GLU B N 1
ATOM 3189 C CA . GLU B 1 165 ? 17.859 -17.078 -1.654 1 86.81 165 GLU B CA 1
ATOM 3190 C C . GLU B 1 165 ? 18.062 -18.578 -1.513 1 86.81 165 GLU B C 1
ATOM 3192 O O . GLU B 1 165 ? 18.484 -19.25 -2.459 1 86.81 165 GLU B O 1
ATOM 3197 N N . SER B 1 166 ? 17.75 -19.094 -0.394 1 84.94 166 SER B N 1
ATOM 3198 C CA . SER B 1 166 ? 17.922 -20.516 -0.133 1 84.94 166 SER B CA 1
ATOM 3199 C C . SER B 1 166 ? 16.969 -21.359 -0.969 1 84.94 166 SER B C 1
ATOM 3201 O O . SER B 1 166 ? 17.234 -22.531 -1.238 1 84.94 166 SER B O 1
ATOM 3203 N N . GLY B 1 167 ? 15.906 -20.734 -1.394 1 81.25 167 GLY B N 1
ATOM 3204 C CA . GLY B 1 167 ? 14.867 -21.469 -2.109 1 81.25 167 GLY B CA 1
ATOM 3205 C C . GLY B 1 167 ? 15.07 -21.469 -3.613 1 81.25 167 GLY B C 1
ATOM 3206 O O . GLY B 1 167 ? 14.367 -22.172 -4.34 1 81.25 167 GLY B O 1
ATOM 3207 N N . VAL B 1 168 ? 16.031 -20.672 -4.07 1 84.94 168 VAL B N 1
ATOM 3208 C CA . VAL B 1 168 ? 16.141 -20.547 -5.52 1 84.94 168 VAL B CA 1
ATOM 3209 C C . VAL B 1 168 ? 17.438 -21.219 -6 1 84.94 168 VAL B C 1
ATOM 3211 O O . VAL B 1 168 ? 17.844 -21.047 -7.152 1 84.94 168 VAL B O 1
ATOM 3214 N N . ARG B 1 169 ? 17.969 -22.031 -5.227 1 84.06 169 ARG B N 1
ATOM 3215 C CA . ARG B 1 169 ? 19.25 -22.641 -5.57 1 84.06 169 ARG B CA 1
ATOM 3216 C C . ARG B 1 169 ? 19.141 -23.484 -6.836 1 84.06 169 ARG B C 1
ATOM 3218 O O . ARG B 1 169 ? 20.016 -23.438 -7.703 1 84.06 169 ARG B O 1
ATOM 3225 N N . LEU B 1 170 ? 18.078 -24.219 -6.938 1 83.25 170 LEU B N 1
ATOM 3226 C CA . LEU B 1 170 ? 17.906 -25.125 -8.07 1 83.25 170 LEU B CA 1
ATOM 3227 C C . LEU B 1 170 ? 17.312 -24.375 -9.266 1 83.25 170 LEU B C 1
ATOM 3229 O O . LEU B 1 170 ? 17.688 -24.641 -10.414 1 83.25 170 LEU B O 1
ATOM 3233 N N . LEU B 1 171 ? 16.5 -23.422 -9.008 1 86.25 171 LEU B N 1
ATOM 3234 C CA . LEU B 1 171 ? 15.773 -22.734 -10.07 1 86.25 171 LEU B CA 1
ATOM 3235 C C . LEU B 1 171 ? 16.594 -21.594 -10.633 1 86.25 171 LEU B C 1
ATOM 3237 O O . LEU B 1 171 ? 16.5 -21.281 -11.828 1 86.25 171 LEU B O 1
ATOM 3241 N N . GLY B 1 172 ? 17.406 -20.969 -9.828 1 85.88 172 GLY B N 1
ATOM 3242 C CA . GLY B 1 172 ? 18.172 -19.797 -10.211 1 85.88 172 GLY B CA 1
ATOM 3243 C C . GLY B 1 172 ? 19 -20 -11.461 1 85.88 172 GLY B C 1
ATOM 3244 O O . GLY B 1 172 ? 18.797 -19.297 -12.461 1 85.88 172 GLY B O 1
ATOM 3245 N N . PRO B 1 173 ? 19.828 -20.984 -11.445 1 86.06 173 PRO B N 1
ATOM 3246 C CA . PRO B 1 173 ? 20.672 -21.25 -12.609 1 86.06 173 PRO B CA 1
ATOM 3247 C C . PRO B 1 173 ? 19.859 -21.562 -13.867 1 86.06 173 PRO B C 1
ATOM 3249 O O . PRO B 1 173 ? 20.266 -21.203 -14.977 1 86.06 173 PRO B O 1
ATOM 3252 N N . ARG B 1 174 ? 18.781 -22.172 -13.711 1 86.06 174 ARG B N 1
ATOM 3253 C CA . ARG B 1 174 ? 17.953 -22.516 -14.852 1 86.06 174 ARG B CA 1
ATOM 3254 C C . ARG B 1 174 ? 17.297 -21.281 -15.469 1 86.06 174 ARG B C 1
ATOM 3256 O O . ARG B 1 174 ? 17.219 -21.156 -16.688 1 86.06 174 ARG B O 1
ATOM 3263 N N . LEU B 1 175 ? 16.844 -20.438 -14.617 1 87.44 175 LEU B N 1
ATOM 3264 C CA . LEU B 1 175 ? 16.281 -19.188 -15.094 1 87.44 175 LEU B CA 1
ATOM 3265 C C . LEU B 1 175 ? 17.344 -18.328 -15.781 1 87.44 175 LEU B C 1
ATOM 3267 O O . LEU B 1 175 ? 17.094 -17.766 -16.844 1 87.44 175 LEU B O 1
ATOM 3271 N N . GLN B 1 176 ? 18.469 -18.312 -15.242 1 87.31 176 GLN B N 1
ATOM 3272 C CA . GLN B 1 176 ? 19.562 -17.531 -15.82 1 87.31 176 GLN B CA 1
ATOM 3273 C C . GLN B 1 176 ? 19.969 -18.078 -17.188 1 87.31 176 GLN B C 1
ATOM 3275 O O . GLN B 1 176 ? 20.328 -17.328 -18.078 1 87.31 176 GLN B O 1
ATOM 3280 N N . SER B 1 177 ? 19.875 -19.344 -17.297 1 88 177 SER B N 1
ATOM 3281 C CA . SER B 1 177 ? 20.281 -20 -18.531 1 88 177 SER B CA 1
ATOM 3282 C C . SER B 1 177 ? 19.391 -19.578 -19.703 1 88 177 SER B C 1
ATOM 3284 O O . SER B 1 177 ? 19.781 -19.688 -20.859 1 88 177 SER B O 1
ATOM 3286 N N . VAL B 1 178 ? 18.234 -19.109 -19.391 1 87.94 178 VAL B N 1
ATOM 3287 C CA . VAL B 1 178 ? 17.328 -18.688 -20.453 1 87.94 178 VAL B CA 1
ATOM 3288 C C . VAL B 1 178 ? 17.219 -17.172 -20.484 1 87.94 178 VAL B C 1
ATOM 3290 O O . VAL B 1 178 ? 16.25 -16.625 -21 1 87.94 178 VAL B O 1
ATOM 3293 N N . GLY B 1 179 ? 18.125 -16.5 -19.766 1 86.81 179 GLY B N 1
ATOM 3294 C CA . GLY B 1 179 ? 18.266 -15.062 -19.859 1 86.81 179 GLY B CA 1
ATOM 3295 C C . GLY B 1 179 ? 17.375 -14.305 -18.891 1 86.81 179 GLY B C 1
ATOM 3296 O O . GLY B 1 179 ? 17.141 -13.117 -19.062 1 86.81 179 GLY B O 1
ATOM 3297 N N . LYS B 1 180 ? 16.875 -15 -17.906 1 85.62 180 LYS B N 1
ATOM 3298 C CA . LYS B 1 180 ? 16.016 -14.328 -16.953 1 85.62 180 LYS B CA 1
ATOM 3299 C C . LYS B 1 180 ? 16.797 -13.883 -15.727 1 85.62 180 LYS B C 1
ATOM 3301 O O . LYS B 1 180 ? 17.75 -14.539 -15.32 1 85.62 180 LYS B O 1
ATOM 3306 N N . THR B 1 181 ? 16.391 -12.719 -15.258 1 82.31 181 THR B N 1
ATOM 3307 C CA . THR B 1 181 ? 16.953 -12.234 -14 1 82.31 181 THR B CA 1
ATOM 3308 C C . THR B 1 181 ? 16.406 -13.047 -12.82 1 82.31 181 THR B C 1
ATOM 3310 O O . THR B 1 181 ? 15.312 -13.594 -12.891 1 82.31 181 THR B O 1
ATOM 3313 N N . VAL B 1 182 ? 17.281 -13.188 -11.844 1 85.38 182 VAL B N 1
ATOM 3314 C CA . VAL B 1 182 ? 16.859 -13.891 -10.641 1 85.38 182 VAL B CA 1
ATOM 3315 C C . VAL B 1 182 ? 16.984 -12.969 -9.43 1 85.38 182 VAL B C 1
ATOM 3317 O O . VAL B 1 182 ? 18.094 -12.578 -9.055 1 85.38 182 VAL B O 1
ATOM 3320 N N . HIS B 1 183 ? 15.852 -12.57 -8.961 1 84.19 183 HIS B N 1
ATOM 3321 C CA . HIS B 1 183 ? 15.781 -11.836 -7.707 1 84.19 183 HIS B CA 1
ATOM 3322 C C . HIS B 1 183 ? 15.273 -12.719 -6.574 1 84.19 183 HIS B C 1
ATOM 3324 O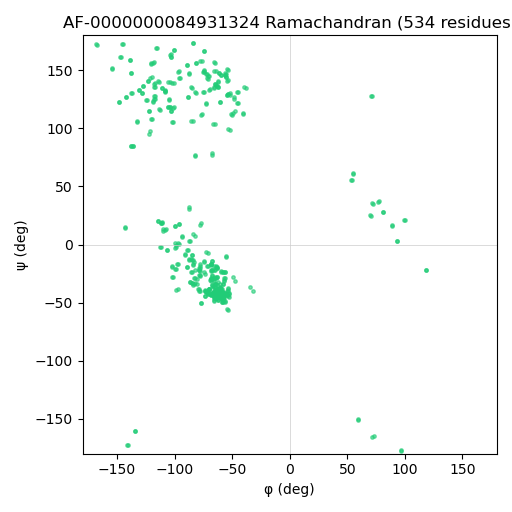 O . HIS B 1 183 ? 14.211 -13.328 -6.684 1 84.19 183 HIS B O 1
ATOM 3330 N N . ALA B 1 184 ? 16.109 -12.883 -5.582 1 88.44 184 ALA B N 1
ATOM 3331 C CA . ALA B 1 184 ? 15.695 -13.633 -4.406 1 88.44 184 ALA B CA 1
ATOM 3332 C C . ALA B 1 184 ? 15.422 -12.711 -3.227 1 88.44 184 ALA B C 1
ATOM 3334 O O . ALA B 1 184 ? 16.109 -11.703 -3.041 1 88.44 184 ALA B O 1
ATOM 3335 N N . ALA B 1 185 ? 14.422 -13.023 -2.547 1 89.56 185 ALA B N 1
ATOM 3336 C CA . ALA B 1 185 ? 14.109 -12.258 -1.342 1 89.56 185 ALA B CA 1
ATOM 3337 C C . ALA B 1 185 ? 15.117 -12.539 -0.234 1 89.56 185 ALA B C 1
ATOM 3339 O O . ALA B 1 185 ? 15.578 -13.68 -0.083 1 89.56 185 ALA B O 1
ATOM 3340 N N . PRO B 1 186 ? 15.461 -11.469 0.534 1 87.44 186 PRO B N 1
ATOM 3341 C CA . PRO B 1 186 ? 16.219 -11.773 1.748 1 87.44 186 PRO B CA 1
ATOM 3342 C C . PRO B 1 186 ? 15.516 -12.773 2.656 1 87.44 186 PRO B C 1
ATOM 3344 O O . PRO B 1 186 ? 14.289 -12.758 2.766 1 87.44 186 PRO B O 1
ATOM 3347 N N . GLU B 1 187 ? 16.297 -13.594 3.35 1 90.12 187 GLU B N 1
ATOM 3348 C CA . GLU B 1 187 ? 15.727 -14.633 4.207 1 90.12 187 GLU B CA 1
ATOM 3349 C C . GLU B 1 187 ? 14.789 -14.031 5.25 1 90.12 187 GLU B C 1
ATOM 3351 O O . GLU B 1 187 ? 13.797 -14.664 5.629 1 90.12 187 GLU B O 1
ATOM 3356 N N . ALA B 1 188 ? 15.102 -12.797 5.656 1 87.81 188 ALA B N 1
ATOM 3357 C CA . ALA B 1 188 ? 14.336 -12.133 6.711 1 87.81 188 ALA B CA 1
ATOM 3358 C C . ALA B 1 188 ? 12.914 -11.828 6.246 1 87.81 188 ALA B C 1
ATOM 3360 O O . ALA B 1 188 ? 12.023 -11.578 7.062 1 87.81 188 ALA B O 1
ATOM 3361 N N . TYR B 1 189 ? 12.672 -11.922 4.984 1 89.06 189 TYR B N 1
ATOM 3362 C CA . TYR B 1 189 ? 11.344 -11.633 4.434 1 89.06 189 TYR B CA 1
ATOM 3363 C C . TYR B 1 189 ? 10.469 -12.875 4.449 1 89.06 189 TYR B C 1
ATOM 3365 O O . TYR B 1 189 ? 9.258 -12.789 4.246 1 89.06 189 TYR B O 1
ATOM 3373 N N . VAL B 1 190 ? 11.047 -14.008 4.68 1 91.25 190 VAL B N 1
ATOM 3374 C CA . VAL B 1 190 ? 10.266 -15.234 4.742 1 91.25 190 VAL B CA 1
ATOM 3375 C C . VAL B 1 190 ? 9.703 -15.422 6.148 1 91.25 190 VAL B C 1
ATOM 3377 O O . VAL B 1 190 ? 10.438 -15.766 7.078 1 91.25 190 VAL B O 1
ATOM 3380 N N . THR B 1 191 ? 8.43 -15.211 6.297 1 89.44 191 THR B N 1
ATOM 3381 C CA . THR B 1 191 ? 7.797 -15.352 7.602 1 89.44 191 THR B CA 1
ATOM 3382 C C . THR B 1 191 ? 7.098 -16.703 7.723 1 89.44 191 THR B C 1
ATOM 3384 O O . THR B 1 191 ? 6.805 -17.156 8.828 1 89.44 191 THR B O 1
ATOM 3387 N N . THR B 1 192 ? 6.773 -17.359 6.586 1 91 192 THR B N 1
ATOM 3388 C CA . THR B 1 192 ? 6.043 -18.609 6.57 1 91 192 THR B CA 1
ATOM 3389 C C . THR B 1 192 ? 6.57 -19.531 5.473 1 91 192 THR B C 1
ATOM 3391 O O . THR B 1 192 ? 6.754 -19.094 4.332 1 91 192 THR B O 1
ATOM 3394 N N . THR B 1 193 ? 6.895 -20.672 5.828 1 92.19 193 THR B N 1
ATOM 3395 C CA . THR B 1 193 ? 7.281 -21.734 4.902 1 92.19 193 THR B CA 1
ATOM 3396 C C . THR B 1 193 ? 6.309 -22.906 4.988 1 92.19 193 THR B C 1
ATOM 3398 O O . THR B 1 193 ? 6.02 -23.406 6.078 1 92.19 193 THR B O 1
ATOM 3401 N N . VAL B 1 194 ? 5.785 -23.328 3.869 1 93.06 194 VAL B N 1
ATOM 3402 C CA . VAL B 1 194 ? 4.809 -24.406 3.852 1 93.06 194 VAL B CA 1
ATOM 3403 C C . VAL B 1 194 ? 5.348 -25.578 3.041 1 93.06 194 VAL B C 1
ATOM 3405 O O . VAL B 1 194 ? 5.695 -25.438 1.868 1 93.06 194 VAL B O 1
ATOM 3408 N N . ASP B 1 195 ? 5.406 -26.734 3.682 1 92.94 195 ASP B N 1
ATOM 3409 C CA . ASP B 1 195 ? 5.691 -27.984 2.959 1 92.94 195 ASP B CA 1
ATOM 3410 C C . ASP B 1 195 ? 4.461 -28.469 2.199 1 92.94 195 ASP B C 1
ATOM 3412 O O . ASP B 1 195 ? 3.494 -28.938 2.805 1 92.94 195 ASP B O 1
ATOM 3416 N N . VAL B 1 196 ? 4.578 -28.391 0.89 1 95 196 VAL B N 1
ATOM 3417 C CA . VAL B 1 196 ? 3.432 -28.797 0.089 1 95 196 VAL B CA 1
ATOM 3418 C C . VAL B 1 196 ? 3.785 -30.047 -0.714 1 95 196 VAL B C 1
ATOM 3420 O O . VAL B 1 196 ? 3.166 -30.328 -1.742 1 95 196 VAL B O 1
ATOM 3423 N N . SER B 1 197 ? 4.77 -30.75 -0.316 1 94.94 197 SER B N 1
ATOM 3424 C CA . SER B 1 197 ? 5.207 -31.969 -1.001 1 94.94 197 SER B CA 1
ATOM 3425 C C . SER B 1 197 ? 4.059 -32.938 -1.172 1 94.94 197 SER B C 1
ATOM 3427 O O . SER B 1 197 ? 3.953 -33.625 -2.203 1 94.94 197 SER B O 1
ATOM 3429 N N . PRO B 1 198 ? 3.15 -33.094 -0.23 1 93.69 198 PRO B N 1
ATOM 3430 C CA . PRO B 1 198 ? 2.029 -34.031 -0.43 1 93.69 198 PRO B CA 1
ATOM 3431 C C . PRO B 1 198 ? 1.115 -33.594 -1.578 1 93.69 198 PRO B C 1
ATOM 3433 O O . PRO B 1 198 ? 0.366 -34.406 -2.111 1 93.69 198 PRO B O 1
ATOM 3436 N N . TRP B 1 199 ? 1.183 -32.344 -1.971 1 95.06 199 TRP B N 1
ATOM 3437 C CA . TRP B 1 199 ? 0.312 -31.828 -3.018 1 95.06 199 TRP B CA 1
ATOM 3438 C C . TRP B 1 199 ? 1.103 -31.531 -4.285 1 95.06 199 TRP B C 1
ATOM 3440 O O . TRP B 1 199 ? 0.617 -30.828 -5.176 1 95.06 199 TRP B O 1
ATOM 3450 N N . ALA B 1 200 ? 2.326 -32 -4.32 1 96.44 200 ALA B N 1
ATOM 3451 C CA . ALA B 1 200 ? 3.205 -31.719 -5.445 1 96.44 200 ALA B CA 1
ATOM 3452 C C . ALA B 1 200 ? 2.607 -32.219 -6.758 1 96.44 200 ALA B C 1
ATOM 3454 O O . ALA B 1 200 ? 2.707 -31.547 -7.789 1 96.44 200 ALA B O 1
ATOM 3455 N N . ALA B 1 201 ? 2 -33.406 -6.699 1 96.94 201 ALA B N 1
ATOM 3456 C CA . ALA B 1 201 ? 1.425 -33.969 -7.914 1 96.94 201 ALA B CA 1
ATOM 3457 C C . ALA B 1 201 ? 0.276 -33.094 -8.438 1 96.94 201 ALA B C 1
ATOM 3459 O O . ALA B 1 201 ? 0.19 -32.844 -9.633 1 96.94 201 ALA B O 1
ATOM 3460 N N . VAL B 1 202 ? -0.617 -32.688 -7.539 1 98 202 VAL B N 1
ATOM 3461 C CA . VAL B 1 202 ? -1.748 -31.844 -7.902 1 98 202 VAL B CA 1
ATOM 3462 C C . VAL B 1 202 ? -1.241 -30.5 -8.406 1 98 202 VAL B C 1
ATOM 3464 O O . VAL B 1 202 ? -1.732 -29.984 -9.414 1 98 202 VAL B O 1
ATOM 3467 N N . LYS B 1 203 ? -0.275 -29.938 -7.715 1 98.38 203 LYS B N 1
ATOM 3468 C CA . LYS B 1 203 ? 0.337 -28.688 -8.125 1 98.38 203 LYS B CA 1
ATOM 3469 C C . LYS B 1 203 ? 0.941 -28.797 -9.523 1 98.38 203 LYS B C 1
ATOM 3471 O O . LYS B 1 203 ? 0.756 -27.906 -10.359 1 98.38 203 LYS B O 1
ATOM 3476 N N . TRP B 1 204 ? 1.588 -29.859 -9.781 1 98.38 204 TRP B N 1
ATOM 3477 C CA . TRP B 1 204 ? 2.213 -30.062 -11.086 1 98.38 204 TRP B CA 1
ATOM 3478 C C . TRP B 1 204 ? 1.161 -30.188 -12.18 1 98.38 204 TRP B C 1
ATOM 3480 O O . TRP B 1 204 ? 1.312 -29.625 -13.266 1 98.38 204 TRP B O 1
ATOM 3490 N N . GLU B 1 205 ? 0.131 -30.938 -11.898 1 98.62 205 GLU B N 1
ATOM 3491 C CA . GLU B 1 205 ? -0.965 -31.062 -12.859 1 98.62 205 GLU B CA 1
ATOM 3492 C C . GLU B 1 205 ? -1.554 -29.703 -13.203 1 98.62 205 GLU B C 1
ATOM 3494 O O . GLU B 1 205 ? -1.846 -29.422 -14.367 1 98.62 205 GLU B O 1
ATOM 3499 N N . ALA B 1 206 ? -1.724 -28.859 -12.211 1 98.88 206 ALA B N 1
ATOM 3500 C CA . ALA B 1 206 ? -2.25 -27.516 -12.43 1 98.88 206 ALA B CA 1
ATOM 3501 C C . ALA B 1 206 ? -1.293 -26.688 -13.281 1 98.88 206 ALA B C 1
ATOM 3503 O O . ALA B 1 206 ? -1.723 -25.953 -14.172 1 98.88 206 ALA B O 1
ATOM 3504 N N . ILE B 1 207 ? 0.013 -26.766 -13 1 98.75 207 ILE B N 1
ATOM 3505 C CA . ILE B 1 207 ? 1.018 -26.031 -13.773 1 98.75 207 ILE B CA 1
ATOM 3506 C C . ILE B 1 207 ? 0.96 -26.484 -15.234 1 98.75 207 ILE B C 1
ATOM 3508 O O . ILE B 1 207 ? 0.96 -25.656 -16.141 1 98.75 207 ILE B O 1
ATOM 3512 N N . LEU B 1 208 ? 0.77 -27.75 -15.477 1 98.25 208 LEU B N 1
ATOM 3513 C CA . LEU B 1 208 ? 0.769 -28.312 -16.828 1 98.25 208 LEU B CA 1
ATOM 3514 C C . LEU B 1 208 ? -0.51 -27.938 -17.562 1 98.25 208 LEU B C 1
ATOM 3516 O O . LEU B 1 208 ? -0.553 -27.984 -18.797 1 98.25 208 LEU B O 1
ATOM 3520 N N . ALA B 1 209 ? -1.547 -27.672 -16.812 1 98.69 209 ALA B N 1
ATOM 3521 C CA . ALA B 1 209 ? -2.797 -27.25 -17.438 1 98.69 209 ALA B CA 1
ATOM 3522 C C . ALA B 1 209 ? -2.602 -25.969 -18.234 1 98.69 209 ALA B C 1
ATOM 3524 O O . ALA B 1 209 ? -3.416 -25.641 -19.109 1 98.69 209 ALA B O 1
ATOM 3525 N N . HIS B 1 210 ? -1.593 -25.219 -17.906 1 98.62 210 HIS B N 1
ATOM 3526 C CA . HIS B 1 210 ? -1.216 -24.062 -18.719 1 98.62 210 HIS B CA 1
ATOM 3527 C C . HIS B 1 210 ? -0.355 -24.484 -19.906 1 98.62 210 HIS B C 1
ATOM 3529 O O . HIS B 1 210 ? 0.833 -24.156 -19.953 1 98.62 210 HIS B O 1
ATOM 3535 N N . ARG B 1 211 ? -1.026 -25.031 -20.859 1 98.12 211 ARG B N 1
ATOM 3536 C CA . ARG B 1 211 ? -0.412 -25.781 -21.953 1 98.12 211 ARG B CA 1
ATOM 3537 C C . ARG B 1 211 ? 0.44 -24.875 -22.828 1 98.12 211 ARG B C 1
ATOM 3539 O O . ARG B 1 211 ? 1.533 -25.266 -23.25 1 98.12 211 ARG B O 1
ATOM 3546 N N . SER B 1 212 ? -0.053 -23.703 -23.141 1 97.12 212 SER B N 1
ATOM 3547 C CA . SER B 1 212 ? 0.665 -22.781 -24.031 1 97.12 212 SER B CA 1
ATOM 3548 C C . SER B 1 212 ? 1.99 -22.359 -23.406 1 97.12 212 SER B C 1
ATOM 3550 O O . SER B 1 212 ? 2.977 -22.156 -24.125 1 97.12 212 SER B O 1
ATOM 3552 N N . GLU B 1 213 ? 2.02 -22.219 -22.078 1 96.5 213 GLU B N 1
ATOM 3553 C CA . GLU B 1 213 ? 3.248 -21.844 -21.375 1 96.5 213 GLU B CA 1
ATOM 3554 C C . GLU B 1 213 ? 4.18 -23.047 -21.219 1 96.5 213 GLU B C 1
ATOM 3556 O O . GLU B 1 213 ? 5.398 -22.922 -21.344 1 96.5 213 GLU B O 1
ATOM 3561 N N . ALA B 1 214 ? 3.619 -24.234 -20.953 1 97 214 ALA B N 1
ATOM 3562 C CA . ALA B 1 214 ? 4.406 -25.453 -20.75 1 97 214 ALA B CA 1
ATOM 3563 C C . ALA B 1 214 ? 5.09 -25.875 -22.031 1 97 214 ALA B C 1
ATOM 3565 O O . ALA B 1 214 ? 6.148 -26.516 -22 1 97 214 ALA B O 1
ATOM 3566 N N . ALA B 1 215 ? 4.523 -25.531 -23.141 1 96.44 215 ALA B N 1
ATOM 3567 C CA . ALA B 1 215 ? 5.035 -25.953 -24.438 1 96.44 215 ALA B CA 1
ATOM 3568 C C . ALA B 1 215 ? 6.254 -25.125 -24.844 1 96.44 215 ALA B C 1
ATOM 3570 O O . ALA B 1 215 ? 7.043 -25.547 -25.688 1 96.44 215 ALA B O 1
ATOM 3571 N N . ARG B 1 216 ? 6.418 -23.969 -24.266 1 94.06 216 ARG B N 1
ATOM 3572 C CA . ARG B 1 216 ? 7.5 -23.062 -24.609 1 94.06 216 ARG B CA 1
ATOM 3573 C C . ARG B 1 216 ? 8.68 -23.219 -23.656 1 94.06 216 ARG B C 1
ATOM 3575 O O . ARG B 1 216 ? 8.492 -23.516 -22.484 1 94.06 216 ARG B O 1
ATOM 3582 N N . PRO B 1 217 ? 9.875 -23 -24.094 1 90.94 217 PRO B N 1
ATOM 3583 C CA . PRO B 1 217 ? 11.055 -23.312 -23.281 1 90.94 217 PRO B CA 1
ATOM 3584 C C . PRO B 1 217 ? 11.414 -22.219 -22.297 1 90.94 217 PRO B C 1
ATOM 3586 O O . PRO B 1 217 ? 12.172 -22.438 -21.359 1 90.94 217 PRO B O 1
ATOM 3589 N N . ARG B 1 218 ? 10.898 -21.094 -22.406 1 89.88 218 ARG B N 1
ATOM 3590 C CA . ARG B 1 218 ? 11.398 -19.984 -21.609 1 89.88 218 ARG B CA 1
ATOM 3591 C C . ARG B 1 218 ? 10.531 -19.75 -20.375 1 89.88 218 ARG B C 1
ATOM 3593 O O . ARG B 1 218 ? 11.047 -19.5 -19.281 1 89.88 218 ARG B O 1
ATOM 3600 N N . PRO B 1 219 ? 9.211 -19.906 -20.594 1 92.81 219 PRO B N 1
ATOM 3601 C CA . PRO B 1 219 ? 8.398 -19.734 -19.391 1 92.81 219 PRO B CA 1
ATOM 3602 C C . PRO B 1 219 ? 8.664 -20.812 -18.344 1 92.81 219 PRO B C 1
ATOM 3604 O O . PRO B 1 219 ? 9.094 -21.922 -18.672 1 92.81 219 PRO B O 1
ATOM 3607 N N . LEU B 1 220 ? 8.359 -20.453 -17.109 1 93.56 220 LEU B N 1
ATOM 3608 C CA . LEU B 1 220 ? 8.695 -21.328 -15.992 1 93.56 220 LEU B CA 1
ATOM 3609 C C . LEU B 1 220 ? 8 -22.672 -16.141 1 93.56 220 LEU B C 1
ATOM 3611 O O . LEU B 1 220 ? 8.617 -23.719 -15.898 1 93.56 220 LEU B O 1
ATOM 3615 N N . PRO B 1 221 ? 6.695 -22.75 -16.5 1 96.44 221 PRO B N 1
ATOM 3616 C CA . PRO B 1 221 ? 6.105 -24.078 -16.719 1 96.44 221 PRO B CA 1
ATOM 3617 C C . PRO B 1 221 ? 6.895 -24.922 -17.703 1 96.44 221 PRO B C 1
ATOM 3619 O O . PRO B 1 221 ? 7.066 -26.125 -17.5 1 96.44 221 PRO B O 1
ATOM 3622 N N . GLY B 1 222 ? 7.359 -24.266 -18.75 1 95.94 222 GLY B N 1
ATOM 3623 C CA . GLY B 1 222 ? 8.172 -24.984 -19.719 1 95.94 222 GLY B CA 1
ATOM 3624 C C . GLY B 1 222 ? 9.508 -25.422 -19.172 1 95.94 222 GLY B C 1
ATOM 3625 O O . GLY B 1 222 ? 9.945 -26.562 -19.422 1 95.94 222 GLY B O 1
ATOM 3626 N N . LEU B 1 223 ? 10.156 -24.594 -18.422 1 93.94 223 LEU B N 1
ATOM 3627 C CA . LEU B 1 223 ? 11.43 -24.938 -17.797 1 93.94 223 LEU B CA 1
ATOM 3628 C C . LEU B 1 223 ? 11.258 -26.109 -16.844 1 93.94 223 LEU B C 1
ATOM 3630 O O . LEU B 1 223 ? 12.07 -27.031 -16.844 1 93.94 223 LEU B O 1
ATOM 3634 N N . LEU B 1 224 ? 10.227 -26.094 -16.062 1 95.38 224 LEU B N 1
ATOM 3635 C CA . LEU B 1 224 ? 9.961 -27.156 -15.102 1 95.38 224 LEU B CA 1
ATOM 3636 C C . LEU B 1 224 ? 9.633 -28.469 -15.805 1 95.38 224 LEU B C 1
ATOM 3638 O O . LEU B 1 224 ? 10.016 -29.531 -15.336 1 95.38 224 LEU B O 1
ATOM 3642 N N . ALA B 1 225 ? 8.938 -28.344 -16.938 1 95.12 225 ALA B N 1
ATOM 3643 C CA . ALA B 1 225 ? 8.516 -29.531 -17.688 1 95.12 225 ALA B CA 1
ATOM 3644 C C . ALA B 1 225 ? 9.727 -30.281 -18.234 1 95.12 225 ALA B C 1
ATOM 3646 O O . ALA B 1 225 ? 9.641 -31.484 -18.516 1 95.12 225 ALA B O 1
ATOM 3647 N N . ARG B 1 226 ? 10.852 -29.641 -18.312 1 93.12 226 ARG B N 1
ATOM 3648 C CA . ARG B 1 226 ? 12.039 -30.234 -18.906 1 93.12 226 ARG B CA 1
ATOM 3649 C C . ARG B 1 226 ? 12.992 -30.766 -17.844 1 93.12 226 ARG B C 1
ATOM 3651 O O . ARG B 1 226 ? 14.023 -31.359 -18.172 1 93.12 226 ARG B O 1
ATOM 3658 N N . LEU B 1 227 ? 12.594 -30.625 -16.641 1 93.25 227 LEU B N 1
ATOM 3659 C CA . LEU B 1 227 ? 13.398 -31.141 -15.539 1 93.25 227 LEU B CA 1
ATOM 3660 C C . LEU B 1 227 ? 13.023 -32.594 -15.211 1 93.25 227 LEU B C 1
ATOM 3662 O O . LEU B 1 227 ? 11.875 -32.969 -15.406 1 93.25 227 LEU B O 1
ATOM 3666 N N . PRO B 1 228 ? 14.078 -33.281 -14.609 1 94.06 228 PRO B N 1
ATOM 3667 C CA . PRO B 1 228 ? 13.711 -34.562 -14.039 1 94.06 228 PRO B CA 1
ATOM 3668 C C . PRO B 1 228 ? 12.672 -34.438 -12.922 1 94.06 228 PRO B C 1
ATOM 3670 O O . PRO B 1 228 ? 12.68 -33.469 -12.172 1 94.06 228 PRO B O 1
ATOM 3673 N N . GLU B 1 229 ? 11.836 -35.469 -12.828 1 94.19 229 GLU B N 1
ATOM 3674 C CA . GLU B 1 229 ? 10.711 -35.469 -11.891 1 94.19 229 GLU B CA 1
ATOM 3675 C C . GLU B 1 229 ? 11.188 -35.156 -10.469 1 94.19 229 GLU B C 1
ATOM 3677 O O . GLU B 1 229 ? 10.562 -34.375 -9.742 1 94.19 229 GLU B O 1
ATOM 3682 N N . ALA B 1 230 ? 12.281 -35.781 -10.047 1 93.5 230 ALA B N 1
ATOM 3683 C CA . ALA B 1 230 ? 12.781 -35.625 -8.688 1 93.5 230 ALA B CA 1
ATOM 3684 C C . ALA B 1 230 ? 13.156 -34.156 -8.414 1 93.5 230 ALA B C 1
ATOM 3686 O O . ALA B 1 230 ? 12.844 -33.625 -7.352 1 93.5 230 ALA B O 1
ATOM 3687 N N . GLU B 1 231 ? 13.812 -33.562 -9.352 1 93.38 231 GLU B N 1
ATOM 3688 C CA . GLU B 1 231 ? 14.219 -32.188 -9.219 1 93.38 231 GLU B CA 1
ATOM 3689 C C . GLU B 1 231 ? 13.008 -31.25 -9.234 1 93.38 231 GLU B C 1
ATOM 3691 O O . GLU B 1 231 ? 12.93 -30.312 -8.445 1 93.38 231 GLU B O 1
ATOM 3696 N N . ARG B 1 232 ? 12.094 -31.516 -10.125 1 94.88 232 ARG B N 1
ATOM 3697 C CA . ARG B 1 232 ? 10.875 -30.734 -10.227 1 94.88 232 ARG B CA 1
ATOM 3698 C C . ARG B 1 232 ? 10.094 -30.75 -8.914 1 94.88 232 ARG B C 1
ATOM 3700 O O . ARG B 1 232 ? 9.648 -29.719 -8.43 1 94.88 232 ARG B O 1
ATOM 3707 N N . THR B 1 233 ? 9.992 -31.938 -8.352 1 94.19 233 THR B N 1
ATOM 3708 C CA . THR B 1 233 ? 9.242 -32.125 -7.105 1 94.19 233 THR B CA 1
ATOM 3709 C C . THR B 1 233 ? 9.922 -31.375 -5.961 1 94.19 233 THR B C 1
ATOM 3711 O O . THR B 1 233 ? 9.242 -30.797 -5.105 1 94.19 233 THR B O 1
ATOM 3714 N N . GLU B 1 234 ? 11.219 -31.406 -5.961 1 92.62 234 GLU B N 1
ATOM 3715 C CA . GLU B 1 234 ? 11.961 -30.656 -4.945 1 92.62 234 GLU B CA 1
ATOM 3716 C C . GLU B 1 234 ? 11.703 -29.156 -5.066 1 92.62 234 GLU B C 1
ATOM 3718 O O . GLU B 1 234 ? 11.531 -28.469 -4.059 1 92.62 234 GLU B O 1
ATOM 3723 N N . ILE B 1 235 ? 11.656 -28.688 -6.254 1 93.5 235 ILE B N 1
ATOM 3724 C CA . ILE B 1 235 ? 11.5 -27.25 -6.523 1 93.5 235 ILE B CA 1
ATOM 3725 C C . ILE B 1 235 ? 10.094 -26.812 -6.137 1 93.5 235 ILE B C 1
ATOM 3727 O O . ILE B 1 235 ? 9.914 -25.781 -5.492 1 93.5 235 ILE B O 1
ATOM 3731 N N . ILE B 1 236 ? 9.055 -27.625 -6.469 1 95.81 236 ILE B N 1
ATOM 3732 C CA . ILE B 1 236 ? 7.688 -27.141 -6.312 1 95.81 236 ILE B CA 1
ATOM 3733 C C . ILE B 1 236 ? 7.113 -27.609 -4.98 1 95.81 236 ILE B C 1
ATOM 3735 O O . ILE B 1 236 ? 5.984 -27.266 -4.625 1 95.81 236 ILE B O 1
ATOM 3739 N N . GLY B 1 237 ? 7.895 -28.359 -4.145 1 95.5 237 GLY B N 1
ATOM 3740 C CA . GLY B 1 237 ? 7.391 -29.016 -2.945 1 95.5 237 GLY B CA 1
ATOM 3741 C C . GLY B 1 237 ? 7.375 -28.094 -1.734 1 95.5 237 GLY B C 1
ATOM 3742 O O . GLY B 1 237 ? 6.891 -28.484 -0.667 1 95.5 237 GLY B O 1
ATOM 3743 N N . THR B 1 238 ? 7.957 -26.922 -1.856 1 94.81 238 THR B N 1
ATOM 3744 C CA . THR B 1 238 ? 7.957 -25.938 -0.772 1 94.81 238 THR B CA 1
ATOM 3745 C C . THR B 1 238 ? 7.531 -24.578 -1.28 1 94.81 238 THR B C 1
ATOM 3747 O O . THR B 1 238 ? 7.973 -24.125 -2.344 1 94.81 238 THR B O 1
ATOM 3750 N N . GLU B 1 239 ? 6.629 -23.938 -0.58 1 95.31 239 GLU B N 1
ATOM 3751 C CA . GLU B 1 239 ? 6.191 -22.594 -0.891 1 95.31 239 GLU B CA 1
ATOM 3752 C C . GLU B 1 239 ? 6.523 -21.625 0.245 1 95.31 239 GLU B C 1
ATOM 3754 O O . GLU B 1 239 ? 6.398 -21.969 1.421 1 95.31 239 GLU B O 1
ATOM 3759 N N . PHE B 1 240 ? 7.047 -20.438 -0.069 1 93.81 240 PHE B N 1
ATOM 3760 C CA . PHE B 1 240 ? 7.5 -19.422 0.881 1 93.81 240 PHE B CA 1
ATOM 3761 C C . PHE B 1 240 ? 6.625 -18.172 0.805 1 93.81 240 PHE B C 1
ATOM 3763 O O . PHE B 1 240 ? 6.23 -17.766 -0.284 1 93.81 240 PHE B O 1
ATOM 3770 N N . PHE B 1 241 ? 6.367 -17.641 1.987 1 94.56 241 PHE B N 1
ATOM 3771 C CA . PHE B 1 241 ? 5.488 -16.469 2.031 1 94.56 241 PHE B CA 1
ATOM 3772 C C . PHE B 1 241 ? 6.023 -15.422 3 1 94.56 241 PHE B C 1
ATOM 3774 O O . PHE B 1 241 ? 6.66 -15.766 3.998 1 94.56 241 PHE B O 1
ATOM 3781 N N . THR B 1 242 ? 5.789 -14.195 2.689 1 93.06 242 THR B N 1
ATOM 3782 C CA . THR B 1 242 ? 5.918 -13.07 3.611 1 93.06 242 THR B CA 1
ATOM 3783 C C . THR B 1 242 ? 4.551 -12.641 4.133 1 93.06 242 THR B C 1
ATOM 3785 O O . THR B 1 242 ? 3.668 -12.273 3.355 1 93.06 242 THR B O 1
ATOM 3788 N N . ARG B 1 243 ? 4.332 -12.742 5.41 1 92 243 ARG B N 1
ATOM 3789 C CA . ARG B 1 243 ? 3.102 -12.219 5.992 1 92 243 ARG B CA 1
ATOM 3790 C C . ARG B 1 243 ? 3.133 -10.695 6.062 1 92 243 ARG B C 1
ATOM 3792 O O . ARG B 1 243 ? 4.125 -10.109 6.492 1 92 243 ARG B O 1
ATOM 3799 N N . LEU B 1 244 ? 2.078 -10.086 5.594 1 90.06 244 LEU B N 1
ATOM 3800 C CA . LEU B 1 244 ? 1.962 -8.633 5.586 1 90.06 244 LEU B CA 1
ATOM 3801 C C . LEU B 1 244 ? 0.779 -8.18 6.434 1 90.06 244 LEU B C 1
ATOM 3803 O O . LEU B 1 244 ? -0.141 -8.961 6.695 1 90.06 244 LEU B O 1
ATOM 3807 N N . SER B 1 245 ? 0.807 -6.863 6.953 1 79.56 245 SER B N 1
ATOM 3808 C CA . SER B 1 245 ? -0.285 -6.289 7.73 1 79.56 245 SER B CA 1
ATOM 3809 C C . SER B 1 245 ? -0.828 -5.023 7.07 1 79.56 245 SER B C 1
ATOM 3811 O O . SER B 1 245 ? -0.263 -3.941 7.234 1 79.56 245 SER B O 1
ATOM 3813 N N . PRO B 1 246 ? -1.892 -5.125 6.324 1 70 246 PRO B N 1
ATOM 3814 C CA . PRO B 1 246 ? -2.396 -3.926 5.652 1 70 246 PRO B CA 1
ATOM 3815 C C . PRO B 1 246 ? -3.18 -3.008 6.59 1 70 246 PRO B C 1
ATOM 3817 O O . PRO B 1 246 ? -3.863 -2.09 6.133 1 70 246 PRO B O 1
ATOM 3820 N N . GLY B 1 247 ? -3.119 -3.078 7.824 1 71.25 247 GLY B N 1
ATOM 3821 C CA . GLY B 1 247 ? -3.859 -2.279 8.789 1 71.25 247 GLY B CA 1
ATOM 3822 C C . GLY B 1 247 ? -3.025 -1.876 9.992 1 71.25 247 GLY B C 1
ATOM 3823 O O . GLY B 1 247 ? -1.795 -1.882 9.93 1 71.25 247 GLY B O 1
ATOM 3824 N N . PRO B 1 248 ? -3.797 -1.292 10.891 1 73.12 248 PRO B N 1
ATOM 3825 C CA . PRO B 1 248 ? -3.09 -0.88 12.109 1 73.12 248 PRO B CA 1
ATOM 3826 C C . PRO B 1 248 ? -2.207 -1.987 12.68 1 73.12 248 PRO B C 1
ATOM 3828 O O . PRO B 1 248 ? -2.602 -3.156 12.688 1 73.12 248 PRO B O 1
ATOM 3831 N N . ALA B 1 249 ? -1.001 -1.682 12.859 1 72.19 249 ALA B N 1
ATOM 3832 C CA . ALA B 1 249 ? -0.004 -2.625 13.352 1 72.19 249 ALA B CA 1
ATOM 3833 C C . ALA B 1 249 ? 0.261 -2.408 14.844 1 72.19 249 ALA B C 1
ATOM 3835 O O . ALA B 1 249 ? 0.208 -1.277 15.328 1 72.19 249 ALA B O 1
ATOM 3836 N N . PRO B 1 250 ? 0.383 -3.533 15.492 1 62.91 250 PRO B N 1
ATOM 3837 C CA . PRO B 1 250 ? 0.785 -3.357 16.891 1 62.91 250 PRO B CA 1
ATOM 3838 C C . PRO B 1 250 ? 2.154 -2.695 17.031 1 62.91 250 PRO B C 1
ATOM 3840 O O . PRO B 1 250 ? 2.957 -2.723 16.094 1 62.91 250 PRO B O 1
ATOM 3843 N N . GLY B 1 251 ? 2.471 -1.802 17.922 1 61.44 251 GLY B N 1
ATOM 3844 C CA . GLY B 1 251 ? 3.76 -1.191 18.203 1 61.44 251 GLY B CA 1
ATOM 3845 C C . GLY B 1 251 ? 3.773 -0.4 19.5 1 61.44 251 GLY B C 1
ATOM 3846 O O . GLY B 1 251 ? 2.787 -0.39 20.234 1 61.44 251 GLY B O 1
ATOM 3847 N N . ASP B 1 252 ? 5.027 0.019 19.812 1 59.5 252 ASP B N 1
ATOM 3848 C CA . ASP B 1 252 ? 5.16 0.895 20.984 1 59.5 252 ASP B CA 1
ATOM 3849 C C . ASP B 1 252 ? 4.488 2.242 20.734 1 59.5 252 ASP B C 1
ATOM 3851 O O . ASP B 1 252 ? 4.949 3.029 19.906 1 59.5 252 ASP B O 1
ATOM 3855 N N . PRO B 1 253 ? 3.35 2.441 21.297 1 49.81 253 PRO B N 1
ATOM 3856 C CA . PRO B 1 253 ? 2.637 3.703 21.078 1 49.81 253 PRO B CA 1
ATOM 3857 C C . PRO B 1 253 ? 3.477 4.926 21.438 1 49.81 253 PRO B C 1
ATOM 3859 O O . PRO B 1 253 ? 3.162 6.043 21.016 1 49.81 253 PRO B O 1
ATOM 3862 N N . HIS B 1 254 ? 4.586 4.648 22.078 1 57.06 254 HIS B N 1
ATOM 3863 C CA . HIS B 1 254 ? 5.359 5.777 22.562 1 57.06 254 HIS B CA 1
ATOM 3864 C C . HIS B 1 254 ? 6.516 6.113 21.625 1 57.06 254 HIS B C 1
ATOM 3866 O O . HIS B 1 254 ? 7.242 7.082 21.859 1 57.06 254 HIS B O 1
ATOM 3872 N N . GLN B 1 255 ? 6.605 5.371 20.703 1 62.88 255 GLN B N 1
ATOM 3873 C CA . GLN B 1 255 ? 7.734 5.602 19.797 1 62.88 255 GLN B CA 1
ATOM 3874 C C . GLN B 1 255 ? 7.688 7.004 19.203 1 62.88 255 GLN B C 1
ATOM 3876 O O . GLN B 1 255 ? 8.727 7.645 19.031 1 62.88 255 GLN B O 1
ATOM 3881 N N . LEU B 1 256 ? 6.523 7.414 18.922 1 66.81 256 LEU B N 1
ATOM 3882 C CA . LEU B 1 256 ? 6.367 8.742 18.328 1 66.81 256 LEU B CA 1
ATOM 3883 C C . LEU B 1 256 ? 6.469 9.828 19.391 1 66.81 256 LEU B C 1
ATOM 3885 O O . LEU B 1 256 ? 6.844 10.961 19.094 1 66.81 256 LEU B O 1
ATOM 3889 N N . CYS B 1 257 ? 6.215 9.469 20.672 1 60.44 257 CYS B N 1
ATOM 3890 C CA . CYS B 1 257 ? 6.195 10.438 21.766 1 60.44 257 CYS B CA 1
ATOM 3891 C C . CYS B 1 257 ? 7.484 10.367 22.578 1 60.44 257 CYS B C 1
ATOM 3893 O O . CYS B 1 257 ? 7.73 11.219 23.438 1 60.44 257 CYS B O 1
ATOM 3895 N N . ALA B 1 258 ? 8.25 9.273 22.5 1 52.44 258 ALA B N 1
ATOM 3896 C CA . ALA B 1 258 ? 9.352 9.023 23.422 1 52.44 258 ALA B CA 1
ATOM 3897 C C . ALA B 1 258 ? 10.477 10.031 23.219 1 52.44 258 ALA B C 1
ATOM 3899 O O . ALA B 1 258 ? 11.242 9.93 22.25 1 52.44 258 ALA B O 1
ATOM 3900 N N . LEU B 1 259 ? 10.172 11.211 23.766 1 55.22 259 LEU B N 1
ATOM 3901 C CA . LEU B 1 259 ? 11.234 12.211 23.797 1 55.22 259 LEU B CA 1
ATOM 3902 C C . LEU B 1 259 ? 12.172 11.961 24.984 1 55.22 259 LEU B C 1
ATOM 3904 O O . LEU B 1 259 ? 11.75 11.43 26.016 1 55.22 259 LEU B O 1
ATOM 3908 N N . PRO B 1 260 ? 13.43 11.953 24.656 1 44.5 260 PRO B N 1
ATOM 3909 C CA . PRO B 1 260 ? 14.344 11.82 25.797 1 44.5 260 PRO B CA 1
ATOM 3910 C C . PRO B 1 260 ? 13.977 12.734 26.953 1 44.5 260 PRO B C 1
ATOM 3912 O O . PRO B 1 260 ? 13.383 13.797 26.75 1 44.5 260 PRO B O 1
ATOM 3915 N N . ALA B 1 261 ? 13.898 12.219 28.203 1 47.56 261 ALA B N 1
ATOM 3916 C CA . ALA B 1 261 ? 13.586 12.867 29.484 1 47.56 261 ALA B CA 1
ATOM 3917 C C . ALA B 1 261 ? 14.07 14.312 29.5 1 47.56 261 ALA B C 1
ATOM 3919 O O . ALA B 1 261 ? 13.43 15.18 30.094 1 47.56 261 ALA B O 1
ATOM 3920 N N . ALA B 1 262 ? 15.141 14.617 29 1 45.69 262 ALA B N 1
ATOM 3921 C CA . ALA B 1 262 ? 15.703 15.953 29.156 1 45.69 262 ALA B CA 1
ATOM 3922 C C . ALA B 1 262 ? 14.844 17 28.469 1 45.69 262 ALA B C 1
ATOM 3924 O O . ALA B 1 262 ? 14.93 18.188 28.766 1 45.69 262 ALA B O 1
ATOM 3925 N N . VAL B 1 263 ? 14.211 16.656 27.422 1 44.47 263 VAL B N 1
ATOM 3926 C CA . VAL B 1 263 ? 13.445 17.656 26.688 1 44.47 263 VAL B CA 1
ATOM 3927 C C . VAL B 1 263 ? 12.125 17.922 27.391 1 44.47 263 VAL B C 1
ATOM 3929 O O . VAL B 1 263 ? 11.375 18.828 27.016 1 44.47 263 VAL B O 1
ATOM 3932 N N . SER B 1 264 ? 11.641 16.969 28.125 1 42.38 264 SER B N 1
ATOM 3933 C CA . SER B 1 264 ? 10.445 17.266 28.891 1 42.38 264 SER B CA 1
ATOM 3934 C C . SER B 1 264 ? 10.594 18.578 29.672 1 42.38 264 SER B C 1
ATOM 3936 O O . SER B 1 264 ? 9.609 19.25 29.953 1 42.38 264 SER B O 1
ATOM 3938 N N . SER B 1 265 ? 11.781 18.844 29.969 1 40.09 265 SER B N 1
ATOM 3939 C CA . SER B 1 265 ? 12.008 20.031 30.781 1 40.09 265 SER B CA 1
ATOM 3940 C C . SER B 1 265 ? 12.023 21.297 29.922 1 40.09 265 SER B C 1
ATOM 3942 O O . SER B 1 265 ? 12.023 22.406 30.453 1 40.09 265 SER B O 1
ATOM 3944 N N . ALA B 1 266 ? 12.25 21.297 28.75 1 40.78 266 ALA B N 1
ATOM 3945 C CA . ALA B 1 266 ? 12.367 22.531 27.969 1 40.78 266 ALA B CA 1
ATOM 3946 C C . ALA B 1 266 ? 11.008 22.984 27.453 1 40.78 266 ALA B C 1
ATOM 3948 O O . ALA B 1 266 ? 10.859 23.328 26.281 1 40.78 266 ALA B O 1
ATOM 3949 N N . LEU B 1 267 ? 9.922 22.734 28.125 1 43.94 267 LEU B N 1
ATOM 3950 C CA . LEU B 1 267 ? 8.633 23.375 27.859 1 43.94 267 LEU B CA 1
ATOM 3951 C C . LEU B 1 267 ? 8.789 24.891 27.719 1 43.94 267 LEU B C 1
ATOM 3953 O O . LEU B 1 267 ? 9.484 25.516 28.531 1 43.94 267 LEU B O 1
ATOM 3957 N N . PRO B 1 268 ? 8.586 25.547 26.719 1 35.78 268 PRO B N 1
ATOM 3958 C CA . PRO B 1 268 ? 8.711 27 26.828 1 35.78 268 PRO B CA 1
ATOM 3959 C C . PRO B 1 268 ? 8.023 27.562 28.062 1 35.78 268 PRO B C 1
ATOM 3961 O O . PRO B 1 268 ? 7.008 27.016 28.516 1 35.78 268 PRO B O 1
ATOM 3964 N N . ALA B 1 269 ? 8.82 28.375 29.094 1 29.48 269 ALA B N 1
ATOM 3965 C CA . ALA B 1 269 ? 8.242 29.156 30.188 1 29.48 269 ALA B CA 1
ATOM 3966 C C . ALA B 1 269 ? 7.16 30.094 29.656 1 29.48 269 ALA B C 1
ATOM 3968 O O . ALA B 1 269 ? 7.316 30.719 28.609 1 29.48 269 ALA B O 1
#

Sequence (538 aa):
MTQPSAPSVLGVFAHPDDESLLAGGVLAQHAAAGARTAVVTATWTADTHRIPELTDALAVLGAGAPRLLGYADARNPASAPDSSARLVDAPLDEAVGRLVAHIRQVQPDIVIGHDVFGQLTGHPDHRRAHQITLLAVEAAGLPHLYPDAGEPWQPAALYAATHPESGVRLLGPRLQSVGKTVHAAPEAYVTTTVDVSPWAAVKWEAILAHRSEAARPRPLPGLLARLPEAERTEIIGTEFFTRLSPGPAPGDPHQLCALPAAVSSALPAMTQPSAPSVLGVFAHPDDESLLAGGVLAQHAAAGARTAVVTATWTADTHRIPELTDALAVLGAGAPRLLGYADARNPASAPDSSARLVDAPLDEAVGRLVAHIRQVQPDIVIGHDVFGQLTGHPDHRRAHQITLLAVEAAGLPHLYPDAGEPWQPAALYAATHPESGVRLLGPRLQSVGKTVHAAPEAYVTTTVDVSPWAAVKWEAILAHRSEAARPRPLPGLLARLPEAERTEIIGTEFFTRLSPGPAPGDPHQLCALPAAVSSALPA

Solvent-accessible surface area (backbone atoms only — not comparable to full-atom values): 27157 Å² total; per-residue (Å²): 127,84,71,72,69,28,65,24,36,32,37,44,32,32,43,79,52,43,56,31,73,55,40,19,30,59,44,30,52,32,25,76,47,68,14,60,31,38,40,37,25,37,22,42,26,86,91,36,82,59,41,63,23,39,37,50,19,25,55,63,30,45,21,51,68,80,37,70,71,51,15,6,37,79,89,36,64,75,30,16,78,87,64,42,53,31,54,76,69,44,59,62,70,59,54,23,42,55,50,21,25,52,45,28,69,69,55,32,39,30,37,38,32,39,19,87,61,15,39,42,62,43,42,63,46,29,31,45,42,20,55,38,47,49,53,15,55,42,39,20,45,37,62,84,51,58,62,87,32,58,61,55,33,62,51,77,39,37,32,18,30,45,42,32,55,86,69,32,65,78,52,40,62,56,40,44,72,67,73,39,58,74,46,55,39,60,65,86,47,54,57,28,76,43,83,22,52,92,33,30,66,52,20,47,54,19,34,52,35,30,47,78,44,33,73,35,73,73,41,64,50,12,47,50,68,72,42,58,68,71,59,39,46,62,63,62,15,51,41,34,22,22,34,40,41,67,42,73,39,90,73,70,58,43,66,88,64,59,58,51,74,76,48,71,70,63,56,83,132,128,83,71,73,70,27,65,24,36,32,37,43,32,32,44,78,51,44,54,33,71,56,41,19,30,59,43,30,52,31,24,74,48,68,13,59,32,37,41,38,26,37,22,41,26,84,89,35,82,59,40,65,24,40,38,50,18,24,55,63,29,44,22,52,69,80,37,68,72,50,14,7,37,80,89,35,64,75,31,16,80,88,64,43,52,31,54,74,69,44,59,62,67,59,54,21,41,56,49,21,25,50,45,28,69,67,54,32,40,29,37,38,31,39,20,89,62,15,39,43,62,42,42,63,46,30,30,44,42,19,54,38,47,49,55,15,56,43,40,21,45,37,60,85,52,61,62,85,33,58,62,55,33,62,51,78,40,37,31,17,31,46,43,31,54,85,70,33,66,77,52,40,61,57,42,42,73,69,72,40,58,74,45,55,39,61,65,85,46,54,58,28,76,45,84,22,54,92,32,29,68,53,21,48,53,20,33,52,35,30,46,79,44,33,72,34,74,72,42,65,48,12,46,49,68,72,44,57,68,70,59,39,45,62,63,62,14,53,42,35,23,22,32,41,42,66,44,72,38,91,72,70,55,44,68,88,65,59,57,51,74,73,51,70,68,66,56,85,131

pLDDT: mean 89.82, std 14.06, range [29.12, 98.94]

InterPro domains:
  IPR003737 N-acetylglucosaminyl phosphatidylinositol deacetylase-related [PF02585] (12-136)
  IPR003737 N-acetylglucosaminyl phosphatidylinositol deacetylase-related [PTHR12993] (5-228)
  IPR024078 Putative deacetylase LmbE-like domain superfamily [G3DSA:3.40.50.10320] (6-255)
  IPR024078 Putative deacetylase LmbE-like domain superfamily [SSF102588] (8-247)

Nearest PDB structures (foldseek):
  1q74-assembly1_A  TM=7.180E-01  e=2.102E-15  Mycobacterium tuberculosis
  4ewl-assembly2_A  TM=6.997E-01  e=1.065E-15  Mycobacterium tuberculosis
  8bgo-assembly1_C  TM=7.159E-01  e=1.455E-11  Thermococcus chitonophagus
  5b2e-assembly1_A  TM=7.165E-01  e=4.786E-11  Pyrococcus horikoshii OT3
  4xm0-assembly1_C  TM=6.945E-01  e=3.897E-10  Pyrococcus furiosus DSM 3638

Radius of gyration: 24.63 Å; Cα contacts (8 Å, |Δi|>4): 1194; chains: 2; bounding box: 48×77×58 Å

Foldseek 3Di:
DPPPQQFEEEEEEADQLCCLQFPLLVLLVSVVSVHAAAYEYEWAAPPDPQQQLSQQLCVLSNRDHYHYNQAHDPVGQVSRVVRHHHLLPDDLLSSLLSVLLVCQVSQTQEYEAADCQLEFQSRSSRNSSVVSVLSNLLCQQPCVRSVVSHHRHHHNWYKHWYAAPVLCPLPQVLLVVLPGGTDHDHPVQFPDKDFSLVCLVSSLSSSCSSPVQCVDCNHPNVVLNPDDPVSSSSNRRMITIGIDDSDDDDDDPCPVVPDPPVVVPVDPD/DPPPQQFEEEEEEADQLCCLQFPLLVLLVSVVSVHAAAYEYEWAAPPDPQQQLSQQLCVLSNRDHYHYLQAHDPVGQVSRVVRHHHLLPDDLLSSLLSVLLVCQVSQTQEYEAADCQLEFQSRSSRNSSVVSVLSNLLCQQPCVRSVVSHHRHHHNWYKHWYAAPVLCPLVQVLLVVLPGGTDHDHPVQFPDKDFSLVCLVSSLSSSCSSPVQCVDCNHPNVVLNPDDPVSSSSNRRMITIGIDDSDDDDDDPCPVVPDPPVVVPPPPD

Organism: Streptomyces venezuelae (strain ATCC 10712 / CBS 650.69 / DSM 40230 / JCM 4526 / NBRC 13096 / PD 04745) (NCBI:txid953739)